Protein AF-0000000084924405 (afdb_homodimer)

pLDDT: mean 91.74, std 14.71, range [24.78, 98.94]

Solvent-accessible surface area (backbone atoms only — not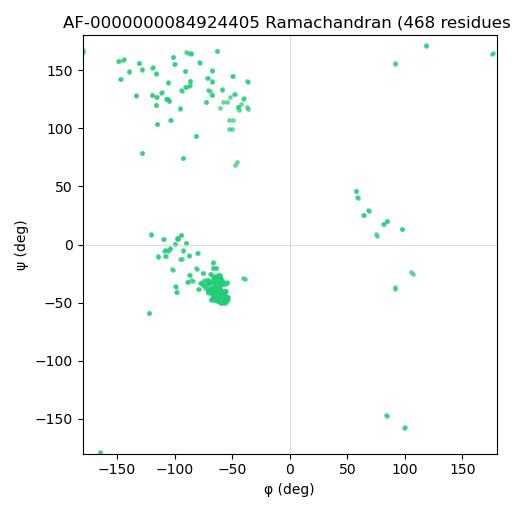 comparable to full-atom values): 24258 Å² total; per-residue (Å²): 131,81,75,77,71,76,72,62,66,61,52,50,54,47,44,51,50,48,37,52,49,35,51,50,25,23,70,67,46,31,28,62,62,25,42,47,56,46,47,57,48,17,74,77,63,33,46,70,47,29,40,65,67,34,47,48,56,41,51,49,50,51,52,53,29,45,78,66,66,70,52,50,70,39,39,49,50,31,46,23,51,35,38,33,53,52,50,52,49,36,56,69,67,32,59,90,88,64,54,77,81,64,38,74,36,34,34,34,32,18,32,45,88,24,77,79,52,65,64,54,53,47,29,52,42,34,30,35,34,70,42,34,41,75,44,74,64,46,53,48,35,46,38,66,56,56,53,51,50,25,63,76,65,63,24,28,34,38,36,41,32,27,56,47,64,78,39,40,58,53,44,28,48,34,40,52,50,30,51,76,68,70,34,59,48,44,40,29,37,35,36,36,47,63,37,44,73,78,36,58,70,50,41,61,73,27,55,36,74,44,68,51,95,43,43,86,42,36,46,61,51,52,52,54,41,39,54,51,14,58,60,53,53,68,75,109,130,80,76,78,74,78,72,61,66,61,51,50,54,48,45,52,49,48,37,52,49,34,52,51,24,23,70,69,46,29,29,64,63,25,43,48,56,47,47,58,48,16,73,76,64,33,47,71,48,28,40,66,67,32,50,49,55,45,50,50,50,50,51,54,30,45,78,66,67,69,52,51,70,39,37,48,48,33,45,23,50,35,40,34,51,52,51,52,50,35,56,69,66,32,59,89,88,65,56,77,81,65,40,74,36,34,34,35,33,19,32,45,87,25,77,78,52,64,64,54,53,45,29,52,42,33,30,36,35,69,43,34,41,74,45,76,65,48,54,48,34,46,39,65,55,56,53,50,50,23,64,76,66,65,24,27,34,38,36,41,32,28,56,46,66,78,39,39,58,54,45,28,46,35,39,52,49,30,50,76,66,69,33,60,49,43,41,29,36,35,38,36,46,62,38,44,72,78,36,57,68,48,41,62,73,27,54,36,74,44,68,51,94,43,44,86,43,35,46,62,50,53,52,54,41,39,56,50,14,58,60,53,52,69,77,107

Organism: Geobacter metallireducens (strain ATCC 53774 / DSM 7210 / GS-15) (NCBI:txid269799)

Sequence (472 aa):
MAAPMPDMTGEGTTLQKLVAEVLRRINDADRDGASRLVDQWAAVHGYGDAIAEILEPVLRTVGDRWEREAISLAQGFVAGKVAEDILNKALAAAPKGVFGEVKGPVVIGNIEDDYHSLGRGMVGTFLRAAGWAVIDMGNDVSPAEFVDRAVETGARVIGVSAMMFVTARGIRGVRDELDRRGLSGRIMLAVGGAVFKVRPELVAEVGGDGTAGSAMDAPVLFKSLWERSLDAGGEQMAAPMPDMTGEGTTLQKLVAEVLRRINDADRDGASRLVDQWAAVHGYGDAIAEILEPVLRTVGDRWEREAISLAQGFVAGKVAEDILNKALAAAPKGVFGEVKGPVVIGNIEDDYHSLGRGMVGTFLRAAGWAVIDMGNDVSPAEFVDRAVETGARVIGVSAMMFVTARGIRGVRDELDRRGLSGRIMLAVGGAVFKVRPELVAEVGGDGTAGSAMDAPVLFKSLWERSLDAGGEQ

Nearest PDB structures (foldseek):
  7xcn-assembly1_R  TM=7.344E-01  e=2.562E-12  Methanosarcina barkeri MS
  8sse-assembly1_E  TM=8.129E-01  e=1.221E-10  Thermus thermophilus HB8
  8sse-assembly1_D  TM=8.140E-01  e=5.127E-10  Thermus thermophilus HB8
  8sse-assembly1_F  TM=8.163E-01  e=5.725E-10  Thermus thermophilus HB8
  8ssd-assembly1_C  TM=7.868E-01  e=5.418E-10  Thermus thermophilus HB8

Secondary structure (DSSP, 8-state):
-------HHHHHHHHHHHHHHHHHHHHTT-HHHHHHHHHHHHHHH-HHHHIIIIIHHHHHHHHHHHHTT-S-HHHHHHHHHHHHHHHHHHHHHS-TTTS---EEEEEEEEBTT----HHHHHHHHHHHHTTEEEEE--SSB-HHHHHHHHHHHT-SEEEEE--SHHHHGGGHHHHHHHHHTT-BTTBEEEEESHHHHH-TTHHHHTT-SB--SSGGGHHHHHHHHHHHHHHHGGG-/-------HHHHHHHHHHHHHHHHHHHHTT-HHHHHHHHHHHHHHH-HHHHIIIIIHHHHHHHHHHHHTT-S-HHHHHHHHHHHHHHHHHHHHHS-TTTS---EEEEEEEEBTT----HHHHHHHHHHHHTTEEEEE--SSB-HHHHHHHHHHHT-SEEEEE-SSHHHHGGGHHHHHHHHHTT-BTTBEEEEESHHHHH-TTHHHHTT-SB--SSGGGHHHHHHHHHHHHHHHGGG-

Radius of gyration: 25.7 Å; Cα contacts (8 Å, |Δi|>4): 786; chains: 2; bounding box: 75×74×83 Å

InterPro domains:
  IPR003759 Cobalamin (vitamin B12)-binding module, cap domain [PF02607] (20-87)
  IPR006158 Cobalamin (vitamin B12)-binding domain [PF02310] (106-217)
  IPR006158 Cobalamin (vitamin B12)-binding domain [PS51332] (103-236)
  IPR036594 Methionine synthase domain [G3DSA:1.10.1240.10] (16-92)
  IPR036724 Cobalamin-binding domain superfamily [SSF52242] (101-228)
  IPR050554 Methionine Synthase/Corrinoid [PTHR45833] (25-196)

Structure (mmCIF, N/CA/C/O backbone):
data_AF-0000000084924405-model_v1
#
loop_
_entity.id
_entity.type
_entity.pdbx_description
1 polymer 'Corrinoid-binding domain protein'
#
loop_
_atom_site.group_PDB
_atom_site.id
_atom_site.type_symbol
_atom_site.label_atom_id
_atom_site.label_alt_id
_atom_site.label_comp_id
_atom_site.label_asym_id
_atom_site.label_entity_id
_atom_site.label_seq_id
_atom_site.pdbx_PDB_ins_code
_atom_site.Cartn_x
_atom_site.Cartn_y
_atom_site.Cartn_z
_atom_site.occupancy
_atom_site.B_iso_or_equiv
_atom_site.auth_seq_id
_atom_site.auth_comp_id
_atom_site.auth_asym_id
_atom_site.auth_atom_id
_atom_site.pdbx_PDB_model_num
ATOM 1 N N . MET A 1 1 ? 19.656 4.844 -54.031 1 29.75 1 MET A N 1
ATOM 2 C CA . MET A 1 1 ? 19.547 5.816 -52.938 1 29.75 1 MET A CA 1
ATOM 3 C C . MET A 1 1 ? 18.859 5.207 -51.719 1 29.75 1 MET A C 1
ATOM 5 O O . MET A 1 1 ? 17.75 4.688 -51.844 1 29.75 1 MET A O 1
ATOM 9 N N . ALA A 1 2 ? 19.641 4.797 -50.75 1 36.47 2 ALA A N 1
ATOM 10 C CA . ALA A 1 2 ? 19.203 3.984 -49.625 1 36.47 2 ALA A CA 1
ATOM 11 C C . ALA A 1 2 ? 18.125 4.707 -48.812 1 36.47 2 ALA A C 1
ATOM 13 O O . ALA A 1 2 ? 18.188 5.926 -48.625 1 36.47 2 ALA A O 1
ATOM 14 N N . ALA A 1 3 ? 17 4.188 -48.75 1 41.31 3 ALA A N 1
ATOM 15 C CA . ALA A 1 3 ? 15.859 4.684 -48 1 41.31 3 ALA A CA 1
ATOM 16 C C . ALA A 1 3 ? 16.297 5.125 -46.594 1 41.31 3 ALA A C 1
ATOM 18 O O . ALA A 1 3 ? 17.062 4.43 -45.938 1 41.31 3 ALA A O 1
ATOM 19 N N . PRO A 1 4 ? 16.188 6.422 -46.25 1 39.47 4 PRO A N 1
ATOM 20 C CA . PRO A 1 4 ? 16.703 6.855 -44.969 1 39.47 4 PRO A CA 1
ATOM 21 C C . PRO A 1 4 ? 16.125 6.043 -43.781 1 39.47 4 PRO A C 1
ATOM 23 O O . PRO A 1 4 ? 15.008 5.531 -43.875 1 39.47 4 PRO A O 1
ATOM 26 N N . MET A 1 5 ? 16.875 5.434 -43 1 39.12 5 MET A N 1
ATOM 27 C CA . MET A 1 5 ? 16.562 4.633 -41.812 1 39.12 5 MET A CA 1
ATOM 28 C C . MET A 1 5 ? 15.617 5.387 -40.875 1 39.12 5 MET A C 1
ATOM 30 O O . MET A 1 5 ? 15.812 6.574 -40.625 1 39.12 5 MET A O 1
ATOM 34 N N . PRO A 1 6 ? 14.367 5.066 -40.75 1 42.5 6 PRO A N 1
ATOM 35 C CA . PRO A 1 6 ? 13.469 5.805 -39.875 1 42.5 6 PRO A CA 1
ATOM 36 C C . PRO A 1 6 ? 14.148 6.27 -38.594 1 42.5 6 PRO A C 1
ATOM 38 O O . PRO A 1 6 ? 15.062 5.605 -38.094 1 42.5 6 PRO A O 1
ATOM 41 N N . ASP A 1 7 ? 14.297 7.461 -38.25 1 41.09 7 ASP A N 1
ATOM 42 C CA . ASP A 1 7 ? 14.992 8.125 -37.156 1 41.09 7 ASP A CA 1
ATOM 43 C C . ASP A 1 7 ? 14.672 7.461 -35.812 1 41.09 7 ASP A C 1
ATOM 45 O O . ASP A 1 7 ? 13.57 7.641 -35.281 1 41.09 7 ASP A O 1
ATOM 49 N N . MET A 1 8 ? 15 6.289 -35.344 1 47.31 8 MET A N 1
ATOM 50 C CA . MET A 1 8 ? 14.992 5.438 -34.156 1 47.31 8 MET A CA 1
ATOM 51 C C . MET A 1 8 ? 15.297 6.25 -32.906 1 47.31 8 MET A C 1
ATOM 53 O O . MET A 1 8 ? 14.953 5.844 -31.797 1 47.31 8 MET A O 1
ATOM 57 N N . THR A 1 9 ? 16.047 7.285 -33.062 1 52 9 THR A N 1
ATOM 58 C CA . THR A 1 9 ? 16.469 8.094 -31.922 1 52 9 THR A CA 1
ATOM 59 C C . THR A 1 9 ? 15.297 8.836 -31.297 1 52 9 THR A C 1
ATOM 61 O O . THR A 1 9 ? 15.164 8.898 -30.078 1 52 9 THR A O 1
ATOM 64 N N . GLY A 1 10 ? 14.406 9.328 -32.125 1 53.53 10 GLY A N 1
ATOM 65 C CA . GLY A 1 10 ? 13.258 10.094 -31.672 1 53.53 10 GLY A CA 1
ATOM 66 C C . GLY A 1 10 ? 12.234 9.242 -30.938 1 53.53 10 GLY A C 1
ATOM 67 O O . GLY A 1 10 ? 11.695 9.664 -29.922 1 53.53 10 GLY A O 1
ATOM 68 N N . GLU A 1 11 ? 12.031 8.094 -31.438 1 58.34 11 GLU A N 1
ATOM 69 C CA . GLU A 1 11 ? 11.078 7.176 -30.828 1 58.34 11 GLU A CA 1
ATOM 70 C C . GLU A 1 11 ? 11.578 6.652 -29.484 1 58.34 11 GLU A C 1
ATOM 72 O O . GLU A 1 11 ? 10.805 6.508 -28.547 1 58.34 11 GLU A O 1
ATOM 77 N N . GLY A 1 12 ? 12.891 6.43 -29.5 1 68.62 12 GLY A N 1
ATOM 78 C CA . GLY A 1 12 ? 13.484 5.977 -28.25 1 68.62 12 GLY A CA 1
ATOM 79 C C . GLY A 1 12 ? 13.328 6.98 -27.125 1 68.62 12 GLY A C 1
ATOM 80 O O . GLY A 1 12 ? 12.984 6.609 -26 1 68.62 12 GLY A O 1
ATOM 81 N N . THR A 1 13 ? 13.555 8.219 -27.578 1 75.94 13 THR A N 1
ATOM 82 C CA . THR A 1 13 ? 13.398 9.289 -26.594 1 75.94 13 THR A CA 1
ATOM 83 C C . THR A 1 13 ? 11.938 9.406 -26.156 1 75.94 13 THR A C 1
ATOM 85 O O . THR A 1 13 ? 11.648 9.609 -24.969 1 75.94 13 THR A O 1
ATOM 88 N N . THR A 1 14 ? 11.086 9.133 -27.172 1 87.56 14 THR A N 1
ATOM 89 C CA . THR A 1 14 ? 9.656 9.203 -26.875 1 87.56 14 THR A CA 1
ATOM 90 C C . THR A 1 14 ? 9.234 8.062 -25.953 1 87.56 14 THR A C 1
ATOM 92 O O . THR A 1 14 ? 8.477 8.273 -25 1 87.56 14 THR A O 1
ATOM 95 N N . LEU A 1 15 ? 9.836 6.902 -26.25 1 93.25 15 LEU A N 1
ATOM 96 C CA . LEU A 1 15 ? 9.5 5.73 -25.453 1 93.25 15 LEU A CA 1
ATOM 97 C C . LEU A 1 15 ? 10.008 5.883 -24.016 1 93.25 15 LEU A C 1
ATOM 99 O O . LEU A 1 15 ? 9.305 5.535 -23.062 1 93.25 15 LEU A O 1
ATOM 103 N N . GLN A 1 16 ? 11.133 6.387 -23.906 1 94.31 16 GLN A N 1
ATOM 104 C CA . GLN A 1 16 ? 11.695 6.602 -22.578 1 94.31 16 GLN A CA 1
ATOM 105 C C . GLN A 1 16 ? 10.859 7.59 -21.766 1 94.31 16 GLN A C 1
ATOM 107 O O . GLN A 1 16 ? 10.641 7.395 -20.578 1 94.31 16 GLN A O 1
ATOM 112 N N . LYS A 1 17 ? 10.43 8.602 -22.453 1 95.88 17 LYS A N 1
ATOM 113 C CA . LYS A 1 17 ? 9.578 9.594 -21.797 1 95.88 17 LYS A CA 1
ATOM 114 C C . LYS A 1 17 ? 8.242 8.992 -21.391 1 95.88 17 LYS A C 1
ATOM 116 O O . LYS A 1 17 ? 7.699 9.32 -20.328 1 95.88 17 LYS A O 1
ATOM 121 N N . LEU A 1 18 ? 7.758 8.156 -22.266 1 97 18 LEU A N 1
ATOM 122 C CA . LEU A 1 18 ? 6.484 7.508 -21.969 1 97 18 LEU A CA 1
ATOM 123 C C . LEU A 1 18 ? 6.609 6.574 -20.781 1 97 18 LEU A C 1
ATOM 125 O O . LEU A 1 18 ? 5.762 6.594 -19.875 1 97 18 LEU A O 1
ATOM 129 N N . VAL A 1 19 ? 7.664 5.809 -20.703 1 98 19 VAL A N 1
ATOM 130 C CA . VAL A 1 19 ? 7.918 4.91 -19.578 1 98 19 VAL A CA 1
ATOM 131 C C . VAL A 1 19 ? 8.031 5.719 -18.297 1 98 19 VAL A C 1
ATOM 133 O O . VAL A 1 19 ? 7.438 5.359 -17.266 1 98 19 VAL A O 1
ATOM 136 N N . ALA A 1 20 ? 8.695 6.84 -18.375 1 97.75 20 ALA A N 1
ATOM 137 C CA . ALA A 1 20 ? 8.859 7.707 -17.203 1 97.75 20 ALA A CA 1
ATOM 138 C C . ALA A 1 20 ? 7.52 8.266 -16.75 1 97.75 20 ALA A C 1
ATOM 140 O O . ALA A 1 20 ? 7.266 8.383 -15.547 1 97.75 20 ALA A O 1
ATOM 141 N N . GLU A 1 21 ? 6.73 8.594 -17.688 1 97.94 21 GLU A N 1
ATOM 142 C CA . GLU A 1 21 ? 5.422 9.148 -17.344 1 97.94 21 GLU A CA 1
ATOM 143 C C . GLU A 1 21 ? 4.516 8.094 -16.719 1 97.94 21 GLU A C 1
ATOM 145 O O . GLU A 1 21 ? 3.766 8.383 -15.789 1 97.94 21 GLU A O 1
ATOM 150 N N . VAL A 1 22 ? 4.574 6.895 -17.25 1 98.44 22 VAL A N 1
ATOM 151 C CA . VAL A 1 22 ? 3.797 5.801 -16.672 1 98.44 22 VAL A CA 1
ATOM 152 C C . VAL A 1 22 ? 4.227 5.566 -15.219 1 98.44 22 VAL A C 1
ATOM 154 O O . VAL A 1 22 ? 3.383 5.418 -14.336 1 98.44 22 VAL A O 1
ATOM 157 N N . LEU A 1 23 ? 5.527 5.586 -14.969 1 98.19 23 LEU A N 1
ATOM 158 C CA . LEU A 1 23 ? 6.059 5.398 -13.617 1 98.19 23 LEU A CA 1
ATOM 159 C C . LEU A 1 23 ? 5.594 6.52 -12.695 1 98.19 23 LEU A C 1
ATOM 161 O O . LEU A 1 23 ? 5.246 6.273 -11.539 1 98.19 23 LEU A O 1
ATOM 165 N N . ARG A 1 24 ? 5.551 7.703 -13.211 1 97.5 24 ARG A N 1
ATOM 166 C CA . ARG A 1 24 ? 5.09 8.836 -12.422 1 97.5 24 ARG A CA 1
ATOM 167 C C . ARG A 1 24 ? 3.633 8.664 -12.008 1 97.5 24 ARG A C 1
ATOM 169 O O . ARG A 1 24 ? 3.27 8.938 -10.859 1 97.5 24 ARG A O 1
ATOM 176 N N . ARG A 1 25 ? 2.836 8.18 -12.938 1 97.12 25 ARG A N 1
ATOM 177 C CA . ARG A 1 25 ? 1.423 7.961 -12.648 1 97.12 25 ARG A CA 1
ATOM 178 C C . ARG A 1 25 ? 1.243 6.883 -11.586 1 97.12 25 ARG A C 1
ATOM 180 O O . ARG A 1 25 ? 0.405 7.02 -10.688 1 97.12 25 ARG A O 1
ATOM 187 N N . ILE A 1 26 ? 2.02 5.879 -11.648 1 96.62 26 ILE A N 1
ATOM 188 C CA . ILE A 1 26 ? 1.974 4.789 -10.68 1 96.62 26 ILE A CA 1
ATOM 189 C C . ILE A 1 26 ? 2.354 5.309 -9.297 1 96.62 26 ILE A C 1
ATOM 191 O O . ILE A 1 26 ? 1.676 5.02 -8.312 1 96.62 26 ILE A O 1
ATOM 195 N N . ASN A 1 27 ? 3.348 6.148 -9.273 1 94.31 27 ASN A N 1
ATOM 196 C CA . ASN A 1 27 ? 3.807 6.723 -8.016 1 94.31 27 ASN A CA 1
ATOM 197 C C . ASN A 1 27 ? 2.721 7.57 -7.359 1 94.31 27 ASN A C 1
ATOM 199 O O . ASN A 1 27 ? 2.639 7.637 -6.133 1 94.31 27 ASN A O 1
ATOM 203 N N . ASP A 1 28 ? 1.901 8.125 -8.195 1 94.38 28 ASP A N 1
ATOM 204 C CA . ASP A 1 28 ? 0.846 9 -7.707 1 94.38 28 ASP A CA 1
ATOM 205 C C . ASP A 1 28 ? -0.462 8.242 -7.516 1 94.38 28 ASP A C 1
ATOM 207 O O . ASP A 1 28 ? -1.521 8.844 -7.332 1 94.38 28 ASP A O 1
ATOM 211 N N . ALA A 1 29 ? -0.4 6.918 -7.641 1 95.69 29 ALA A N 1
ATOM 212 C CA . ALA A 1 29 ? -1.551 6.031 -7.508 1 95.69 29 ALA A CA 1
ATOM 213 C C . ALA A 1 29 ? -2.58 6.301 -8.602 1 95.69 29 ALA A C 1
ATOM 215 O O . ALA A 1 29 ? -3.783 6.129 -8.391 1 95.69 29 ALA A O 1
ATOM 216 N N . ASP A 1 30 ? -2.082 6.832 -9.719 1 96 30 ASP A N 1
ATOM 217 C CA . ASP A 1 30 ? -2.959 7.102 -10.859 1 96 30 ASP A CA 1
ATOM 218 C C . ASP A 1 30 ? -2.984 5.918 -11.82 1 96 30 ASP A C 1
ATOM 220 O O . ASP A 1 30 ? -2.479 6.012 -12.945 1 96 30 ASP A O 1
ATOM 224 N N . ARG A 1 31 ? -3.688 4.828 -11.422 1 97.44 31 ARG A N 1
ATOM 225 C CA . ARG A 1 31 ? -3.787 3.592 -12.195 1 97.44 31 ARG A CA 1
ATOM 226 C C . ARG A 1 31 ? -4.383 3.855 -13.578 1 97.44 31 ARG A C 1
ATOM 228 O O . ARG A 1 31 ? -3.84 3.412 -14.586 1 97.44 31 ARG A O 1
ATOM 235 N N . ASP A 1 32 ? -5.449 4.613 -13.68 1 96.69 32 ASP A N 1
ATOM 236 C CA . ASP A 1 32 ? -6.145 4.848 -14.945 1 96.69 32 ASP A CA 1
ATOM 237 C C . ASP A 1 32 ? -5.277 5.66 -15.898 1 96.69 32 ASP A C 1
ATOM 239 O O . ASP A 1 32 ? -5.238 5.379 -17.094 1 96.69 32 ASP A O 1
ATOM 243 N N . GLY A 1 33 ? -4.621 6.703 -15.281 1 96.94 33 GLY A N 1
ATOM 244 C CA . GLY A 1 33 ? -3.717 7.48 -16.109 1 96.94 33 GLY A CA 1
ATOM 245 C C . GLY A 1 33 ? -2.584 6.66 -16.688 1 96.94 33 GLY A C 1
ATOM 246 O O . GLY A 1 33 ? -2.244 6.812 -17.875 1 96.94 33 GLY A O 1
ATOM 247 N N . ALA A 1 34 ? -2.068 5.805 -15.875 1 98.12 34 ALA A N 1
ATOM 248 C CA . ALA A 1 34 ? -1.002 4.926 -16.344 1 98.12 34 ALA A CA 1
ATOM 249 C C . ALA A 1 34 ? -1.505 3.984 -17.438 1 98.12 34 ALA A C 1
ATOM 251 O O . ALA A 1 34 ? -0.885 3.865 -18.484 1 98.12 34 ALA A O 1
ATOM 252 N N . SER A 1 35 ? -2.639 3.348 -17.203 1 97.94 35 SER A N 1
ATOM 253 C CA . SER A 1 35 ? -3.207 2.406 -18.156 1 97.94 35 SER A CA 1
ATOM 254 C C . SER A 1 35 ? -3.541 3.096 -19.469 1 97.94 35 SER A C 1
ATOM 256 O O . SER A 1 35 ? -3.32 2.529 -20.547 1 97.94 35 SER A O 1
ATOM 258 N N . ARG A 1 36 ? -4.023 4.289 -19.406 1 97.56 36 ARG A N 1
ATOM 259 C CA . ARG A 1 36 ? -4.395 5.039 -20.609 1 97.56 36 ARG A CA 1
ATOM 260 C C . ARG A 1 36 ? -3.178 5.301 -21.484 1 97.56 36 ARG A C 1
ATOM 262 O O . ARG A 1 36 ? -3.262 5.215 -22.703 1 97.56 36 ARG A O 1
ATOM 269 N N . LEU A 1 37 ? -2.076 5.66 -20.828 1 98.06 37 LEU A N 1
ATOM 270 C CA . LEU A 1 37 ? -0.853 5.91 -21.578 1 98.06 37 LEU A CA 1
ATOM 271 C C . LEU A 1 37 ? -0.413 4.66 -22.328 1 98.06 37 LEU A C 1
ATOM 273 O O . LEU A 1 37 ? -0.046 4.734 -23.516 1 98.06 37 LEU A O 1
ATOM 277 N N . VAL A 1 38 ? -0.529 3.512 -21.734 1 98.06 38 VAL A N 1
ATOM 278 C CA . VAL A 1 38 ? -0.153 2.248 -22.359 1 98.06 38 VAL A CA 1
ATOM 279 C C . VAL A 1 38 ? -1.147 1.9 -23.469 1 98.06 38 VAL A C 1
ATOM 281 O O . VAL A 1 38 ? -0.751 1.471 -24.547 1 98.06 38 VAL A O 1
ATOM 284 N N . ASP A 1 39 ? -2.4 2.158 -23.219 1 97.88 39 ASP A N 1
ATOM 285 C CA . ASP A 1 39 ? -3.451 1.894 -24.203 1 97.88 39 ASP A CA 1
ATOM 286 C C . ASP A 1 39 ? -3.252 2.73 -25.453 1 97.88 39 ASP A C 1
ATOM 288 O O . ASP A 1 39 ? -3.484 2.252 -26.578 1 97.88 39 ASP A O 1
ATOM 292 N N . GLN A 1 40 ? -2.924 3.961 -25.25 1 97.81 40 GLN A N 1
ATOM 293 C CA . GLN A 1 40 ? -2.703 4.844 -26.391 1 97.81 40 GLN A CA 1
ATOM 294 C C . GLN A 1 40 ? -1.59 4.312 -27.281 1 97.81 40 GLN A C 1
ATOM 296 O O . GLN A 1 40 ? -1.701 4.355 -28.516 1 97.81 40 GLN A O 1
ATOM 301 N N . TRP A 1 41 ? -0.579 3.818 -26.703 1 97.38 41 TRP A N 1
ATOM 302 C CA . TRP A 1 41 ? 0.495 3.201 -27.469 1 97.38 41 TRP A CA 1
ATOM 303 C C . TRP A 1 41 ? 0.01 1.933 -28.172 1 97.38 41 TRP A C 1
ATOM 305 O O . TRP A 1 41 ? 0.299 1.711 -29.344 1 97.38 41 TRP A O 1
ATOM 315 N N . ALA A 1 42 ? -0.755 1.158 -27.5 1 96.81 42 ALA A N 1
ATOM 316 C CA . ALA A 1 42 ? -1.262 -0.11 -28.031 1 96.81 42 ALA A CA 1
ATOM 317 C C . ALA A 1 42 ? -2.189 0.117 -29.219 1 96.81 42 ALA A C 1
ATOM 319 O O . ALA A 1 42 ? -2.246 -0.708 -30.141 1 96.81 42 ALA A O 1
ATOM 320 N N . ALA A 1 43 ? -2.887 1.203 -29.156 1 96.62 43 ALA A N 1
ATOM 321 C CA . ALA A 1 43 ? -3.832 1.509 -30.234 1 96.62 43 ALA A CA 1
ATOM 322 C C . ALA A 1 43 ? -3.119 1.649 -31.562 1 96.62 43 ALA A C 1
ATOM 324 O O . ALA A 1 43 ? -3.689 1.345 -32.625 1 96.62 43 ALA A O 1
ATOM 325 N N . VAL A 1 44 ? -1.909 2.043 -31.547 1 96.5 44 VAL A N 1
ATOM 326 C CA . VAL A 1 44 ? -1.151 2.279 -32.781 1 96.5 44 VAL A CA 1
ATOM 327 C C . VAL A 1 44 ? -0.268 1.07 -33.062 1 96.5 44 VAL A C 1
ATOM 329 O O . VAL A 1 44 ? -0.164 0.642 -34.219 1 96.5 44 VAL A O 1
ATOM 332 N N . HIS A 1 45 ? 0.273 0.438 -32 1 95.56 45 HIS A N 1
ATOM 333 C CA . HIS A 1 45 ? 1.345 -0.527 -32.219 1 95.56 45 HIS A CA 1
ATOM 334 C C . HIS A 1 45 ? 0.902 -1.936 -31.844 1 95.56 45 HIS A C 1
ATOM 336 O O . HIS A 1 45 ? 1.599 -2.91 -32.156 1 95.56 45 HIS A O 1
ATOM 342 N N . GLY A 1 46 ? -0.27 -2.027 -31.188 1 94.5 46 GLY A N 1
ATOM 343 C CA . GLY A 1 46 ? -0.711 -3.309 -30.656 1 94.5 46 GLY A CA 1
ATOM 344 C C . GLY A 1 46 ? -0.271 -3.541 -29.219 1 94.5 46 GLY A C 1
ATOM 345 O O . GLY A 1 46 ? 0.73 -2.979 -28.781 1 94.5 46 GLY A O 1
ATOM 346 N N . TYR A 1 47 ? -0.969 -4.391 -28.484 1 95.5 47 TYR A N 1
ATOM 347 C CA . TYR A 1 47 ? -0.687 -4.629 -27.078 1 95.5 47 TYR A CA 1
ATOM 348 C C . TYR A 1 47 ? 0.609 -5.414 -26.906 1 95.5 47 TYR A C 1
ATOM 350 O O . TYR A 1 47 ? 1.306 -5.262 -25.891 1 95.5 47 TYR A O 1
ATOM 358 N N . GLY A 1 48 ? 0.901 -6.285 -27.875 1 93 48 GLY A N 1
ATOM 359 C CA . GLY A 1 48 ? 2.189 -6.957 -27.812 1 93 48 GLY A CA 1
ATOM 360 C C . GLY A 1 48 ? 3.357 -5.996 -27.688 1 93 48 GLY A C 1
ATOM 361 O O . GLY A 1 48 ? 4.215 -6.156 -26.828 1 93 48 GLY A O 1
ATOM 362 N N . ASP A 1 49 ? 3.33 -5.008 -28.516 1 95.19 49 ASP A N 1
ATOM 363 C CA . ASP A 1 49 ? 4.379 -3.994 -28.484 1 95.19 49 ASP A CA 1
ATOM 364 C C . ASP A 1 49 ? 4.293 -3.15 -27.203 1 95.19 49 ASP A C 1
ATOM 366 O O . ASP A 1 49 ? 5.32 -2.793 -26.625 1 95.19 49 ASP A O 1
ATOM 370 N N . ALA A 1 50 ? 3.111 -2.836 -26.797 1 96.69 50 ALA A N 1
ATOM 371 C CA . ALA A 1 50 ? 2.939 -2.055 -25.578 1 96.69 50 ALA A CA 1
ATOM 372 C C . ALA A 1 50 ? 3.525 -2.785 -24.375 1 96.69 50 ALA A C 1
ATOM 374 O O . ALA A 1 50 ? 4.156 -2.166 -23.516 1 96.69 50 ALA A O 1
ATOM 375 N N . ILE A 1 51 ? 3.326 -4.043 -24.391 1 96.19 51 ILE A N 1
ATOM 376 C CA . ILE A 1 51 ? 3.85 -4.855 -23.297 1 96.19 51 ILE A CA 1
ATOM 377 C C . ILE A 1 51 ? 5.375 -4.883 -23.359 1 96.19 51 ILE A C 1
ATOM 379 O O . ILE A 1 51 ? 6.051 -4.582 -22.359 1 96.19 51 ILE A O 1
ATOM 383 N N . ALA A 1 52 ? 5.934 -5.117 -24.453 1 96 52 ALA A N 1
ATOM 384 C CA . ALA A 1 52 ? 7.375 -5.281 -24.609 1 96 52 ALA A CA 1
ATOM 385 C C . ALA A 1 52 ? 8.102 -3.955 -24.438 1 96 52 ALA A C 1
ATOM 387 O O . ALA A 1 52 ? 9.188 -3.912 -23.844 1 96 52 ALA A O 1
ATOM 388 N N . GLU A 1 53 ? 7.461 -2.891 -24.844 1 96.94 53 GLU A N 1
ATOM 389 C CA . GLU A 1 53 ? 8.188 -1.631 -24.953 1 96.94 53 GLU A CA 1
ATOM 390 C C . GLU A 1 53 ? 7.891 -0.712 -23.781 1 96.94 53 GLU A C 1
ATOM 392 O O . GLU A 1 53 ? 8.664 0.206 -23.484 1 96.94 53 GLU A O 1
ATOM 397 N N . ILE A 1 54 ? 6.789 -0.928 -23.109 1 97.94 54 ILE A N 1
ATOM 398 C CA . ILE A 1 54 ? 6.418 -0.014 -22.047 1 97.94 54 ILE A CA 1
ATOM 399 C C . ILE A 1 54 ? 6.27 -0.788 -20.734 1 97.94 54 ILE A C 1
ATOM 401 O O . ILE A 1 54 ? 7.012 -0.55 -19.781 1 97.94 54 ILE A O 1
ATOM 405 N N . LEU A 1 55 ? 5.406 -1.739 -20.719 1 97.88 55 LEU A N 1
ATOM 406 C CA . LEU A 1 55 ? 5.051 -2.398 -19.469 1 97.88 55 LEU A CA 1
ATOM 407 C C . LEU A 1 55 ? 6.25 -3.125 -18.875 1 97.88 55 LEU A C 1
ATOM 409 O O . LEU A 1 55 ? 6.527 -2.996 -17.672 1 97.88 55 LEU A O 1
ATOM 413 N N . GLU A 1 56 ? 6.965 -3.895 -19.703 1 97.19 56 GLU A N 1
ATOM 414 C CA . GLU A 1 56 ? 8.086 -4.672 -19.188 1 97.19 56 GLU A CA 1
ATOM 415 C C . GLU A 1 56 ? 9.172 -3.762 -18.609 1 97.19 56 GLU A C 1
ATOM 417 O O . GLU A 1 56 ? 9.641 -3.984 -17.5 1 97.19 56 GLU A O 1
ATOM 422 N N . PRO A 1 57 ? 9.539 -2.66 -19.344 1 97.88 57 PRO A N 1
ATOM 423 C CA . PRO A 1 57 ? 10.5 -1.726 -18.75 1 97.88 57 PRO A CA 1
ATOM 424 C C . PRO A 1 57 ? 9.977 -1.091 -17.469 1 97.88 57 PRO A C 1
ATOM 426 O O . PRO A 1 57 ? 10.75 -0.887 -16.516 1 97.88 57 PRO A O 1
ATOM 429 N N . VAL A 1 58 ? 8.719 -0.789 -17.391 1 98.19 58 VAL A N 1
ATOM 430 C CA . VAL A 1 58 ? 8.117 -0.22 -16.188 1 98.19 58 VAL A CA 1
ATOM 431 C C . VAL A 1 58 ? 8.234 -1.211 -15.023 1 98.19 58 VAL A C 1
ATOM 433 O O . VAL A 1 58 ? 8.695 -0.854 -13.938 1 98.19 58 VAL A O 1
ATOM 436 N N . LEU A 1 59 ? 7.891 -2.436 -15.273 1 97.56 59 LEU A N 1
ATOM 437 C CA . LEU A 1 59 ? 7.902 -3.443 -14.219 1 97.56 59 LEU A CA 1
ATOM 438 C C . LEU A 1 59 ? 9.328 -3.775 -13.805 1 97.56 59 LEU A C 1
ATOM 440 O O . LEU A 1 59 ? 9.586 -4.066 -12.633 1 97.56 59 LEU A O 1
ATOM 444 N N . ARG A 1 60 ? 10.219 -3.729 -14.719 1 96.88 60 ARG A N 1
ATOM 445 C CA . ARG A 1 60 ? 11.625 -3.902 -14.375 1 96.88 60 ARG A CA 1
ATOM 446 C C . ARG A 1 60 ? 12.102 -2.803 -13.43 1 96.88 60 ARG A C 1
ATOM 448 O O . ARG A 1 60 ? 12.766 -3.078 -12.43 1 96.88 60 ARG A O 1
ATOM 455 N N . THR A 1 61 ? 11.727 -1.613 -13.75 1 97.62 61 THR A N 1
ATOM 456 C CA . THR A 1 61 ? 12.094 -0.478 -12.914 1 97.62 61 THR A CA 1
ATOM 457 C C . THR A 1 61 ? 11.461 -0.602 -11.531 1 97.62 61 THR A C 1
ATOM 459 O O . THR A 1 61 ? 12.117 -0.371 -10.516 1 97.62 61 THR A O 1
ATOM 462 N N . VAL A 1 62 ? 10.25 -0.999 -11.5 1 97.62 62 VAL A N 1
ATOM 463 C CA . VAL A 1 62 ? 9.547 -1.186 -10.234 1 97.62 62 VAL A CA 1
ATOM 464 C C . VAL A 1 62 ? 10.234 -2.268 -9.414 1 97.62 62 VAL A C 1
ATOM 466 O O . VAL A 1 62 ? 10.445 -2.102 -8.211 1 97.62 62 VAL A O 1
ATOM 469 N N . GLY A 1 63 ? 10.555 -3.375 -10.102 1 96.5 63 GLY A N 1
ATOM 470 C CA . GLY A 1 63 ? 11.281 -4.438 -9.43 1 96.5 63 GLY A CA 1
ATOM 471 C C . GLY A 1 63 ? 12.609 -3.982 -8.852 1 96.5 63 GLY A C 1
ATOM 472 O O . GLY A 1 63 ? 12.938 -4.297 -7.703 1 96.5 63 GLY A O 1
ATOM 473 N N . ASP A 1 64 ? 13.359 -3.199 -9.578 1 97 64 ASP A N 1
ATOM 474 C CA . ASP A 1 64 ? 14.641 -2.666 -9.141 1 97 64 ASP A CA 1
ATOM 475 C C . ASP A 1 64 ? 14.469 -1.747 -7.93 1 97 64 ASP A C 1
ATOM 477 O O . ASP A 1 64 ? 15.234 -1.833 -6.965 1 97 64 ASP A O 1
ATOM 481 N N . ARG A 1 65 ? 13.531 -0.931 -8.008 1 96.38 65 ARG A N 1
ATOM 482 C CA . ARG A 1 65 ? 13.273 0.011 -6.926 1 96.38 65 ARG A CA 1
ATOM 483 C C . ARG A 1 65 ? 12.82 -0.716 -5.664 1 96.38 65 ARG A C 1
ATOM 485 O O . ARG A 1 65 ? 13.148 -0.301 -4.551 1 96.38 65 ARG A O 1
ATOM 492 N N . TRP A 1 66 ? 12.055 -1.722 -5.824 1 95.56 66 TRP A N 1
ATOM 493 C CA . TRP A 1 66 ? 11.633 -2.533 -4.684 1 95.56 66 TRP A CA 1
ATOM 494 C C . TRP A 1 66 ? 12.836 -3.154 -3.982 1 95.56 66 TRP A C 1
ATOM 496 O O . TRP A 1 66 ? 12.961 -3.076 -2.758 1 95.56 66 TRP A O 1
ATOM 506 N N . GLU A 1 67 ? 13.781 -3.758 -4.754 1 93.5 67 GLU A N 1
ATOM 507 C CA . GLU A 1 67 ? 14.969 -4.391 -4.191 1 93.5 67 GLU A CA 1
ATOM 508 C C . GLU A 1 67 ? 15.812 -3.383 -3.412 1 93.5 67 GLU A C 1
ATOM 510 O O . GLU A 1 67 ? 16.453 -3.736 -2.416 1 93.5 67 GLU A O 1
ATOM 515 N N . ARG A 1 68 ? 15.711 -2.102 -3.844 1 93.69 68 ARG A N 1
ATOM 516 C CA . ARG A 1 68 ? 16.5 -1.051 -3.209 1 93.69 68 ARG A CA 1
ATOM 517 C C . ARG A 1 68 ? 15.688 -0.311 -2.156 1 93.69 68 ARG A C 1
ATOM 519 O O . ARG A 1 68 ? 16.109 0.731 -1.652 1 93.69 68 ARG A O 1
ATOM 526 N N . GLU A 1 69 ? 14.484 -0.821 -1.932 1 91.12 69 GLU A N 1
ATOM 527 C CA . GLU A 1 69 ? 13.578 -0.205 -0.964 1 91.12 69 GLU A CA 1
ATOM 528 C C . GLU A 1 69 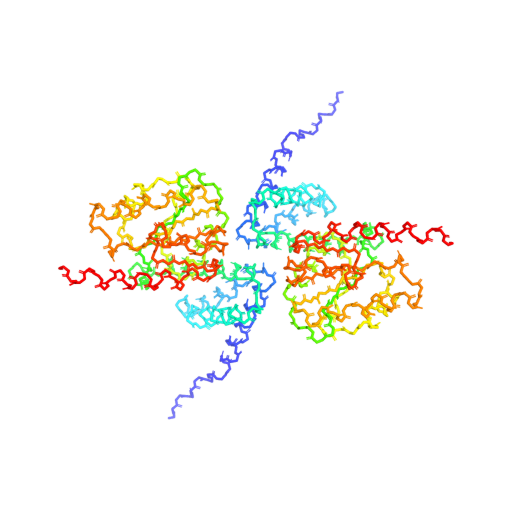? 13.297 1.251 -1.324 1 91.12 69 GLU A C 1
ATOM 530 O O . GLU A 1 69 ? 13.281 2.121 -0.451 1 91.12 69 GLU A O 1
ATOM 535 N N . ALA A 1 70 ? 13.117 1.476 -2.57 1 93.44 70 ALA A N 1
ATOM 536 C CA . ALA A 1 70 ? 12.898 2.826 -3.082 1 93.44 70 ALA A CA 1
ATOM 537 C C . ALA A 1 70 ? 11.461 3.01 -3.557 1 93.44 70 ALA A C 1
ATOM 539 O O . ALA A 1 70 ? 11.125 4.043 -4.141 1 93.44 70 ALA A O 1
ATOM 540 N N . ILE A 1 71 ? 10.633 2.041 -3.363 1 94.25 71 ILE A N 1
ATOM 541 C CA . ILE A 1 71 ? 9.203 2.15 -3.619 1 94.25 71 ILE A CA 1
ATOM 542 C C . ILE A 1 71 ? 8.422 1.433 -2.518 1 94.25 71 ILE A C 1
ATOM 544 O O . ILE A 1 71 ? 8.93 0.479 -1.917 1 94.25 71 ILE A O 1
ATOM 548 N N . SER A 1 72 ? 7.285 1.939 -2.279 1 93.31 72 SER A N 1
ATOM 549 C CA . SER A 1 72 ? 6.434 1.321 -1.267 1 93.31 72 SER A CA 1
ATOM 550 C C . SER A 1 72 ? 5.602 0.19 -1.859 1 93.31 72 SER A C 1
ATOM 552 O O . SER A 1 72 ? 5.469 0.083 -3.08 1 93.31 72 SER A O 1
ATOM 554 N N . LEU A 1 73 ? 5.035 -0.662 -0.956 1 92.62 73 LEU A N 1
ATOM 555 C CA . LEU A 1 73 ? 4.125 -1.721 -1.38 1 92.62 73 LEU A CA 1
ATOM 556 C C . LEU A 1 73 ? 2.889 -1.138 -2.055 1 92.62 73 LEU A C 1
ATOM 558 O O . LEU A 1 73 ? 2.344 -1.736 -2.984 1 92.62 73 LEU A O 1
ATOM 562 N N . ALA A 1 74 ? 2.486 0.013 -1.639 1 94.25 74 ALA A N 1
ATOM 563 C CA . ALA A 1 74 ? 1.328 0.676 -2.23 1 94.25 74 ALA A CA 1
ATOM 564 C C . ALA A 1 74 ? 1.576 1.006 -3.701 1 94.25 74 ALA A C 1
ATOM 566 O O . ALA A 1 74 ? 0.734 0.727 -4.559 1 94.25 74 ALA A O 1
ATOM 567 N N . GLN A 1 75 ? 2.711 1.546 -3.904 1 94.94 75 GLN A N 1
ATOM 568 C CA . GLN A 1 75 ? 3.078 1.875 -5.277 1 94.94 75 GLN A CA 1
ATOM 569 C C . GLN A 1 75 ? 3.25 0.613 -6.117 1 94.94 75 GLN A C 1
ATOM 571 O O . GLN A 1 75 ? 2.818 0.566 -7.273 1 94.94 75 GLN A O 1
ATOM 576 N N . GLY A 1 76 ? 3.84 -0.402 -5.508 1 96.81 76 GLY A N 1
ATOM 577 C CA . GLY A 1 76 ? 3.912 -1.693 -6.172 1 96.81 76 GLY A CA 1
ATOM 578 C C . GLY A 1 76 ? 2.549 -2.268 -6.512 1 96.81 76 GLY A C 1
ATOM 579 O O . GLY A 1 76 ? 2.357 -2.834 -7.59 1 96.81 76 GLY A O 1
ATOM 580 N N . PHE A 1 77 ? 1.658 -2.145 -5.582 1 96.44 77 PHE A N 1
ATOM 581 C CA . PHE A 1 77 ? 0.3 -2.637 -5.773 1 96.44 77 PHE A CA 1
ATOM 582 C C . PHE A 1 77 ? -0.356 -1.955 -6.969 1 96.44 77 PHE A C 1
ATOM 584 O O . PHE A 1 77 ? -0.974 -2.617 -7.805 1 96.44 77 PHE A O 1
ATOM 591 N N . VAL A 1 78 ? -0.203 -0.684 -7.125 1 96.56 78 VAL A N 1
ATOM 592 C CA . VAL A 1 78 ? -0.75 0.053 -8.258 1 96.56 78 VAL A CA 1
ATOM 593 C C . VAL A 1 78 ? -0.108 -0.44 -9.555 1 96.56 78 VAL A C 1
ATOM 595 O O . VAL A 1 78 ? -0.798 -0.659 -10.555 1 96.56 78 VAL A O 1
ATOM 598 N N . ALA A 1 79 ? 1.192 -0.608 -9.492 1 97.88 79 ALA A N 1
ATOM 599 C CA . ALA A 1 79 ? 1.892 -1.156 -10.648 1 97.88 79 ALA A CA 1
ATOM 600 C C . ALA A 1 79 ? 1.328 -2.521 -11.039 1 97.88 79 ALA A C 1
ATOM 602 O O . ALA A 1 79 ? 1.118 -2.801 -12.219 1 97.88 79 ALA A O 1
ATOM 603 N N . GLY A 1 80 ? 1.098 -3.365 -10.055 1 97.56 80 GLY A N 1
ATOM 604 C CA . GLY A 1 80 ? 0.516 -4.676 -10.297 1 97.56 80 GLY A CA 1
ATOM 605 C C . GLY A 1 80 ? -0.851 -4.609 -10.953 1 97.56 80 GLY A C 1
ATOM 606 O O . GLY A 1 80 ? -1.139 -5.367 -11.883 1 97.56 80 GLY A O 1
ATOM 607 N N . LYS A 1 81 ? -1.629 -3.689 -10.492 1 97.56 81 LYS A N 1
ATOM 608 C CA . LYS A 1 81 ? -2.967 -3.537 -11.055 1 97.56 81 LYS A CA 1
ATOM 609 C C . LYS A 1 81 ? -2.902 -3.043 -12.5 1 97.56 81 LYS A C 1
ATOM 611 O O . LYS A 1 81 ? -3.68 -3.486 -13.344 1 97.56 81 LYS A O 1
ATOM 616 N N . VAL A 1 82 ? -2.043 -2.119 -12.781 1 98 82 VAL A N 1
ATOM 617 C CA . VAL A 1 82 ? -1.849 -1.646 -14.148 1 98 82 VAL A CA 1
ATOM 618 C C . VAL A 1 82 ? -1.445 -2.812 -15.047 1 98 82 VAL A C 1
ATOM 620 O O . VAL A 1 82 ? -2 -2.986 -16.141 1 98 82 VAL A O 1
ATOM 623 N N . ALA A 1 83 ? -0.506 -3.596 -14.609 1 97.75 83 ALA A N 1
ATOM 624 C CA . ALA A 1 83 ? -0.039 -4.75 -15.367 1 97.75 83 ALA A CA 1
ATOM 625 C C . ALA A 1 83 ? -1.178 -5.73 -15.633 1 97.75 83 ALA A C 1
ATOM 627 O O . ALA A 1 83 ? -1.36 -6.195 -16.766 1 97.75 83 ALA A O 1
ATOM 628 N N . GLU A 1 84 ? -1.922 -6.031 -14.602 1 95.69 84 GLU A N 1
ATOM 629 C CA . GLU A 1 84 ? -3.064 -6.93 -14.734 1 95.69 84 GLU A CA 1
ATOM 630 C C . GLU A 1 84 ? -4.047 -6.422 -15.789 1 95.69 84 GLU A C 1
ATOM 632 O O . GLU A 1 84 ? -4.512 -7.195 -16.625 1 95.69 84 GLU A O 1
ATOM 637 N N . ASP A 1 85 ? -4.293 -5.129 -15.742 1 96.25 85 ASP A N 1
ATOM 638 C CA . ASP A 1 85 ? -5.207 -4.52 -16.703 1 96.25 85 ASP A CA 1
ATOM 639 C C . ASP A 1 85 ? -4.707 -4.703 -18.125 1 96.25 85 ASP A C 1
ATOM 641 O O . ASP A 1 85 ? -5.461 -5.133 -19.016 1 96.25 85 ASP A O 1
ATOM 645 N N . ILE A 1 86 ? -3.475 -4.398 -18.312 1 96.75 86 ILE A N 1
ATOM 646 C CA . ILE A 1 86 ? -2.9 -4.41 -19.656 1 96.75 86 ILE A CA 1
ATOM 647 C C . ILE A 1 86 ? -2.842 -5.844 -20.172 1 96.75 86 ILE A C 1
ATOM 649 O O . ILE A 1 86 ? -3.168 -6.102 -21.328 1 96.75 86 ILE A O 1
ATOM 653 N N . LEU A 1 87 ? -2.506 -6.758 -19.359 1 94.31 87 LEU A N 1
ATOM 654 C CA . LEU A 1 87 ? -2.434 -8.156 -19.766 1 94.31 87 LEU A CA 1
ATOM 655 C C . LEU A 1 87 ? -3.814 -8.695 -20.125 1 94.31 87 LEU A C 1
ATOM 657 O O . LEU A 1 87 ? -3.961 -9.438 -21.094 1 94.31 87 LEU A O 1
ATOM 661 N N . ASN A 1 88 ? -4.781 -8.336 -19.328 1 93.56 88 ASN A N 1
ATOM 662 C CA . ASN A 1 88 ? -6.145 -8.75 -19.641 1 93.56 88 ASN A CA 1
ATOM 663 C C . ASN A 1 88 ? -6.613 -8.203 -20.984 1 93.56 88 ASN A C 1
ATOM 665 O O . ASN A 1 88 ? -7.27 -8.906 -21.75 1 93.56 88 ASN A O 1
ATOM 669 N N . LYS A 1 89 ? -6.27 -7.023 -21.281 1 94.5 89 LYS A N 1
ATOM 670 C CA . LYS A 1 89 ? -6.633 -6.422 -22.562 1 94.5 89 LYS A CA 1
ATOM 671 C C . LYS A 1 89 ? -5.898 -7.102 -23.703 1 94.5 89 LYS A C 1
ATOM 673 O O . LYS A 1 89 ? -6.473 -7.316 -24.781 1 94.5 89 LYS A O 1
ATOM 678 N N . ALA A 1 90 ? -4.664 -7.375 -23.484 1 93.25 90 ALA A N 1
ATOM 679 C CA . ALA A 1 90 ? -3.885 -8.086 -24.5 1 93.25 90 ALA A CA 1
ATOM 680 C C . ALA A 1 90 ? -4.5 -9.445 -24.812 1 93.25 90 ALA A C 1
ATOM 682 O O . ALA A 1 90 ? -4.605 -9.828 -25.984 1 93.25 90 ALA A O 1
ATOM 683 N N . LEU A 1 91 ? -4.926 -10.125 -23.766 1 89.5 91 LEU A N 1
ATOM 684 C CA . LEU A 1 91 ? -5.551 -11.438 -23.938 1 89.5 91 LEU A CA 1
ATOM 685 C C . LEU A 1 91 ? -6.859 -11.312 -24.719 1 89.5 91 LEU A C 1
ATOM 687 O O . LEU A 1 91 ? -7.141 -12.125 -25.594 1 89.5 91 LEU A O 1
ATOM 691 N N . ALA A 1 92 ? -7.562 -10.266 -24.438 1 89.88 92 ALA A N 1
ATOM 692 C CA . ALA A 1 92 ? -8.844 -10.047 -25.109 1 89.88 92 ALA A CA 1
ATOM 693 C C . ALA A 1 92 ? -8.648 -9.672 -26.578 1 89.88 92 ALA A C 1
ATOM 695 O O . ALA A 1 92 ? -9.484 -10 -27.422 1 89.88 92 ALA A O 1
ATOM 696 N N . ALA A 1 93 ? -7.574 -9.039 -26.875 1 88.44 93 ALA A N 1
ATOM 697 C CA . ALA A 1 93 ? -7.312 -8.555 -28.234 1 88.44 93 ALA A CA 1
ATOM 698 C C . ALA A 1 93 ? -6.656 -9.641 -29.078 1 88.44 93 ALA A C 1
ATOM 700 O O . ALA A 1 93 ? -6.625 -9.539 -30.312 1 88.44 93 ALA A O 1
ATOM 701 N N . ALA A 1 94 ? -6.008 -10.5 -28.438 1 83.12 94 ALA A N 1
ATOM 702 C CA . ALA A 1 94 ? -5.281 -11.539 -29.172 1 83.12 94 ALA A CA 1
ATOM 703 C C . ALA A 1 94 ? -6.242 -12.492 -29.875 1 83.12 94 ALA A C 1
ATOM 705 O O . ALA A 1 94 ? -7.312 -12.805 -29.344 1 83.12 94 ALA A O 1
ATOM 706 N N . PRO A 1 95 ? -5.875 -12.609 -31.25 1 71.56 95 PRO A N 1
ATOM 707 C CA . PRO A 1 95 ? -6.668 -13.648 -31.906 1 71.56 95 PRO A CA 1
ATOM 708 C C . PRO A 1 95 ? -6.684 -14.961 -31.125 1 71.56 95 PRO A C 1
ATOM 710 O O . PRO A 1 95 ? -5.77 -15.219 -30.344 1 71.56 95 PRO A O 1
ATOM 713 N N . LYS A 1 96 ? -7.758 -15.555 -31.203 1 62.94 96 LYS A N 1
ATOM 714 C CA . LYS A 1 96 ? -7.898 -16.828 -30.5 1 62.94 96 LYS A CA 1
ATOM 715 C C . LYS A 1 96 ? -6.684 -17.719 -30.719 1 62.94 96 LYS A C 1
ATOM 717 O O . LYS A 1 96 ? -6.27 -17.938 -31.859 1 62.94 96 LYS A O 1
ATOM 722 N N . GLY A 1 97 ? -5.906 -18.125 -29.797 1 56.06 97 GLY A N 1
ATOM 723 C CA . GLY A 1 97 ? -4.797 -19.062 -29.906 1 56.06 97 GLY A CA 1
ATOM 724 C C . GLY A 1 97 ? -3.439 -18.391 -29.797 1 56.06 97 GLY A C 1
ATOM 725 O O . GLY A 1 97 ? -2.414 -19.062 -29.688 1 56.06 97 GLY A O 1
ATOM 726 N N . VAL A 1 98 ? -3.238 -17.078 -30.125 1 52 98 VAL A N 1
ATOM 727 C CA . VAL A 1 98 ? -1.918 -16.5 -30.328 1 52 98 VAL A CA 1
ATOM 728 C C . VAL A 1 98 ? -1.37 -15.977 -29.016 1 52 98 VAL A C 1
ATOM 730 O O . VAL A 1 98 ? -0.195 -15.609 -28.922 1 52 98 VAL A O 1
ATOM 733 N N . PHE A 1 99 ? -2.111 -15.492 -28.094 1 54 99 PHE A N 1
ATOM 734 C CA . PHE A 1 99 ? -1.391 -14.766 -27.047 1 54 99 PHE A CA 1
ATOM 735 C C . PHE A 1 99 ? -0.567 -15.727 -26.203 1 54 99 PHE A C 1
ATOM 737 O O . PHE A 1 99 ? -0.922 -16.906 -26.062 1 54 99 PHE A O 1
ATOM 744 N N . GLY A 1 100 ? 0.705 -15.352 -25.984 1 57.5 100 GLY A N 1
ATOM 745 C CA . GLY A 1 100 ? 1.655 -16.109 -25.188 1 57.5 100 GLY A CA 1
ATOM 746 C C . GLY A 1 100 ? 1.022 -16.781 -23.984 1 57.5 100 GLY A C 1
ATOM 747 O O . GLY A 1 100 ? -0.088 -16.438 -23.578 1 57.5 100 GLY A O 1
ATOM 748 N N . GLU A 1 101 ? 1.449 -18.031 -23.703 1 61.81 101 GLU A N 1
ATOM 749 C CA . GLU A 1 101 ? 1.005 -19.047 -22.734 1 61.81 101 GLU A CA 1
ATOM 750 C C . GLU A 1 101 ? 0.893 -18.453 -21.344 1 61.81 101 GLU A C 1
ATOM 752 O O . GLU A 1 101 ? 1.846 -17.859 -20.828 1 61.81 101 GLU A O 1
ATOM 757 N N . VAL A 1 102 ? -0.36 -18.094 -20.922 1 73.75 102 VAL A N 1
ATOM 758 C CA . VAL A 1 102 ? -0.616 -17.875 -19.5 1 73.75 102 VAL A CA 1
ATOM 759 C C . VAL A 1 102 ? 0.101 -18.938 -18.672 1 73.75 102 VAL A C 1
ATOM 761 O O . VAL A 1 102 ? 0.031 -20.125 -18.984 1 73.75 102 VAL A O 1
ATOM 764 N N . LYS A 1 103 ? 0.874 -18.328 -17.766 1 87.12 103 LYS A N 1
ATOM 765 C CA . LYS A 1 103 ? 1.548 -19.266 -16.875 1 87.12 103 LYS A CA 1
ATOM 766 C C . LYS A 1 103 ? 0.559 -19.906 -15.914 1 87.12 103 LYS A C 1
ATOM 768 O O . LYS A 1 103 ? -0.402 -19.281 -15.477 1 87.12 103 LYS A O 1
ATOM 773 N N . GLY A 1 104 ? 0.763 -21.219 -15.586 1 87.88 104 GLY A N 1
ATOM 774 C CA . GLY A 1 104 ? -0.03 -21.875 -14.562 1 87.88 104 GLY A CA 1
ATOM 775 C C . GLY A 1 104 ? -1.144 -22.734 -15.133 1 87.88 104 GLY A C 1
ATOM 776 O O . GLY A 1 104 ? -0.997 -23.312 -16.219 1 87.88 104 GLY A O 1
ATOM 777 N N . PRO A 1 105 ? -2.127 -22.922 -14.281 1 95.94 105 PRO A N 1
ATOM 778 C CA . PRO A 1 105 ? -2.584 -22.109 -13.156 1 95.94 105 PRO A CA 1
ATOM 779 C C . PRO A 1 105 ? -1.867 -22.438 -11.852 1 95.94 105 PRO A C 1
ATOM 781 O O . PRO A 1 105 ? -1.155 -23.438 -11.773 1 95.94 105 PRO A O 1
ATOM 784 N N . VAL A 1 106 ? -2.006 -21.516 -10.852 1 98.5 106 VAL A N 1
ATOM 785 C CA . VAL A 1 106 ? -1.642 -21.734 -9.453 1 98.5 106 VAL A CA 1
ATOM 786 C C . VAL A 1 106 ? -2.879 -21.609 -8.57 1 98.5 106 VAL A C 1
ATOM 788 O O . VAL A 1 106 ? -3.828 -20.906 -8.922 1 98.5 106 VAL A O 1
ATOM 791 N N . VAL A 1 107 ? -2.852 -22.297 -7.43 1 98.88 107 VAL A N 1
ATOM 792 C CA . VAL A 1 107 ? -3.947 -22.266 -6.469 1 98.88 107 VAL A CA 1
ATOM 793 C C . VAL A 1 107 ? -3.5 -21.562 -5.195 1 98.88 107 VAL A C 1
ATOM 795 O O . VAL A 1 107 ? -2.424 -21.844 -4.664 1 98.88 107 VAL A O 1
ATOM 798 N N . ILE A 1 108 ? -4.312 -20.609 -4.734 1 98.94 108 ILE A N 1
ATOM 799 C CA . ILE A 1 108 ? -3.982 -19.938 -3.475 1 98.94 108 ILE A CA 1
ATOM 800 C C . ILE A 1 108 ? -5.207 -19.922 -2.566 1 98.94 108 ILE A C 1
ATOM 802 O O . ILE A 1 108 ? -6.344 -20.016 -3.039 1 98.94 108 ILE A O 1
ATOM 806 N N . GLY A 1 109 ? -5 -19.812 -1.258 1 98.81 109 GLY A N 1
ATOM 807 C CA . GLY A 1 109 ? -6.078 -19.734 -0.285 1 98.81 109 GLY A CA 1
ATOM 808 C C . GLY A 1 109 ? -5.586 -19.609 1.144 1 98.81 109 GLY A C 1
ATOM 809 O O . GLY A 1 109 ? -4.391 -19.766 1.409 1 98.81 109 GLY A O 1
ATOM 810 N N . ASN A 1 110 ? -6.527 -19.266 2.029 1 98.88 110 ASN A N 1
ATOM 811 C CA . ASN A 1 110 ? -6.273 -19.344 3.465 1 98.88 110 ASN A CA 1
ATOM 812 C C . ASN A 1 110 ? -6.668 -20.688 4.043 1 98.88 110 ASN A C 1
ATOM 814 O O . ASN A 1 110 ? -7.738 -21.219 3.727 1 98.88 110 ASN A O 1
ATOM 818 N N . ILE A 1 111 ? -5.844 -21.203 4.84 1 98.88 111 ILE A N 1
ATOM 819 C CA . ILE A 1 111 ? -6.055 -22.531 5.434 1 98.88 111 ILE A CA 1
ATOM 820 C C . ILE A 1 111 ? -7.309 -22.5 6.305 1 98.88 111 ILE A C 1
ATOM 822 O O . ILE A 1 111 ? -7.812 -21.438 6.656 1 98.88 111 ILE A O 1
ATOM 826 N N . GLU A 1 112 ? -7.711 -23.656 6.621 1 98.25 112 GLU A N 1
ATOM 827 C CA . GLU A 1 112 ? -8.898 -23.875 7.445 1 98.25 112 GLU A CA 1
ATOM 828 C C . GLU A 1 112 ? -8.883 -22.969 8.68 1 98.25 112 GLU A C 1
ATOM 830 O O . GLU A 1 112 ? -7.844 -22.812 9.328 1 98.25 112 GLU A O 1
ATOM 835 N N . ASP A 1 113 ? -9.961 -22.25 8.93 1 97.75 113 ASP A N 1
ATOM 836 C CA . ASP A 1 113 ? -10.234 -21.406 10.102 1 97.75 113 ASP A CA 1
ATOM 837 C C . ASP A 1 113 ? -9.453 -20.109 10.039 1 97.75 113 ASP A C 1
ATOM 839 O O . ASP A 1 113 ? -9.352 -19.391 11.039 1 97.75 113 ASP A O 1
ATOM 843 N N . ASP A 1 114 ? -8.797 -19.844 8.938 1 97.69 114 ASP A N 1
ATOM 844 C CA . ASP A 1 114 ? -8.078 -18.578 8.766 1 97.69 114 ASP A CA 1
ATOM 845 C C . ASP A 1 114 ? -8.828 -17.641 7.816 1 97.69 114 ASP A C 1
ATOM 847 O O . ASP A 1 114 ? -9.117 -18 6.676 1 97.69 114 ASP A O 1
ATOM 851 N N . TYR A 1 115 ? -9.125 -16.438 8.258 1 95.81 115 TYR A N 1
ATOM 852 C CA . TYR A 1 115 ? -9.953 -15.516 7.496 1 95.81 115 TYR A CA 1
ATOM 853 C C . TYR A 1 115 ? -9.195 -14.227 7.195 1 95.81 115 TYR A C 1
ATOM 855 O O . TYR A 1 115 ? -9.789 -13.234 6.77 1 95.81 115 TYR A O 1
ATOM 863 N N . HIS A 1 116 ? -7.949 -14.211 7.484 1 95.56 116 HIS A N 1
ATOM 864 C CA . HIS A 1 116 ? -7.105 -13.062 7.203 1 95.56 116 HIS A CA 1
ATOM 865 C C . HIS A 1 116 ? -6.645 -13.047 5.75 1 95.56 116 HIS A C 1
ATOM 867 O O . HIS A 1 116 ? -5.562 -13.547 5.434 1 95.56 116 HIS A O 1
ATOM 873 N N . SER A 1 117 ? -7.281 -12.406 4.82 1 95.81 117 SER A N 1
ATOM 874 C CA . SER A 1 117 ? -7.133 -12.594 3.383 1 95.81 117 SER A CA 1
ATOM 875 C C . SER A 1 117 ? -6.32 -11.469 2.756 1 95.81 117 SER A C 1
ATOM 877 O O . SER A 1 117 ? -5.98 -11.523 1.572 1 95.81 117 SER A O 1
ATOM 879 N N . LEU A 1 118 ? -5.941 -10.477 3.559 1 93.88 118 LEU A N 1
ATOM 880 C CA . LEU A 1 118 ? -5.305 -9.297 2.98 1 93.88 118 LEU A CA 1
ATOM 881 C C . LEU A 1 118 ? -4.023 -9.68 2.244 1 93.88 118 LEU A C 1
ATOM 883 O O . LEU A 1 118 ? -3.82 -9.281 1.097 1 93.88 118 LEU A O 1
ATOM 887 N N . GLY A 1 119 ? -3.199 -10.43 2.939 1 95.12 119 GLY A N 1
ATOM 888 C CA . GLY A 1 119 ? -1.946 -10.859 2.34 1 95.12 119 GLY A CA 1
ATOM 889 C C . GLY A 1 119 ? -2.139 -11.672 1.076 1 95.12 119 GLY A C 1
ATOM 890 O O . GLY A 1 119 ? -1.515 -11.398 0.05 1 95.12 119 GLY A O 1
ATOM 891 N N . ARG A 1 120 ? -3.057 -12.578 1.091 1 96.75 120 ARG A N 1
ATOM 892 C CA . ARG A 1 120 ? -3.346 -13.43 -0.062 1 96.75 120 ARG A CA 1
ATOM 893 C C . ARG A 1 120 ? -3.848 -12.602 -1.239 1 96.75 120 ARG A C 1
ATOM 895 O O . ARG A 1 120 ? -3.457 -12.836 -2.385 1 96.75 120 ARG A O 1
ATOM 902 N N . GLY A 1 121 ? -4.699 -11.688 -0.925 1 95.88 121 GLY A N 1
ATOM 903 C CA . GLY A 1 121 ? -5.207 -10.836 -1.986 1 95.88 121 GLY A CA 1
ATOM 904 C C . GLY A 1 121 ? -4.109 -10.109 -2.744 1 95.88 121 GLY A C 1
ATOM 905 O O . GLY A 1 121 ? -4.137 -10.047 -3.977 1 95.88 121 GLY A O 1
ATOM 906 N N . MET A 1 122 ? -3.158 -9.625 -2.021 1 95.56 122 MET A N 1
ATOM 907 C CA . MET A 1 122 ? -2.037 -8.93 -2.646 1 95.56 122 MET A CA 1
ATOM 908 C C . MET A 1 122 ? -1.176 -9.898 -3.451 1 95.56 122 MET A C 1
ATOM 910 O O . MET A 1 122 ? -0.741 -9.578 -4.559 1 95.56 122 MET A O 1
ATOM 914 N N . VAL A 1 123 ? -0.99 -11.039 -2.883 1 98 123 VAL A N 1
ATOM 915 C CA . VAL A 1 123 ? -0.246 -12.078 -3.592 1 98 123 VAL A CA 1
ATOM 916 C C . VAL A 1 123 ? -0.925 -12.383 -4.926 1 98 123 VAL A C 1
ATOM 918 O O . VAL A 1 123 ? -0.264 -12.453 -5.965 1 98 123 VAL A O 1
ATOM 921 N N . GLY A 1 124 ? -2.275 -12.562 -4.926 1 97.94 124 GLY A N 1
ATOM 922 C CA . GLY A 1 124 ? -3.012 -12.797 -6.156 1 97.94 124 GLY A CA 1
ATOM 923 C C . GLY A 1 124 ? -2.809 -11.703 -7.191 1 97.94 124 GLY A C 1
ATOM 924 O O . GLY A 1 124 ? -2.623 -11.992 -8.375 1 97.94 124 GLY A O 1
ATOM 925 N N . THR A 1 125 ? -2.775 -10.523 -6.738 1 95.81 125 THR A N 1
ATOM 926 C CA . THR A 1 125 ? -2.576 -9.391 -7.633 1 95.81 125 THR A CA 1
ATOM 927 C C . THR A 1 125 ? -1.207 -9.461 -8.305 1 95.81 125 THR A C 1
ATOM 929 O O . THR A 1 125 ? -1.098 -9.328 -9.523 1 95.81 125 THR A O 1
ATOM 932 N N . PHE A 1 126 ? -0.175 -9.695 -7.543 1 97.5 126 PHE A N 1
ATOM 933 C CA . PHE A 1 126 ? 1.177 -9.695 -8.086 1 97.5 126 PHE A CA 1
ATOM 934 C C . PHE A 1 126 ? 1.399 -10.898 -8.992 1 97.5 126 PHE A C 1
ATOM 936 O O . PHE A 1 126 ? 2.131 -10.82 -9.977 1 97.5 126 PHE A O 1
ATOM 943 N N . LEU A 1 127 ? 0.753 -12 -8.68 1 97.94 127 LEU A N 1
ATOM 944 C CA . LEU A 1 127 ? 0.839 -13.172 -9.547 1 97.94 127 LEU A CA 1
ATOM 945 C C . LEU A 1 127 ? 0.164 -12.898 -10.891 1 97.94 127 LEU A C 1
ATOM 947 O O . LEU A 1 127 ? 0.73 -13.188 -11.945 1 97.94 127 LEU A O 1
ATOM 951 N N . ARG A 1 128 ? -1.004 -12.336 -10.867 1 96.12 128 ARG A N 1
ATOM 952 C CA . ARG A 1 128 ? -1.692 -11.984 -12.109 1 96.12 128 ARG A CA 1
ATOM 953 C C . ARG A 1 128 ? -0.893 -10.969 -12.914 1 96.12 128 ARG A C 1
ATOM 955 O O . ARG A 1 128 ? -0.793 -11.078 -14.141 1 96.12 128 ARG A O 1
ATOM 962 N N . ALA A 1 129 ? -0.315 -10.039 -12.188 1 94.69 129 ALA A N 1
ATOM 963 C CA . ALA A 1 129 ? 0.525 -9.031 -12.836 1 94.69 129 ALA A CA 1
ATOM 964 C C . ALA A 1 129 ? 1.713 -9.68 -13.539 1 94.69 129 ALA A C 1
ATOM 966 O O . ALA A 1 129 ? 2.201 -9.172 -14.547 1 94.69 129 ALA A O 1
ATOM 967 N N . ALA A 1 130 ? 2.096 -10.766 -13 1 95.12 130 ALA A N 1
ATOM 968 C CA . ALA A 1 130 ? 3.24 -11.477 -13.562 1 95.12 130 ALA A CA 1
ATOM 969 C C . ALA A 1 130 ? 2.797 -12.477 -14.633 1 95.12 130 ALA A C 1
ATOM 971 O O . ALA A 1 130 ? 3.609 -13.242 -15.148 1 95.12 130 ALA A O 1
ATOM 972 N N . GLY A 1 131 ? 1.453 -12.555 -14.93 1 93.81 131 GLY A N 1
ATOM 973 C CA . GLY A 1 131 ? 0.96 -13.336 -16.047 1 93.81 131 GLY A CA 1
ATOM 974 C C . GLY A 1 131 ? 0.469 -14.711 -15.648 1 93.81 131 GLY A C 1
ATOM 975 O O . GLY A 1 131 ? 0.27 -15.578 -16.5 1 93.81 131 GLY A O 1
ATOM 976 N N . TRP A 1 132 ? 0.282 -14.93 -14.375 1 96.38 132 TRP A N 1
ATOM 977 C CA . TRP A 1 132 ? -0.199 -16.219 -13.906 1 96.38 132 TRP A CA 1
ATOM 978 C C . TRP A 1 132 ? -1.724 -16.281 -13.922 1 96.38 132 TRP A C 1
ATOM 980 O O . TRP A 1 132 ? -2.387 -15.305 -13.547 1 96.38 132 TRP A O 1
ATOM 990 N N . ALA A 1 133 ? -2.236 -17.422 -14.391 1 96.06 133 ALA A N 1
ATOM 991 C CA . ALA A 1 133 ? -3.621 -17.734 -14.047 1 96.06 133 ALA A CA 1
ATOM 992 C C . ALA A 1 133 ? -3.744 -18.141 -12.578 1 96.06 133 ALA A C 1
ATOM 994 O O . ALA A 1 133 ? -3.09 -19.078 -12.133 1 96.06 133 ALA A O 1
ATOM 995 N N . VAL A 1 134 ? -4.574 -17.422 -11.844 1 98.06 134 VAL A N 1
ATOM 996 C CA . VAL A 1 134 ? -4.656 -17.641 -10.406 1 98.06 134 VAL A CA 1
ATOM 997 C C . VAL A 1 134 ? -6.047 -18.156 -10.039 1 98.06 134 VAL A C 1
ATOM 999 O O . VAL A 1 134 ? -7.055 -17.547 -10.398 1 98.06 134 VAL A O 1
ATOM 1002 N N . ILE A 1 135 ? -6.07 -19.219 -9.359 1 98.62 135 ILE A N 1
ATOM 1003 C CA . ILE A 1 135 ? -7.293 -19.734 -8.75 1 98.62 135 ILE A CA 1
ATOM 1004 C C . ILE A 1 135 ? -7.289 -19.453 -7.254 1 98.62 135 ILE A C 1
ATOM 1006 O O . ILE A 1 135 ? -6.547 -20.078 -6.496 1 98.62 135 ILE A O 1
ATOM 1010 N N . ASP A 1 136 ? -8.07 -18.547 -6.836 1 98.69 136 ASP A N 1
ATOM 1011 C CA . ASP A 1 136 ? -8.164 -18.141 -5.438 1 98.69 136 ASP A CA 1
ATOM 1012 C C . ASP A 1 136 ? -9.312 -18.875 -4.734 1 98.69 136 ASP A C 1
ATOM 1014 O O . ASP A 1 136 ? -10.484 -18.625 -5.031 1 98.69 136 ASP A O 1
ATOM 1018 N N . MET A 1 137 ? -8.969 -19.672 -3.734 1 98.75 137 MET A N 1
ATOM 1019 C CA . MET A 1 137 ? -9.938 -20.531 -3.074 1 98.75 137 MET A CA 1
ATOM 1020 C C . MET A 1 137 ? -10.641 -19.812 -1.937 1 98.75 137 MET A C 1
ATOM 1022 O O . MET A 1 137 ? -11.609 -20.312 -1.372 1 98.75 137 MET A O 1
ATOM 1026 N N . GLY A 1 138 ? -10.156 -18.672 -1.645 1 98.31 138 GLY A N 1
ATOM 1027 C CA . GLY A 1 138 ? -10.766 -17.906 -0.57 1 98.31 138 GLY A CA 1
ATOM 1028 C C . GLY A 1 138 ? -10.266 -18.297 0.806 1 98.31 138 GLY A C 1
ATOM 1029 O O . GLY A 1 138 ? -9.078 -18.547 0.991 1 98.31 138 GLY A O 1
ATOM 1030 N N . ASN A 1 139 ? -11.148 -18.219 1.812 1 98.31 139 ASN A N 1
ATOM 1031 C CA . ASN A 1 139 ? -10.828 -18.469 3.211 1 98.31 139 ASN A CA 1
ATOM 1032 C C . ASN A 1 139 ? -11.289 -19.859 3.652 1 98.31 139 ASN A C 1
ATOM 1034 O O . ASN A 1 139 ? -12.125 -20.484 2.994 1 98.31 139 ASN A O 1
ATOM 1038 N N . ASP A 1 140 ? -10.711 -20.266 4.734 1 98.5 140 ASP A N 1
ATOM 1039 C CA . ASP A 1 140 ? -11.211 -21.453 5.422 1 98.5 140 ASP A CA 1
ATOM 1040 C C . ASP A 1 140 ? -11.203 -22.656 4.492 1 98.5 140 ASP A C 1
ATOM 1042 O O . ASP A 1 140 ? -12.195 -23.391 4.41 1 98.5 140 ASP A O 1
ATOM 1046 N N . VAL A 1 141 ? -10.141 -22.844 3.793 1 98.88 141 VAL A N 1
ATOM 1047 C CA . VAL A 1 141 ? -10.031 -23.938 2.834 1 98.88 141 VAL A CA 1
ATOM 1048 C C . VAL A 1 141 ? -9.367 -25.156 3.5 1 98.88 141 VAL A C 1
ATOM 1050 O O . VAL A 1 141 ? -8.32 -25.016 4.137 1 98.88 141 VAL A O 1
ATOM 1053 N N . SER A 1 142 ? -9.891 -26.312 3.359 1 98.81 142 SER A N 1
ATOM 1054 C CA . SER A 1 142 ? -9.328 -27.516 3.965 1 98.81 142 SER A CA 1
ATOM 1055 C C . SER A 1 142 ? -8.133 -28.031 3.168 1 98.81 142 SER A C 1
ATOM 1057 O O . SER A 1 142 ? -8.008 -27.75 1.973 1 98.81 142 SER A O 1
ATOM 1059 N N . PRO A 1 143 ? -7.293 -28.781 3.822 1 98.75 143 PRO A N 1
ATOM 1060 C CA . PRO A 1 143 ? -6.145 -29.359 3.125 1 98.75 143 PRO A CA 1
ATOM 1061 C C . PRO A 1 143 ? -6.551 -30.156 1.883 1 98.75 143 PRO A C 1
ATOM 1063 O O . PRO A 1 143 ? -5.965 -29.969 0.812 1 98.75 143 PRO A O 1
ATOM 1066 N N . ALA A 1 144 ? -7.547 -30.953 2.004 1 98.75 144 ALA A N 1
ATOM 1067 C CA . ALA A 1 144 ? -7.973 -31.797 0.887 1 98.75 144 ALA A CA 1
ATOM 1068 C C . ALA A 1 144 ? -8.469 -30.953 -0.281 1 98.75 144 ALA A C 1
ATOM 1070 O O . ALA A 1 144 ? -8.195 -31.266 -1.442 1 98.75 144 ALA A O 1
ATOM 1071 N N . GLU A 1 145 ? -9.164 -29.859 -0.014 1 98.88 145 GLU A N 1
ATOM 1072 C CA . GLU A 1 145 ? -9.711 -29 -1.057 1 98.88 145 GLU A CA 1
ATOM 1073 C C . GLU A 1 145 ? -8.594 -28.328 -1.859 1 98.88 145 GLU A C 1
ATOM 1075 O O . GLU A 1 145 ? -8.711 -28.172 -3.076 1 98.88 145 GLU A O 1
ATOM 1080 N N . PHE A 1 146 ? -7.512 -27.922 -1.157 1 98.88 146 PHE A N 1
ATOM 1081 C CA . PHE A 1 146 ? -6.367 -27.359 -1.864 1 98.88 146 PHE A CA 1
ATOM 1082 C C . PHE A 1 146 ? -5.836 -28.344 -2.9 1 98.88 146 PHE A C 1
ATOM 1084 O O . PHE A 1 146 ? -5.652 -27.984 -4.066 1 98.88 146 PHE A O 1
ATOM 1091 N N . VAL A 1 147 ? -5.625 -29.547 -2.453 1 98.88 147 VAL A N 1
ATOM 1092 C CA . VAL A 1 147 ? -4.988 -30.562 -3.293 1 98.88 147 VAL A CA 1
ATOM 1093 C C . VAL A 1 147 ? -5.949 -30.984 -4.398 1 98.88 147 VAL A C 1
ATOM 1095 O O . VAL A 1 147 ? -5.547 -31.125 -5.559 1 98.88 147 VAL A O 1
ATOM 1098 N N . ASP A 1 148 ? -7.254 -31.156 -4.043 1 98.88 148 ASP A N 1
ATOM 1099 C CA . ASP A 1 148 ? -8.258 -31.5 -5.043 1 98.88 148 ASP A CA 1
ATOM 1100 C C . ASP A 1 148 ? -8.273 -30.484 -6.18 1 98.88 148 ASP A C 1
ATOM 1102 O O . ASP A 1 148 ? -8.266 -30.859 -7.355 1 98.88 148 ASP A O 1
ATOM 1106 N N . ARG A 1 149 ? -8.258 -29.234 -5.832 1 98.81 149 ARG A N 1
ATOM 1107 C CA . ARG A 1 149 ? -8.344 -28.188 -6.844 1 98.81 149 ARG A CA 1
ATOM 1108 C C . ARG A 1 149 ? -7.094 -28.156 -7.715 1 98.81 149 ARG A C 1
ATOM 1110 O O . ARG A 1 149 ? -7.18 -27.953 -8.93 1 98.81 149 ARG A O 1
ATOM 1117 N N . ALA A 1 150 ? -5.953 -28.344 -7.094 1 98.75 150 ALA A N 1
ATOM 1118 C CA . ALA A 1 150 ? -4.711 -28.375 -7.859 1 98.75 150 ALA A CA 1
ATOM 1119 C C . ALA A 1 150 ? -4.727 -29.516 -8.875 1 98.75 150 ALA A C 1
ATOM 1121 O O . ALA A 1 150 ? -4.359 -29.328 -10.039 1 98.75 150 ALA A O 1
ATOM 1122 N N . VAL A 1 151 ? -5.168 -30.688 -8.43 1 98.44 151 VAL A N 1
ATOM 1123 C CA . VAL A 1 151 ? -5.223 -31.844 -9.305 1 98.44 151 VAL A CA 1
ATOM 1124 C C . VAL A 1 151 ? -6.227 -31.594 -10.43 1 98.44 151 VAL A C 1
ATOM 1126 O O . VAL A 1 151 ? -5.922 -31.828 -11.602 1 98.44 151 VAL A O 1
ATOM 1129 N N . GLU A 1 152 ? -7.406 -31.078 -10.094 1 98.44 152 GLU A N 1
ATOM 1130 C CA . GLU A 1 152 ? -8.469 -30.828 -11.055 1 98.44 152 GLU A CA 1
ATOM 1131 C C . GLU A 1 152 ? -8.016 -29.859 -12.148 1 98.44 152 GLU A C 1
ATOM 1133 O O . GLU A 1 152 ? -8.438 -29.969 -13.305 1 98.44 152 GLU A O 1
ATOM 1138 N N . THR A 1 153 ? -7.176 -28.938 -11.836 1 98.12 153 THR A N 1
ATOM 1139 C CA . THR A 1 153 ? -6.867 -27.844 -12.75 1 98.12 153 THR A CA 1
ATOM 1140 C C . THR A 1 153 ? -5.469 -28 -13.336 1 98.12 153 THR A C 1
ATOM 1142 O O . THR A 1 153 ? -5.078 -27.266 -14.234 1 98.12 153 THR A O 1
ATOM 1145 N N . GLY A 1 154 ? -4.711 -28.953 -12.766 1 97.44 154 GLY A N 1
ATOM 1146 C CA . GLY A 1 154 ? -3.352 -29.172 -13.242 1 97.44 154 GLY A CA 1
ATOM 1147 C C . GLY A 1 154 ? -2.355 -28.188 -12.656 1 97.44 154 GLY A C 1
ATOM 1148 O O . GLY A 1 154 ? -1.277 -27.984 -13.219 1 97.44 154 GLY A O 1
ATOM 1149 N N . ALA A 1 155 ? -2.717 -27.516 -11.562 1 98.38 155 ALA A N 1
ATOM 1150 C CA . ALA A 1 155 ? -1.809 -26.578 -10.914 1 98.38 155 ALA A CA 1
ATOM 1151 C C . ALA A 1 155 ? -0.622 -27.297 -10.289 1 98.38 155 ALA A C 1
ATOM 1153 O O . ALA A 1 155 ? -0.792 -28.328 -9.633 1 98.38 155 ALA A O 1
ATOM 1154 N N . ARG A 1 156 ? 0.524 -26.688 -10.422 1 98 156 ARG A N 1
ATOM 1155 C CA . ARG A 1 156 ? 1.735 -27.328 -9.914 1 98 156 ARG A CA 1
ATOM 1156 C C . ARG A 1 156 ? 2.254 -26.625 -8.672 1 98 156 ARG A C 1
ATOM 1158 O O . ARG A 1 156 ? 3.225 -27.062 -8.055 1 98 156 ARG A O 1
ATOM 1165 N N . VAL A 1 157 ? 1.626 -25.531 -8.32 1 98.81 157 VAL A N 1
ATOM 1166 C CA . VAL A 1 157 ? 1.984 -24.812 -7.102 1 98.81 157 VAL A CA 1
ATOM 1167 C C . VAL A 1 157 ? 0.721 -24.453 -6.324 1 98.81 157 VAL A C 1
ATOM 1169 O O . VAL A 1 157 ? -0.229 -23.906 -6.895 1 98.81 157 VAL A O 1
ATOM 1172 N N . ILE A 1 158 ? 0.703 -24.797 -5.062 1 98.94 158 ILE A N 1
ATOM 1173 C CA . ILE A 1 158 ? -0.302 -24.359 -4.098 1 98.94 158 ILE A CA 1
ATOM 1174 C C . ILE A 1 158 ? 0.312 -23.344 -3.137 1 98.94 158 ILE A C 1
ATOM 1176 O O . ILE A 1 158 ? 1.378 -23.594 -2.566 1 98.94 158 ILE A O 1
ATOM 1180 N N . GLY A 1 159 ? -0.301 -22.203 -3.041 1 98.94 159 GLY A N 1
ATOM 1181 C CA . GLY A 1 159 ? 0.053 -21.234 -2.023 1 98.94 159 GLY A CA 1
ATOM 1182 C C . GLY A 1 159 ? -0.953 -21.156 -0.89 1 98.94 159 GLY A C 1
ATOM 1183 O O . GLY A 1 159 ? -2.123 -20.844 -1.11 1 98.94 159 GLY A O 1
ATOM 1184 N N . VAL A 1 160 ? -0.495 -21.359 0.312 1 98.94 160 VAL A N 1
ATOM 1185 C CA . VAL A 1 160 ? -1.391 -21.391 1.464 1 98.94 160 VAL A CA 1
ATOM 1186 C C . VAL A 1 160 ? -1.003 -20.281 2.445 1 98.94 160 VAL A C 1
ATOM 1188 O O . VAL A 1 160 ? 0.165 -20.172 2.824 1 98.94 160 VAL A O 1
ATOM 1191 N N . SER A 1 161 ? -1.983 -19.484 2.826 1 98.5 161 SER A N 1
ATOM 1192 C CA . SER A 1 161 ? -1.781 -18.359 3.736 1 98.5 161 SER A CA 1
ATOM 1193 C C . SER A 1 161 ? -2.332 -18.672 5.125 1 98.5 161 SER A C 1
ATOM 1195 O O . SER A 1 161 ? -3.363 -19.328 5.258 1 98.5 161 SER A O 1
ATOM 1197 N N . ALA A 1 162 ? -1.615 -18.266 6.164 1 98.12 162 ALA A N 1
ATOM 1198 C CA . ALA A 1 162 ? -2.076 -18.266 7.551 1 98.12 162 ALA A CA 1
ATOM 1199 C C . ALA A 1 162 ? -1.477 -17.109 8.328 1 98.12 162 ALA A C 1
ATOM 1201 O O . ALA A 1 162 ? -0.315 -16.75 8.125 1 98.12 162 ALA A O 1
ATOM 1202 N N . MET A 1 163 ? -2.287 -16.562 9.188 1 95 163 MET A N 1
ATOM 1203 C CA . MET A 1 163 ? -1.787 -15.445 9.992 1 95 163 MET A CA 1
ATOM 1204 C C . MET A 1 163 ? -1.36 -15.922 11.375 1 95 163 MET A C 1
ATOM 1206 O O . MET A 1 163 ? -0.311 -15.516 11.883 1 95 163 MET A O 1
ATOM 1210 N N . MET A 1 164 ? -2.105 -16.797 11.969 1 95.12 164 MET A N 1
ATOM 1211 C CA . MET A 1 164 ? -1.878 -17.203 13.352 1 95.12 164 MET A CA 1
ATOM 1212 C C . MET A 1 164 ? -1.137 -18.531 13.414 1 95.12 164 MET A C 1
ATOM 1214 O O . MET A 1 164 ? -1.286 -19.375 12.523 1 95.12 164 MET A O 1
ATOM 1218 N N . PHE A 1 165 ? -0.507 -18.703 14.445 1 96.44 165 PHE A N 1
ATOM 1219 C CA . PHE A 1 165 ? 0.254 -19.922 14.656 1 96.44 165 PHE A CA 1
ATOM 1220 C C . PHE A 1 165 ? -0.67 -21.141 14.68 1 96.44 165 PHE A C 1
ATOM 1222 O O . PHE A 1 165 ? -0.385 -22.156 14.039 1 96.44 165 PHE A O 1
ATOM 1229 N N . VAL A 1 166 ? -1.739 -21.031 15.367 1 96.62 166 VAL A N 1
ATOM 1230 C CA . VAL A 1 166 ? -2.668 -22.141 15.547 1 96.62 166 VAL A CA 1
ATOM 1231 C C . VAL A 1 166 ? -3.178 -22.609 14.188 1 96.62 166 VAL A C 1
ATOM 1233 O O . VAL A 1 166 ? -3.197 -23.812 13.906 1 96.62 166 VAL A O 1
ATOM 1236 N N . THR A 1 167 ? -3.518 -21.75 13.281 1 97.62 167 THR A N 1
ATOM 1237 C CA . THR A 1 167 ? -4.043 -22.125 11.969 1 97.62 167 THR A CA 1
ATOM 1238 C C . THR A 1 167 ? -2.92 -22.594 11.047 1 97.62 167 THR A C 1
ATOM 1240 O O . THR A 1 167 ? -3.113 -23.5 10.227 1 97.62 167 THR A O 1
ATOM 1243 N N . ALA A 1 168 ? -1.749 -21.969 11.242 1 98.06 168 ALA A N 1
ATOM 1244 C CA . ALA A 1 168 ? -0.612 -22.297 10.391 1 98.06 168 ALA A CA 1
ATOM 1245 C C . ALA A 1 168 ? -0.24 -23.781 10.523 1 98.06 168 ALA A C 1
ATOM 1247 O O . ALA A 1 168 ? 0.173 -24.406 9.547 1 98.06 168 ALA A O 1
ATOM 1248 N N . ARG A 1 169 ? -0.416 -24.312 11.648 1 97.62 169 ARG A N 1
ATOM 1249 C CA . ARG A 1 169 ? -0.091 -25.719 11.867 1 97.62 169 ARG A CA 1
ATOM 1250 C C . ARG A 1 169 ? -0.943 -26.625 10.977 1 97.62 169 ARG A C 1
ATOM 1252 O O . ARG A 1 169 ? -0.518 -27.719 10.609 1 97.62 169 ARG A O 1
ATOM 1259 N N . GLY A 1 170 ? -2.121 -26.125 10.625 1 98.31 170 GLY A N 1
ATOM 1260 C CA . GLY A 1 170 ? -3.027 -26.875 9.773 1 98.31 170 GLY A CA 1
ATOM 1261 C C . GLY A 1 170 ? -2.5 -27.062 8.367 1 98.31 170 GLY A C 1
ATOM 1262 O O . GLY A 1 170 ? -2.963 -27.938 7.633 1 98.31 170 GLY A O 1
ATOM 1263 N N . ILE A 1 171 ? -1.511 -26.312 7.977 1 98.88 171 ILE A N 1
ATOM 1264 C CA . ILE A 1 171 ? -0.946 -26.406 6.637 1 98.88 171 ILE A CA 1
ATOM 1265 C C . ILE A 1 171 ? -0.222 -27.734 6.461 1 98.88 171 ILE A C 1
ATOM 1267 O O . ILE A 1 171 ? -0.111 -28.25 5.344 1 98.88 171 ILE A O 1
ATOM 1271 N N . ARG A 1 172 ? 0.234 -28.297 7.566 1 98.81 172 ARG A N 1
ATOM 1272 C CA . ARG A 1 172 ? 0.844 -29.625 7.512 1 98.81 172 ARG A CA 1
ATOM 1273 C C . ARG A 1 172 ? -0.095 -30.641 6.863 1 98.81 172 ARG A C 1
ATOM 1275 O O . ARG A 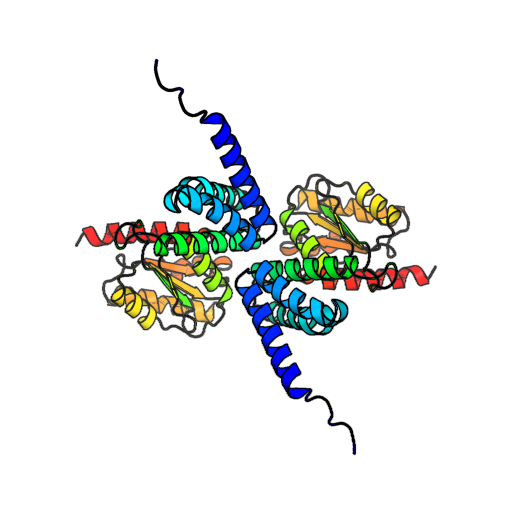1 172 ? 0.353 -31.547 6.164 1 98.81 172 ARG A O 1
ATOM 1282 N N . GLY A 1 173 ? -1.357 -30.422 7.07 1 98.81 173 GLY A N 1
ATOM 1283 C CA . GLY A 1 173 ? -2.35 -31.281 6.453 1 98.81 173 GLY A CA 1
ATOM 1284 C C . GLY A 1 173 ? -2.283 -31.281 4.938 1 98.81 173 GLY A C 1
ATOM 1285 O O . GLY A 1 173 ? -2.586 -32.281 4.293 1 98.81 173 GLY A O 1
ATOM 1286 N N . VAL A 1 174 ? -1.94 -30.125 4.293 1 98.88 174 VAL A N 1
ATOM 1287 C CA . VAL A 1 174 ? -1.799 -30.047 2.846 1 98.88 174 VAL A CA 1
ATOM 1288 C C . VAL A 1 174 ? -0.61 -30.891 2.391 1 98.88 174 VAL 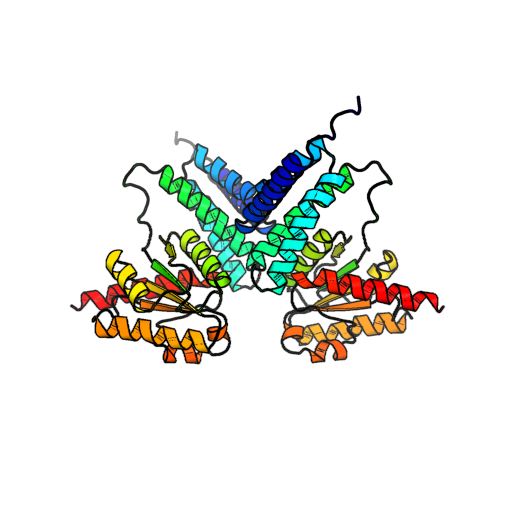A C 1
ATOM 1290 O O . VAL A 1 174 ? -0.719 -31.656 1.436 1 98.88 174 VAL A O 1
ATOM 1293 N N . ARG A 1 175 ? 0.463 -30.781 3.102 1 98.81 175 ARG A N 1
ATOM 1294 C CA . ARG A 1 175 ? 1.637 -31.594 2.803 1 98.81 175 ARG A CA 1
ATOM 1295 C C . ARG A 1 175 ? 1.321 -33.094 2.932 1 98.81 175 ARG A C 1
ATOM 1297 O O . ARG A 1 175 ? 1.653 -33.875 2.047 1 98.81 175 ARG A O 1
ATOM 1304 N N . ASP A 1 176 ? 0.697 -33.406 4.07 1 98.81 176 ASP A N 1
ATOM 1305 C CA . ASP A 1 176 ? 0.342 -34.781 4.297 1 98.81 176 ASP A CA 1
ATOM 1306 C C . ASP A 1 176 ? -0.524 -35.344 3.162 1 98.81 176 ASP A C 1
ATOM 1308 O O . ASP A 1 176 ? -0.34 -36.469 2.719 1 98.81 176 ASP A O 1
ATOM 1312 N N . GLU A 1 177 ? -1.449 -34.531 2.682 1 98.75 177 GLU A N 1
ATOM 1313 C CA . GLU A 1 177 ? -2.318 -34.906 1.579 1 98.75 177 GLU A CA 1
ATOM 1314 C C . GLU A 1 177 ? -1.524 -35.125 0.292 1 98.75 177 GLU A C 1
ATOM 1316 O O . GLU A 1 177 ? -1.746 -36.094 -0.437 1 98.75 177 GLU A O 1
ATOM 1321 N N . LEU A 1 178 ? -0.603 -34.25 0.019 1 98.62 178 LEU A N 1
ATOM 1322 C CA . LEU A 1 178 ? 0.248 -34.375 -1.159 1 98.62 178 LEU A CA 1
ATOM 1323 C C . LEU A 1 178 ? 1.067 -35.656 -1.105 1 98.62 178 LEU A C 1
ATOM 1325 O O . LEU A 1 178 ? 1.157 -36.375 -2.098 1 98.62 178 LEU A O 1
ATOM 1329 N N . ASP A 1 179 ? 1.596 -35.969 0.053 1 98.25 179 ASP A N 1
ATOM 1330 C CA . ASP A 1 179 ? 2.404 -37.156 0.233 1 98.25 179 ASP A CA 1
ATOM 1331 C C . ASP A 1 179 ? 1.561 -38.406 0.064 1 98.25 179 ASP A C 1
ATOM 1333 O O . ASP A 1 179 ? 1.945 -39.344 -0.663 1 98.25 179 ASP A O 1
ATOM 1337 N N . ARG A 1 180 ? 0.464 -38.406 0.697 1 98.19 180 ARG A N 1
ATOM 1338 C CA . ARG A 1 180 ? -0.427 -39.562 0.672 1 98.19 180 ARG A CA 1
ATOM 1339 C C . ARG A 1 180 ? -0.846 -39.906 -0.754 1 98.19 180 ARG A C 1
ATOM 1341 O O . ARG A 1 180 ? -0.988 -41.062 -1.104 1 98.19 180 ARG A O 1
ATOM 1348 N N . ARG A 1 181 ? -0.935 -38.844 -1.583 1 97.94 181 ARG A N 1
ATOM 1349 C CA . ARG A 1 181 ? -1.44 -39.031 -2.938 1 97.94 181 ARG A CA 1
ATOM 1350 C C . ARG A 1 181 ? -0.296 -39.156 -3.938 1 97.94 181 ARG A C 1
ATOM 1352 O O . ARG A 1 181 ? -0.525 -39.25 -5.145 1 97.94 181 ARG A O 1
ATOM 1359 N N . GLY A 1 182 ? 0.921 -39.188 -3.412 1 97.44 182 GLY A N 1
ATOM 1360 C CA . GLY A 1 182 ? 2.084 -39.344 -4.273 1 97.44 182 GLY A CA 1
ATOM 1361 C C . GLY A 1 182 ? 2.332 -38.125 -5.156 1 97.44 182 GLY A C 1
ATOM 1362 O O . GLY A 1 182 ? 2.805 -38.281 -6.285 1 97.44 182 GLY A O 1
ATOM 1363 N N . LEU A 1 183 ? 1.938 -36.969 -4.691 1 97.94 183 LEU A N 1
ATOM 1364 C CA . LEU A 1 183 ? 1.987 -35.781 -5.512 1 97.94 183 LEU A CA 1
ATOM 1365 C C . LEU A 1 183 ? 3.133 -34.875 -5.078 1 97.94 183 LEU A C 1
ATOM 1367 O O . LEU A 1 183 ? 3.398 -33.844 -5.719 1 97.94 183 LEU A O 1
ATOM 1371 N N . SER A 1 184 ? 3.807 -35.281 -3.963 1 96.25 184 SER A N 1
ATOM 1372 C CA . SER A 1 184 ? 4.934 -34.469 -3.494 1 96.25 184 SER A CA 1
ATOM 1373 C C . SER A 1 184 ? 6.008 -34.344 -4.57 1 96.25 184 SER A C 1
ATOM 1375 O O . SER A 1 184 ? 6.355 -35.344 -5.227 1 96.25 184 SER A O 1
ATOM 1377 N N . GLY A 1 185 ? 6.484 -33.125 -4.777 1 95.75 185 GLY A N 1
ATOM 1378 C CA . GLY A 1 185 ? 7.434 -32.875 -5.848 1 95.75 185 GLY A CA 1
ATOM 1379 C C . GLY A 1 185 ? 6.77 -32.469 -7.148 1 95.75 185 GLY A C 1
ATOM 1380 O O . GLY A 1 185 ? 7.289 -31.625 -7.879 1 95.75 185 GLY A O 1
ATOM 1381 N N . ARG A 1 186 ? 5.656 -33.062 -7.469 1 97.12 186 ARG A N 1
ATOM 1382 C CA . ARG A 1 186 ? 4.891 -32.688 -8.656 1 97.12 186 ARG A CA 1
ATOM 1383 C C . ARG A 1 186 ? 4.074 -31.422 -8.414 1 97.12 186 ARG A C 1
ATOM 1385 O O . ARG A 1 186 ? 3.885 -30.609 -9.328 1 97.12 186 ARG A O 1
ATOM 1392 N N . ILE A 1 187 ? 3.549 -31.328 -7.242 1 98.62 187 ILE A N 1
ATOM 1393 C CA . ILE A 1 187 ? 2.871 -30.125 -6.785 1 98.62 187 ILE A CA 1
ATOM 1394 C C . ILE A 1 187 ? 3.633 -29.531 -5.609 1 98.62 187 ILE A C 1
ATOM 1396 O O . ILE A 1 187 ? 3.818 -30.172 -4.578 1 98.62 187 ILE A O 1
ATOM 1400 N N . MET A 1 188 ? 4.102 -28.266 -5.781 1 98.81 188 MET A N 1
ATOM 1401 C CA . MET A 1 188 ? 4.895 -27.578 -4.77 1 98.81 188 MET A CA 1
ATOM 1402 C C . MET A 1 188 ? 4.004 -26.781 -3.83 1 98.81 188 MET A C 1
ATOM 1404 O O . MET A 1 188 ? 2.953 -26.281 -4.238 1 98.81 188 MET 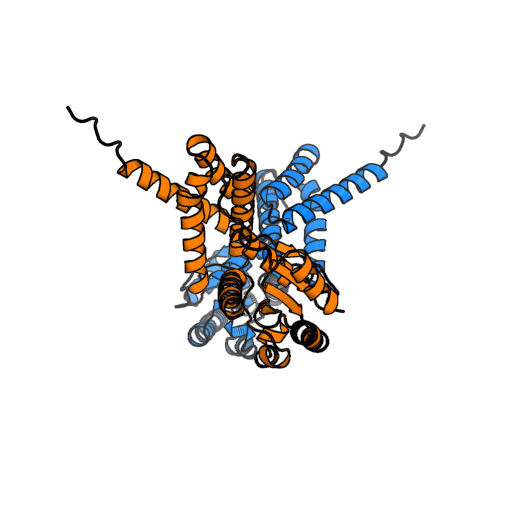A O 1
ATOM 1408 N N . LEU A 1 189 ? 4.457 -26.641 -2.57 1 98.88 189 LEU A N 1
ATOM 1409 C CA . LEU A 1 189 ? 3.682 -25.969 -1.532 1 98.88 189 LEU A CA 1
ATOM 1410 C C . LEU A 1 189 ? 4.387 -24.703 -1.061 1 98.88 189 LEU A C 1
ATOM 1412 O O . LEU A 1 189 ? 5.359 -24.781 -0.309 1 98.88 189 LEU A O 1
ATOM 1416 N N . ALA A 1 190 ? 3.902 -23.578 -1.49 1 98.88 190 ALA A N 1
ATOM 1417 C CA . ALA A 1 190 ? 4.316 -22.281 -0.944 1 98.88 190 ALA A CA 1
ATOM 1418 C C . ALA A 1 190 ? 3.479 -21.922 0.277 1 98.88 190 ALA A C 1
ATOM 1420 O O . ALA A 1 190 ? 2.266 -22.141 0.299 1 98.88 190 ALA A O 1
ATOM 1421 N N . VAL A 1 191 ? 4.129 -21.344 1.283 1 98.88 191 VAL A N 1
ATOM 1422 C CA . VAL A 1 191 ? 3.412 -20.938 2.488 1 98.88 191 VAL A CA 1
ATOM 1423 C C . VAL A 1 191 ? 3.727 -19.484 2.811 1 98.88 191 VAL A C 1
ATOM 1425 O O . VAL A 1 191 ? 4.785 -18.969 2.441 1 98.88 191 VAL A O 1
ATOM 1428 N N . GLY A 1 192 ? 2.787 -18.828 3.416 1 98.12 192 GLY A N 1
ATOM 1429 C CA . GLY A 1 192 ? 3.012 -17.438 3.76 1 98.12 192 GLY A CA 1
ATOM 1430 C C . GLY A 1 192 ? 2.016 -16.906 4.773 1 98.12 192 GLY A C 1
ATOM 1431 O O . GLY A 1 192 ? 1.104 -17.609 5.191 1 98.12 192 GLY A O 1
ATOM 1432 N N . GLY A 1 193 ? 2.199 -15.641 5.062 1 96.06 193 GLY A N 1
ATOM 1433 C CA . GLY A 1 193 ? 1.48 -14.938 6.109 1 96.06 193 GLY A CA 1
ATOM 1434 C C . GLY A 1 193 ? 2.387 -14.414 7.207 1 96.06 193 GLY A C 1
ATOM 1435 O O . GLY A 1 193 ? 3.566 -14.766 7.266 1 96.06 193 GLY A O 1
ATOM 1436 N N . ALA A 1 194 ? 1.847 -13.609 8.117 1 92.94 194 ALA A N 1
ATOM 1437 C CA . ALA A 1 194 ? 2.633 -12.898 9.125 1 92.94 194 ALA A CA 1
ATOM 1438 C C . ALA A 1 194 ? 3.363 -13.875 10.039 1 92.94 194 ALA A C 1
ATOM 1440 O O . ALA A 1 194 ? 4.5 -13.625 10.445 1 92.94 194 ALA A O 1
ATOM 1441 N N . VAL A 1 195 ? 2.771 -14.977 10.32 1 96.31 195 VAL A N 1
ATOM 1442 C CA . VAL A 1 195 ? 3.324 -15.914 11.289 1 96.31 195 VAL A CA 1
ATOM 1443 C C . VAL A 1 195 ? 4.637 -16.5 10.758 1 96.31 195 VAL A C 1
ATOM 1445 O O . VAL A 1 195 ? 5.551 -16.781 11.531 1 96.31 195 VAL A O 1
ATOM 1448 N N . PHE A 1 196 ? 4.809 -16.578 9.477 1 97.19 196 PHE A N 1
ATOM 1449 C CA . PHE A 1 196 ? 6.004 -17.172 8.898 1 97.19 196 PHE A CA 1
ATOM 1450 C C . PHE A 1 196 ? 7.156 -16.188 8.883 1 97.19 196 PHE A C 1
ATOM 1452 O O . PHE A 1 196 ? 8.32 -16.562 8.727 1 97.19 196 PHE A O 1
ATOM 1459 N N . LYS A 1 197 ? 6.828 -14.93 8.969 1 92.44 197 LYS A N 1
ATOM 1460 C CA . LYS A 1 197 ? 7.863 -13.914 9.094 1 92.44 197 LYS A CA 1
ATOM 1461 C C . LYS A 1 197 ? 8.445 -13.891 10.5 1 92.44 197 LYS A C 1
ATOM 1463 O O . LYS A 1 197 ? 9.656 -13.703 10.68 1 92.44 197 LYS A O 1
ATOM 1468 N N . VAL A 1 198 ? 7.621 -14.141 11.477 1 92.19 198 VAL A N 1
ATOM 1469 C CA . VAL A 1 198 ? 8.023 -14.078 12.875 1 92.19 198 VAL A CA 1
ATOM 1470 C C . VAL A 1 198 ? 8.664 -15.398 13.289 1 92.19 198 VAL A C 1
ATOM 1472 O O . VAL A 1 198 ? 9.539 -15.43 14.156 1 92.19 198 VAL A O 1
ATOM 1475 N N . ARG A 1 199 ? 8.188 -16.469 12.656 1 95.5 199 ARG A N 1
ATOM 1476 C CA . ARG A 1 199 ? 8.703 -17.797 12.938 1 95.5 199 ARG A CA 1
ATOM 1477 C C . ARG A 1 199 ? 9.117 -18.516 11.656 1 95.5 199 ARG A C 1
ATOM 1479 O O . ARG A 1 199 ? 8.438 -19.438 11.203 1 95.5 199 ARG A O 1
ATOM 1486 N N . PRO A 1 200 ? 10.234 -18.188 11.156 1 95.56 200 PRO A N 1
ATOM 1487 C CA . PRO A 1 200 ? 10.656 -18.75 9.867 1 95.56 200 PRO A CA 1
ATOM 1488 C C . PRO A 1 200 ? 10.789 -20.266 9.898 1 95.56 200 PRO A C 1
ATOM 1490 O O . PRO A 1 200 ? 10.648 -20.922 8.867 1 95.56 200 PRO A O 1
ATOM 1493 N N . GLU A 1 201 ? 11.07 -20.828 11.047 1 97 201 GLU A N 1
ATOM 1494 C CA . GLU A 1 201 ? 11.242 -22.281 11.188 1 97 201 GLU A CA 1
ATOM 1495 C C . GLU A 1 201 ? 9.945 -23.016 10.875 1 97 201 GLU A C 1
ATOM 1497 O O . GLU A 1 201 ? 9.961 -24.219 10.578 1 97 201 GLU A O 1
ATOM 1502 N N . LEU A 1 202 ? 8.836 -22.312 10.938 1 97.88 202 LEU A N 1
ATOM 1503 C CA . LEU A 1 202 ? 7.52 -22.906 10.711 1 97.88 202 LEU A CA 1
ATOM 1504 C C . LEU A 1 202 ? 7.391 -23.406 9.281 1 97.88 202 LEU A C 1
ATOM 1506 O O . LEU A 1 202 ? 6.609 -24.328 9.008 1 97.88 202 LEU A O 1
ATOM 1510 N N . VAL A 1 203 ? 8.109 -22.797 8.32 1 98.5 203 VAL A N 1
ATOM 1511 C CA . VAL A 1 203 ? 8.047 -23.219 6.922 1 98.5 203 VAL A CA 1
ATOM 1512 C C . VAL A 1 203 ? 8.375 -24.703 6.809 1 98.5 203 VAL A C 1
ATOM 1514 O O . VAL A 1 203 ? 7.598 -25.484 6.25 1 98.5 203 VAL A O 1
ATOM 1517 N N . ALA A 1 204 ? 9.43 -25.109 7.406 1 98.19 204 ALA A N 1
ATOM 1518 C CA . ALA A 1 204 ? 9.852 -26.5 7.387 1 98.19 204 ALA A CA 1
ATOM 1519 C C . ALA A 1 204 ? 8.906 -27.359 8.227 1 98.19 204 ALA A C 1
ATOM 1521 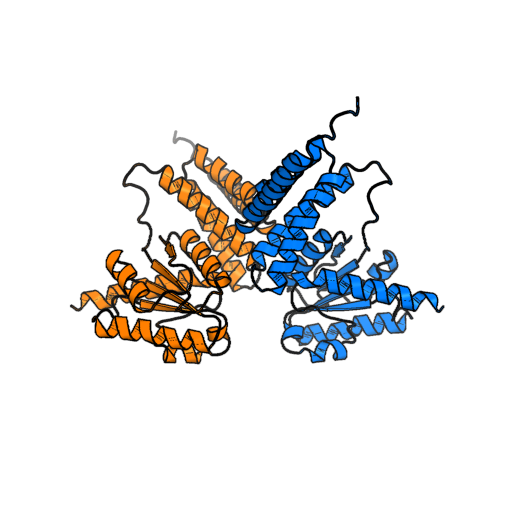O O . ALA A 1 204 ? 8.586 -28.484 7.844 1 98.19 204 ALA A O 1
ATOM 1522 N N . GLU A 1 205 ? 8.508 -26.828 9.328 1 98.31 205 GLU A N 1
ATOM 1523 C CA . GLU A 1 205 ? 7.668 -27.578 10.258 1 98.31 205 GLU A CA 1
ATOM 1524 C C . GLU A 1 205 ? 6.359 -28 9.594 1 98.31 205 GLU A C 1
ATOM 1526 O O . GLU A 1 205 ? 5.863 -29.109 9.844 1 98.31 205 GLU A O 1
ATOM 1531 N N . VAL A 1 206 ? 5.867 -27.172 8.688 1 98.62 206 VAL A N 1
ATOM 1532 C CA . VAL A 1 206 ? 4.566 -27.484 8.102 1 98.62 206 VAL A CA 1
ATOM 1533 C C . VAL A 1 206 ? 4.762 -28.141 6.734 1 98.62 206 VAL A C 1
ATOM 1535 O O . VAL A 1 206 ? 3.789 -28.422 6.027 1 98.62 206 VAL A O 1
ATOM 1538 N N . GLY A 1 207 ? 6.035 -28.312 6.359 1 98.56 207 GLY A N 1
ATOM 1539 C CA . GLY A 1 207 ? 6.344 -29.016 5.133 1 98.56 207 GLY A CA 1
ATOM 1540 C C . GLY A 1 207 ? 6.293 -28.141 3.9 1 98.56 207 GLY A C 1
ATOM 1541 O O . GLY A 1 207 ? 6.059 -28.625 2.791 1 98.56 207 GLY A O 1
ATOM 1542 N N . GLY A 1 208 ? 6.387 -26.812 4.051 1 98.69 208 GLY A N 1
ATOM 1543 C CA . GLY A 1 208 ? 6.414 -25.891 2.922 1 98.69 208 GLY A CA 1
ATOM 1544 C C . GLY A 1 208 ? 7.672 -26.016 2.084 1 98.69 208 GLY A C 1
ATOM 1545 O O . GLY A 1 208 ? 8.75 -26.328 2.607 1 98.69 208 GLY A O 1
ATOM 1546 N N . ASP A 1 209 ? 7.516 -25.719 0.844 1 98.62 209 ASP A N 1
ATOM 1547 C CA . ASP A 1 209 ? 8.648 -25.766 -0.07 1 98.62 209 ASP A CA 1
ATOM 1548 C C . ASP A 1 209 ? 9.297 -24.391 -0.224 1 98.62 209 ASP A C 1
ATOM 1550 O O . ASP A 1 209 ? 10.367 -24.266 -0.824 1 98.62 209 ASP A O 1
ATOM 1554 N N . GLY A 1 210 ? 8.641 -23.344 0.25 1 98.38 210 GLY A N 1
ATOM 1555 C CA . GLY A 1 210 ? 9.18 -21.984 0.194 1 98.38 210 GLY A CA 1
ATOM 1556 C C . GLY A 1 210 ? 8.211 -20.938 0.704 1 98.38 210 GLY A C 1
ATOM 1557 O O . GLY A 1 210 ? 7.023 -21.219 0.895 1 98.38 210 GLY A O 1
ATOM 1558 N N . THR A 1 211 ? 8.742 -19.766 0.981 1 98.5 211 THR A N 1
ATOM 1559 C CA . THR A 1 211 ? 7.973 -18.609 1.412 1 98.5 211 THR A CA 1
ATOM 1560 C C . THR A 1 211 ? 8.57 -17.328 0.835 1 98.5 211 THR A C 1
ATOM 1562 O O . THR A 1 211 ? 9.695 -17.312 0.347 1 98.5 211 THR A O 1
ATOM 1565 N N . ALA A 1 212 ? 7.742 -16.312 0.8 1 96.56 212 ALA A N 1
ATOM 1566 C CA . ALA A 1 212 ? 8.195 -14.984 0.385 1 96.56 212 ALA A CA 1
ATOM 1567 C C . ALA A 1 212 ? 8.07 -13.977 1.525 1 96.56 212 ALA A C 1
ATOM 1569 O O . ALA A 1 212 ? 7.129 -14.055 2.324 1 96.56 212 ALA A O 1
ATOM 1570 N N . GLY A 1 213 ? 8.961 -13.07 1.545 1 92.56 213 GLY A N 1
ATOM 1571 C CA . GLY A 1 213 ? 8.961 -12.07 2.598 1 92.56 213 GLY A CA 1
ATOM 1572 C C . GLY A 1 213 ? 7.879 -11.023 2.42 1 92.56 213 GLY A C 1
ATOM 1573 O O . GLY A 1 213 ? 7.504 -10.344 3.377 1 92.56 213 GLY A O 1
ATOM 1574 N N . SER A 1 214 ? 7.441 -10.812 1.215 1 93.56 214 SER A N 1
ATOM 1575 C CA . SER A 1 214 ? 6.395 -9.859 0.867 1 93.56 214 SER A CA 1
ATOM 1576 C C . SER A 1 214 ? 5.594 -10.336 -0.34 1 93.56 214 SER A C 1
ATOM 1578 O O . SER A 1 214 ? 6.055 -11.188 -1.101 1 93.56 214 SER A O 1
ATOM 1580 N N . ALA A 1 215 ? 4.414 -9.805 -0.437 1 95.75 215 ALA A N 1
ATOM 1581 C CA . ALA A 1 215 ? 3.572 -10.164 -1.578 1 95.75 215 ALA A CA 1
ATOM 1582 C C . ALA A 1 215 ? 4.281 -9.859 -2.895 1 95.75 215 ALA A C 1
ATOM 1584 O O . ALA A 1 215 ? 4.125 -10.594 -3.875 1 95.75 215 ALA A O 1
ATOM 1585 N N . MET A 1 216 ? 5.07 -8.828 -2.936 1 94.38 216 MET A N 1
ATOM 1586 C CA . MET A 1 216 ? 5.742 -8.398 -4.16 1 94.38 216 MET A CA 1
ATOM 1587 C C . MET A 1 216 ? 6.766 -9.438 -4.605 1 94.38 216 MET A C 1
ATOM 1589 O O . MET A 1 216 ? 7.125 -9.5 -5.781 1 94.38 216 MET A O 1
ATOM 1593 N N . ASP A 1 217 ? 7.188 -10.297 -3.68 1 96.75 217 ASP A N 1
ATOM 1594 C CA . ASP A 1 217 ? 8.195 -11.312 -3.971 1 96.75 217 ASP A CA 1
ATOM 1595 C C . ASP A 1 217 ? 7.547 -12.625 -4.391 1 96.75 217 ASP A C 1
ATOM 1597 O O . ASP A 1 217 ? 8.234 -13.562 -4.805 1 96.75 217 ASP A O 1
ATOM 1601 N N . ALA A 1 218 ? 6.301 -12.711 -4.352 1 97.75 218 ALA A N 1
ATOM 1602 C CA . ALA A 1 218 ? 5.578 -13.969 -4.57 1 97.75 218 ALA A CA 1
ATOM 1603 C C . ALA A 1 218 ? 5.801 -14.492 -5.984 1 97.75 218 ALA A C 1
ATOM 1605 O O . ALA A 1 218 ? 6.043 -15.68 -6.18 1 97.75 218 ALA A O 1
ATOM 1606 N N . PRO A 1 219 ? 5.801 -13.664 -7.02 1 97.5 219 PRO A N 1
ATOM 1607 C CA . PRO A 1 219 ? 5.98 -14.188 -8.375 1 97.5 219 PRO A CA 1
ATOM 1608 C C . PRO A 1 219 ? 7.316 -14.914 -8.555 1 97.5 219 PRO A C 1
ATOM 1610 O O . PRO A 1 219 ? 7.375 -15.945 -9.234 1 97.5 219 PRO A O 1
ATOM 1613 N N . VAL A 1 220 ? 8.352 -14.375 -7.941 1 97.25 220 VAL A N 1
ATOM 1614 C CA . VAL A 1 220 ? 9.664 -15.008 -8.039 1 97.25 220 VAL A CA 1
ATOM 1615 C C . VAL A 1 220 ? 9.625 -16.375 -7.367 1 97.25 220 VAL A C 1
ATOM 1617 O O . VAL A 1 220 ? 10.109 -17.359 -7.93 1 97.25 220 VAL A O 1
ATOM 1620 N N . LEU A 1 221 ? 9.039 -16.422 -6.234 1 98.31 221 LEU A N 1
ATOM 1621 C CA . LEU A 1 221 ? 8.922 -17.688 -5.52 1 98.31 221 LEU A CA 1
ATOM 1622 C C . LEU A 1 221 ? 8.109 -18.703 -6.328 1 98.31 221 LEU A C 1
ATOM 1624 O O . LEU A 1 221 ? 8.539 -19.844 -6.508 1 98.31 221 LEU A O 1
ATOM 1628 N N . PHE A 1 222 ? 6.949 -18.328 -6.844 1 98.5 222 PHE A N 1
ATOM 1629 C CA . PHE A 1 222 ? 6.059 -19.234 -7.551 1 98.5 222 PHE A CA 1
ATOM 1630 C C . PHE A 1 222 ? 6.707 -19.75 -8.828 1 98.5 222 PHE A C 1
ATOM 1632 O O . PHE A 1 222 ? 6.559 -20.922 -9.18 1 98.5 222 PHE A O 1
ATOM 1639 N N . LYS A 1 223 ? 7.422 -18.906 -9.516 1 97.62 223 LYS A N 1
ATOM 1640 C CA . LYS A 1 223 ? 8.141 -19.328 -10.711 1 97.62 223 LYS A CA 1
ATOM 1641 C C . LYS A 1 223 ? 9.188 -20.391 -10.367 1 97.62 223 LYS A C 1
ATOM 1643 O O . LYS A 1 223 ? 9.273 -21.422 -11.047 1 97.62 223 LYS A O 1
ATOM 1648 N N . SER A 1 224 ? 9.922 -20.094 -9.336 1 98 224 SER A N 1
ATOM 1649 C CA . SER A 1 224 ? 10.961 -21.031 -8.906 1 98 224 SER A CA 1
ATOM 1650 C C . SER A 1 224 ? 10.367 -22.391 -8.539 1 98 224 SER A C 1
ATOM 1652 O O . SER A 1 224 ? 10.883 -23.438 -8.961 1 98 224 SER A O 1
ATOM 1654 N N . LEU A 1 225 ? 9.305 -22.406 -7.789 1 98.31 225 LEU A N 1
ATOM 1655 C CA . LEU A 1 225 ? 8.664 -23.641 -7.363 1 98.31 225 LEU A CA 1
ATOM 1656 C C . LEU A 1 225 ? 8.047 -24.375 -8.547 1 98.31 225 LEU A C 1
ATOM 1658 O O . LEU A 1 225 ? 8.094 -25.609 -8.617 1 98.31 225 LEU A O 1
ATOM 1662 N N . TRP A 1 226 ? 7.465 -23.625 -9.438 1 97.56 226 TRP A N 1
ATOM 1663 C CA . TRP A 1 226 ? 6.898 -24.203 -10.648 1 97.56 226 TRP A CA 1
ATOM 1664 C C . TRP A 1 226 ? 7.973 -24.938 -11.453 1 97.56 226 TRP A C 1
ATOM 1666 O O . TRP A 1 226 ? 7.773 -26.078 -11.883 1 97.56 226 TRP A O 1
ATOM 1676 N N . GLU A 1 227 ? 9.094 -24.297 -11.641 1 96.62 227 GLU A N 1
ATOM 1677 C CA . GLU A 1 227 ? 10.203 -24.891 -12.375 1 96.62 227 GLU A CA 1
ATOM 1678 C C . GLU A 1 227 ? 10.695 -26.172 -11.688 1 96.62 227 GLU A C 1
ATOM 1680 O O . GLU A 1 227 ? 10.977 -27.172 -12.352 1 96.62 227 GLU A O 1
ATOM 1685 N N . ARG A 1 228 ? 10.758 -26.125 -10.398 1 96.94 228 ARG A N 1
ATOM 1686 C CA . ARG A 1 228 ? 11.18 -27.297 -9.633 1 96.94 228 ARG A CA 1
ATOM 1687 C C . ARG A 1 228 ? 10.195 -28.453 -9.805 1 96.94 228 ARG A C 1
ATOM 1689 O O . ARG A 1 228 ? 10.594 -29.609 -9.844 1 96.94 228 ARG A O 1
ATOM 1696 N N . SER A 1 229 ? 8.945 -28.094 -9.883 1 96.44 229 SER A N 1
ATOM 1697 C CA . SER A 1 229 ? 7.906 -29.109 -10.023 1 96.44 229 SER A CA 1
ATOM 1698 C C . SER A 1 229 ? 8.008 -29.828 -11.367 1 96.44 229 SER A C 1
ATOM 1700 O O . SER A 1 229 ? 7.59 -30.969 -11.492 1 96.44 229 SER A O 1
ATOM 1702 N N . LEU A 1 230 ? 8.5 -29.156 -12.391 1 92.88 230 LEU A N 1
ATOM 1703 C CA . LEU A 1 230 ? 8.656 -29.75 -13.719 1 92.88 230 LEU A CA 1
ATOM 1704 C C . LEU A 1 230 ? 9.82 -30.719 -13.75 1 92.88 230 LEU A C 1
ATOM 1706 O O . LEU A 1 230 ? 9.82 -31.672 -14.539 1 92.88 230 LEU A O 1
ATOM 1710 N N . ASP A 1 231 ? 10.82 -30.484 -12.953 1 87.44 231 ASP A N 1
ATOM 1711 C CA . ASP A 1 231 ? 11.992 -31.359 -12.883 1 87.44 231 ASP A CA 1
ATOM 1712 C C . ASP A 1 231 ? 11.664 -32.656 -12.164 1 87.44 231 ASP A C 1
ATOM 1714 O O . ASP A 1 231 ? 12.227 -33.719 -12.484 1 87.44 231 ASP A O 1
ATOM 1718 N N . ALA A 1 232 ? 10.883 -32.719 -11.156 1 70.06 232 ALA A N 1
ATOM 1719 C CA . ALA A 1 232 ? 10.531 -33.906 -10.391 1 70.06 232 ALA A CA 1
ATOM 1720 C C . ALA A 1 232 ? 9.672 -34.844 -11.211 1 70.06 232 ALA A C 1
ATOM 1722 O O . ALA A 1 232 ? 9.703 -36.062 -10.992 1 70.06 232 ALA A O 1
ATOM 1723 N N . GLY A 1 233 ? 8.758 -34.469 -12.047 1 58.69 233 GLY A N 1
ATOM 1724 C CA . GLY A 1 233 ? 7.938 -35.344 -12.875 1 58.69 233 GLY A CA 1
ATOM 1725 C C . GLY A 1 233 ? 8.727 -36.062 -13.953 1 58.69 233 GLY A C 1
ATOM 1726 O O . GLY A 1 233 ? 8.227 -37 -14.578 1 58.69 233 GLY A O 1
ATOM 1727 N N . GLY A 1 234 ? 9.773 -35.562 -14.562 1 47.31 234 GLY A N 1
ATOM 1728 C CA . GLY A 1 234 ? 10.5 -36.281 -15.602 1 47.31 234 GLY A CA 1
ATOM 1729 C C . GLY A 1 234 ? 11.086 -37.594 -15.125 1 47.31 234 GLY A C 1
ATOM 1730 O O . GLY A 1 234 ? 11.578 -38.406 -15.93 1 47.31 234 GLY A O 1
ATOM 1731 N N . GLU A 1 235 ? 11.367 -37.75 -13.945 1 38.72 235 GLU A N 1
ATOM 1732 C CA . GLU A 1 235 ? 11.984 -39 -13.586 1 38.72 235 GLU A CA 1
ATOM 1733 C C . GLU A 1 235 ? 10.938 -40.125 -13.461 1 38.72 235 GLU A C 1
ATOM 1735 O O . GLU A 1 235 ? 11.273 -41.25 -13.172 1 38.72 235 GLU A O 1
ATOM 1740 N N . GLN A 1 236 ? 9.578 -39.906 -13.523 1 34.28 236 GLN A N 1
ATOM 1741 C CA . GLN A 1 236 ? 8.859 -41.156 -13.648 1 34.28 236 GLN A CA 1
ATOM 1742 C C . GLN A 1 236 ? 8.641 -41.531 -15.117 1 34.28 236 GLN A C 1
ATOM 1744 O O . GLN A 1 236 ? 8.266 -40.688 -15.922 1 34.28 236 GLN A O 1
ATOM 1749 N N . MET B 1 1 ? -52.562 21.906 2.152 1 24.78 1 MET B N 1
ATOM 1750 C CA . MET B 1 1 ? -52 20.609 1.794 1 24.78 1 MET B CA 1
ATOM 1751 C C . MET B 1 1 ? -50.5 20.641 1.793 1 24.78 1 MET B C 1
ATOM 1753 O O . MET B 1 1 ? -49.875 21.469 1.113 1 24.78 1 MET B O 1
ATOM 1757 N N . ALA B 1 2 ? -49.938 20.156 2.9 1 36.34 2 ALA B N 1
ATOM 1758 C CA . ALA B 1 2 ? -48.5 20.266 3.174 1 36.34 2 ALA B CA 1
ATOM 1759 C C . ALA B 1 2 ? -47.688 19.609 2.072 1 36.34 2 ALA B C 1
ATOM 1761 O O . ALA B 1 2 ? -48.094 18.594 1.499 1 36.34 2 ALA B O 1
ATOM 1762 N N . ALA B 1 3 ? -46.812 20.266 1.408 1 43.91 3 ALA B N 1
ATOM 1763 C CA . ALA B 1 3 ? -45.906 19.766 0.365 1 43.91 3 ALA B CA 1
ATOM 1764 C C . ALA B 1 3 ? -45.312 18.422 0.756 1 43.91 3 ALA B C 1
ATOM 1766 O O . ALA B 1 3 ? -44.906 18.234 1.903 1 43.91 3 ALA B O 1
ATOM 1767 N N . PRO B 1 4 ? -45.531 17.359 -0.065 1 39.56 4 PRO B N 1
ATOM 1768 C CA . PRO B 1 4 ? -45 16.062 0.328 1 39.56 4 PRO B CA 1
ATOM 1769 C C . PRO B 1 4 ? -43.531 16.094 0.678 1 39.56 4 PRO B C 1
ATOM 1771 O O . PRO B 1 4 ? -42.781 16.922 0.154 1 39.56 4 PRO B O 1
ATOM 1774 N N . MET B 1 5 ? -43.094 15.625 1.81 1 37.78 5 MET B N 1
ATOM 1775 C CA . MET B 1 5 ? -41.719 15.547 2.275 1 37.78 5 MET B CA 1
ATOM 1776 C C . MET B 1 5 ? -40.844 14.852 1.244 1 37.78 5 MET B C 1
ATOM 1778 O O . MET B 1 5 ? -41.219 13.812 0.698 1 37.78 5 MET B O 1
ATOM 1782 N N . PRO B 1 6 ? -39.969 15.5 0.503 1 43.16 6 PRO B N 1
ATOM 1783 C CA . PRO B 1 6 ? -39.125 14.805 -0.476 1 43.16 6 PRO B CA 1
ATOM 1784 C C . PRO B 1 6 ? -38.688 13.422 0.007 1 43.16 6 PRO B C 1
ATOM 1786 O O . PRO B 1 6 ? -38.5 13.219 1.209 1 43.16 6 PRO B O 1
ATOM 1789 N N . ASP B 1 7 ? -39 12.336 -0.536 1 41.38 7 ASP B N 1
ATOM 1790 C CA . ASP B 1 7 ? -38.781 10.93 -0.218 1 41.38 7 ASP B CA 1
ATOM 1791 C C . ASP B 1 7 ? -37.344 10.688 0.174 1 41.38 7 ASP B C 1
ATOM 1793 O O . ASP B 1 7 ? -36.438 10.664 -0.685 1 41.38 7 ASP B O 1
ATOM 1797 N N . MET B 1 8 ? -36.656 11.031 1.253 1 47.09 8 MET B N 1
ATOM 1798 C CA . MET B 1 8 ? -35.406 10.883 1.961 1 47.09 8 MET B CA 1
ATOM 1799 C C . MET B 1 8 ? -34.906 9.438 1.909 1 47.09 8 MET B C 1
ATOM 1801 O O . MET B 1 8 ? -33.719 9.172 2.08 1 47.09 8 MET B O 1
ATOM 1805 N N . THR B 1 9 ? -35.812 8.508 1.81 1 51.94 9 THR B N 1
ATOM 1806 C CA . THR B 1 9 ? -35.469 7.086 1.84 1 51.94 9 THR B CA 1
ATOM 1807 C C . THR B 1 9 ? -34.719 6.68 0.58 1 51.94 9 THR B C 1
ATOM 1809 O O . THR B 1 9 ? -33.719 5.949 0.654 1 51.94 9 THR B O 1
ATOM 1812 N N . GLY B 1 10 ? -35.125 7.184 -0.547 1 53.38 10 GLY B N 1
ATOM 1813 C CA . GLY B 1 10 ? -34.531 6.863 -1.831 1 53.38 10 GLY B CA 1
ATOM 1814 C C . GLY B 1 10 ? -33.125 7.406 -1.979 1 53.38 10 GLY B C 1
ATOM 1815 O O . GLY B 1 10 ? -32.219 6.715 -2.477 1 53.38 10 GLY B O 1
ATOM 1816 N N . GLU B 1 11 ? -32.938 8.57 -1.501 1 57.97 11 GLU B N 1
ATOM 1817 C CA . GLU B 1 11 ? -31.625 9.219 -1.575 1 57.97 11 GLU B CA 1
ATOM 1818 C C . GLU B 1 11 ? -30.609 8.547 -0.641 1 57.97 11 GLU B C 1
ATOM 1820 O O . GLU B 1 11 ? -29.438 8.391 -0.989 1 57.97 11 GLU B O 1
ATOM 1825 N N . GLY B 1 12 ? -31.188 8.188 0.509 1 68.12 12 GLY B N 1
ATOM 1826 C CA . GLY B 1 12 ? -30.328 7.488 1.453 1 68.12 12 GLY B CA 1
ATOM 1827 C C . GLY B 1 12 ? -29.781 6.18 0.913 1 68.12 12 GLY B C 1
ATOM 1828 O O . GLY B 1 12 ? -28.594 5.883 1.064 1 68.12 12 GLY B O 1
ATOM 1829 N N . THR B 1 13 ? -30.734 5.52 0.243 1 75.31 13 THR B N 1
ATOM 1830 C CA . THR B 1 13 ? -30.328 4.258 -0.364 1 75.31 13 THR B CA 1
ATOM 1831 C C . THR B 1 13 ? -29.328 4.496 -1.495 1 75.31 13 THR B C 1
ATOM 1833 O O . THR B 1 13 ? -28.344 3.758 -1.633 1 75.31 13 THR B O 1
ATOM 1836 N N . THR B 1 14 ? -29.562 5.648 -2.141 1 87.75 14 THR B N 1
ATOM 1837 C CA . THR B 1 14 ? -28.672 6.004 -3.24 1 87.75 14 THR B CA 1
ATOM 1838 C C . THR B 1 14 ? -27.297 6.387 -2.715 1 87.75 14 THR B C 1
ATOM 1840 O O . THR B 1 14 ? -26.281 5.965 -3.264 1 87.75 14 THR B O 1
ATOM 1843 N N . LEU B 1 15 ? -27.359 7.121 -1.591 1 93.25 15 LEU B N 1
ATOM 1844 C CA . LEU B 1 15 ? -26.094 7.566 -1.005 1 93.25 15 LEU B CA 1
ATOM 1845 C C . LEU B 1 15 ? -25.312 6.383 -0.462 1 93.25 15 LEU B C 1
ATOM 1847 O O . LEU B 1 15 ? -24.078 6.32 -0.625 1 93.25 15 LEU B O 1
ATOM 1851 N N . GLN B 1 16 ? -25.969 5.504 0.12 1 94.31 16 GLN B N 1
ATOM 1852 C CA . GLN B 1 16 ? -25.297 4.32 0.653 1 94.31 16 GLN B CA 1
ATOM 1853 C C . GLN B 1 16 ? -24.672 3.492 -0.464 1 94.31 16 GLN B C 1
ATOM 1855 O O . GLN B 1 16 ? -23.562 2.986 -0.313 1 94.31 16 GLN B O 1
ATOM 1860 N N . LYS B 1 17 ? -25.391 3.4 -1.528 1 95.88 17 LYS B N 1
ATOM 1861 C CA . LYS B 1 17 ? -24.875 2.67 -2.682 1 95.88 17 LYS B CA 1
ATOM 1862 C C . LYS B 1 17 ? -23.656 3.373 -3.281 1 95.88 17 LYS B C 1
ATOM 1864 O O . LYS B 1 17 ? -22.719 2.719 -3.719 1 95.88 17 LYS B O 1
ATOM 1869 N N . LEU B 1 18 ? -23.75 4.664 -3.285 1 97 18 LEU B N 1
ATOM 1870 C CA . LEU B 1 18 ? -22.641 5.441 -3.822 1 97 18 LEU B CA 1
ATOM 1871 C C . LEU B 1 18 ? -21.406 5.293 -2.953 1 97 18 LEU B C 1
ATOM 1873 O O . LEU B 1 18 ? -20.297 5.074 -3.467 1 97 18 LEU B O 1
ATOM 1877 N N . VAL B 1 19 ? -21.562 5.344 -1.649 1 98 19 VAL B N 1
ATOM 1878 C CA . VAL B 1 19 ? -20.453 5.164 -0.715 1 98 19 VAL B CA 1
ATOM 1879 C C . VAL B 1 19 ? -19.844 3.779 -0.901 1 98 19 VAL B C 1
ATOM 1881 O O . VAL B 1 19 ? -18.625 3.639 -0.967 1 98 19 VAL B O 1
ATOM 1884 N N . ALA B 1 20 ? -20.688 2.799 -1.103 1 97.75 20 ALA B N 1
ATOM 1885 C CA . ALA B 1 20 ? -20.219 1.431 -1.305 1 97.75 20 ALA B CA 1
ATOM 1886 C C . ALA B 1 20 ? -19.422 1.307 -2.607 1 97.75 20 ALA B C 1
ATOM 1888 O O . ALA B 1 20 ? -18.422 0.596 -2.67 1 97.75 20 ALA B O 1
ATOM 1889 N N . GLU B 1 21 ? -19.891 1.984 -3.564 1 97.94 21 GLU B N 1
ATOM 1890 C CA . GLU B 1 21 ? -19.219 1.928 -4.859 1 97.94 21 GLU B CA 1
ATOM 1891 C C . GLU B 1 21 ? -17.875 2.633 -4.809 1 97.94 21 GLU B C 1
ATOM 1893 O O . GLU B 1 21 ? -16.891 2.164 -5.406 1 97.94 21 GLU B O 1
ATOM 1898 N N . VAL B 1 22 ? -17.812 3.742 -4.121 1 98.44 22 VAL B N 1
ATOM 1899 C CA . VAL B 1 22 ? -16.547 4.449 -3.955 1 98.44 22 VAL B CA 1
ATOM 1900 C C . VAL B 1 22 ? -15.547 3.549 -3.234 1 98.44 22 VAL B C 1
ATOM 1902 O O . VAL B 1 22 ? -14.391 3.443 -3.648 1 98.44 22 VAL B O 1
ATOM 1905 N N . LEU B 1 23 ? -15.984 2.855 -2.191 1 98.19 23 LEU B N 1
ATOM 1906 C CA . LEU B 1 23 ? -15.133 1.943 -1.441 1 98.19 23 LEU B CA 1
ATOM 1907 C C . LEU B 1 23 ? -14.641 0.802 -2.328 1 98.19 23 LEU B C 1
ATOM 1909 O O . LEU B 1 23 ? -13.477 0.403 -2.248 1 98.19 23 LEU B O 1
ATOM 1913 N N . ARG B 1 24 ? -15.5 0.328 -3.172 1 97.56 24 ARG B N 1
ATOM 1914 C CA . ARG B 1 24 ? -15.125 -0.746 -4.086 1 97.56 24 ARG B CA 1
ATOM 1915 C C . ARG B 1 24 ? -14.023 -0.293 -5.039 1 97.56 24 ARG B C 1
ATOM 1917 O O . ARG B 1 24 ? -13.07 -1.035 -5.293 1 97.56 24 ARG B O 1
ATOM 1924 N N . ARG B 1 25 ? -14.164 0.923 -5.527 1 97.12 25 ARG B N 1
ATOM 1925 C CA . ARG B 1 25 ? -13.156 1.466 -6.438 1 97.12 25 ARG B CA 1
ATOM 1926 C C . ARG B 1 25 ? -11.812 1.622 -5.734 1 97.12 25 ARG B C 1
ATOM 1928 O O . ARG B 1 25 ? -10.766 1.323 -6.316 1 97.12 25 ARG B O 1
ATOM 1935 N N . ILE B 1 26 ? -11.836 2.037 -4.531 1 96.62 26 ILE B N 1
ATOM 1936 C CA . ILE B 1 26 ? -10.625 2.207 -3.734 1 96.62 26 ILE B CA 1
ATOM 1937 C C . ILE B 1 26 ? -9.953 0.852 -3.52 1 96.62 26 ILE B C 1
ATOM 1939 O O . ILE B 1 26 ? -8.742 0.716 -3.701 1 96.62 26 ILE B O 1
ATOM 1943 N N . ASN B 1 27 ? -10.758 -0.141 -3.262 1 94.38 27 ASN B N 1
ATOM 1944 C CA . ASN B 1 27 ? -10.242 -1.487 -3.041 1 94.38 27 ASN B CA 1
ATOM 1945 C C . ASN B 1 27 ? -9.547 -2.031 -4.285 1 94.38 27 ASN B C 1
ATOM 1947 O O . ASN B 1 27 ? -8.586 -2.793 -4.184 1 94.38 27 ASN B O 1
ATOM 1951 N N . ASP B 1 28 ? -10.016 -1.568 -5.398 1 94.44 28 ASP B N 1
ATOM 1952 C CA . ASP B 1 28 ? -9.477 -2.043 -6.672 1 94.44 28 ASP B CA 1
ATOM 1953 C C . ASP B 1 28 ? -8.383 -1.115 -7.184 1 94.44 28 ASP B C 1
ATOM 1955 O O . ASP B 1 28 ? -7.969 -1.212 -8.344 1 94.44 28 ASP B O 1
ATOM 1959 N N . ALA B 1 29 ? -7.98 -0.158 -6.355 1 95.62 29 ALA B N 1
ATOM 1960 C CA . ALA B 1 29 ? -6.953 0.829 -6.684 1 95.62 29 ALA B CA 1
ATOM 1961 C C . ALA B 1 29 ? -7.398 1.729 -7.828 1 95.62 29 ALA B C 1
ATOM 1963 O O . ALA B 1 29 ? -6.574 2.197 -8.617 1 95.62 29 ALA B O 1
ATOM 1964 N N . ASP B 1 30 ? -8.719 1.852 -7.953 1 96 30 ASP B N 1
ATOM 1965 C CA . ASP B 1 30 ? -9.273 2.717 -8.992 1 96 30 ASP B CA 1
ATOM 1966 C C . ASP B 1 30 ? -9.531 4.121 -8.453 1 96 30 ASP B C 1
ATOM 1968 O O . ASP B 1 30 ? -10.68 4.539 -8.312 1 96 30 ASP B O 1
ATOM 1972 N N . ARG B 1 31 ? -8.438 4.906 -8.266 1 97.38 31 ARG B N 1
ATOM 1973 C CA . ARG B 1 31 ? -8.484 6.258 -7.719 1 97.38 31 ARG B CA 1
ATOM 1974 C C . ARG B 1 31 ? -9.359 7.164 -8.578 1 97.38 31 ARG B C 1
ATOM 1976 O O . ARG B 1 31 ? -10.227 7.871 -8.055 1 97.38 31 ARG B O 1
ATOM 1983 N N . ASP B 1 32 ? -9.219 7.148 -9.883 1 96.69 32 ASP B N 1
ATOM 1984 C CA . ASP B 1 32 ? -9.945 8.039 -10.781 1 96.69 32 ASP B CA 1
ATOM 1985 C C . ASP B 1 32 ? -11.445 7.727 -10.773 1 96.69 32 ASP B C 1
ATOM 1987 O O . ASP B 1 32 ? -12.273 8.641 -10.773 1 96.69 32 ASP B O 1
ATOM 1991 N N . GLY B 1 33 ? -11.727 6.371 -10.781 1 97 33 GLY B N 1
ATOM 1992 C CA . GLY B 1 33 ? -13.125 5.988 -10.695 1 97 33 GLY B CA 1
ATOM 1993 C C . GLY B 1 33 ? -13.797 6.449 -9.422 1 97 33 GLY B C 1
ATOM 1994 O O . GLY B 1 33 ? -14.93 6.93 -9.445 1 97 33 GLY B O 1
ATOM 1995 N N . ALA B 1 34 ? -13.062 6.316 -8.359 1 98.12 34 ALA B N 1
ATOM 1996 C CA . ALA B 1 34 ? -13.586 6.773 -7.074 1 98.12 34 ALA B CA 1
ATOM 1997 C C . ALA B 1 34 ? -13.805 8.281 -7.078 1 98.12 34 ALA B C 1
ATOM 1999 O O . ALA B 1 34 ? -14.875 8.766 -6.699 1 98.12 34 ALA B O 1
ATOM 2000 N N . SER B 1 35 ? -12.812 9.039 -7.531 1 98 35 SER B N 1
ATOM 2001 C CA . SER B 1 35 ? -12.891 10.492 -7.559 1 98 35 SER B CA 1
ATOM 2002 C C . SER B 1 35 ? -14.023 10.969 -8.461 1 98 35 SER B C 1
ATOM 2004 O O . SER B 1 35 ? -14.727 11.922 -8.125 1 98 35 SER B O 1
ATOM 2006 N N . ARG B 1 36 ? -14.219 10.297 -9.547 1 97.56 36 ARG B N 1
ATOM 2007 C CA . ARG B 1 36 ? -15.266 10.664 -10.5 1 97.56 36 ARG B CA 1
ATOM 2008 C C . ARG B 1 36 ? -16.656 10.539 -9.867 1 97.56 36 ARG B C 1
ATOM 2010 O O . ARG B 1 36 ? -17.516 11.383 -10.086 1 97.56 36 ARG B O 1
ATOM 2017 N N . LEU B 1 37 ? -16.828 9.453 -9.133 1 98.06 37 LEU B N 1
ATOM 2018 C CA . LEU B 1 37 ? -18.109 9.25 -8.469 1 98.06 37 LEU B CA 1
ATOM 2019 C C . LEU B 1 37 ? -18.406 10.383 -7.492 1 98.06 37 LEU B C 1
ATOM 2021 O O . LEU B 1 37 ? -19.531 10.906 -7.457 1 98.06 37 LEU B O 1
ATOM 2025 N N . VAL B 1 38 ? -17.406 10.844 -6.762 1 98.06 38 VAL B N 1
ATOM 2026 C CA . VAL B 1 38 ? -17.562 11.93 -5.805 1 98.06 38 VAL B CA 1
ATOM 2027 C C . VAL B 1 38 ? -17.797 13.242 -6.551 1 98.06 38 VAL B C 1
ATOM 2029 O O . VAL B 1 38 ? -18.656 14.039 -6.168 1 98.06 38 VAL B O 1
ATOM 2032 N N . ASP B 1 39 ? -17.094 13.43 -7.637 1 97.88 39 ASP B N 1
ATOM 2033 C CA . ASP B 1 39 ? -17.234 14.633 -8.453 1 97.88 39 ASP B CA 1
ATOM 2034 C C . ASP B 1 39 ? -18.641 14.758 -9.023 1 97.88 39 ASP B C 1
ATOM 2036 O O . ASP B 1 39 ? -19.203 15.859 -9.102 1 97.88 39 ASP B O 1
ATOM 2040 N N . GLN B 1 40 ? -19.141 13.648 -9.492 1 97.81 40 GLN B N 1
ATOM 2041 C CA . GLN B 1 40 ? -20.484 13.656 -10.055 1 97.81 40 GLN B CA 1
ATOM 2042 C C . GLN B 1 40 ? -21.516 14.117 -9.023 1 97.81 40 GLN B C 1
ATOM 2044 O O . GLN B 1 40 ? -22.422 14.883 -9.344 1 97.81 40 GLN B O 1
ATOM 2049 N N . TRP B 1 41 ? -21.359 13.688 -7.844 1 97.38 41 TRP B N 1
ATOM 2050 C CA . TRP B 1 41 ? -22.234 14.148 -6.77 1 97.38 41 TRP B CA 1
ATOM 2051 C C . TRP B 1 41 ? -22.016 15.633 -6.488 1 97.38 41 TRP B C 1
ATOM 2053 O O . TRP B 1 41 ? -22.984 16.391 -6.328 1 97.38 41 TRP B O 1
ATOM 2063 N N . ALA B 1 42 ? -20.828 16.062 -6.473 1 96.81 42 ALA B N 1
ATOM 2064 C CA . ALA B 1 42 ? -20.469 17.453 -6.172 1 96.81 42 ALA B CA 1
ATOM 2065 C C . ALA B 1 42 ? -21.016 18.406 -7.23 1 96.81 42 ALA B C 1
ATOM 2067 O O . ALA B 1 42 ? -21.359 19.547 -6.922 1 96.81 42 ALA B O 1
ATOM 2068 N N . ALA B 1 43 ? -21.062 17.906 -8.43 1 96.62 43 ALA B N 1
ATOM 2069 C CA . ALA B 1 43 ? -21.547 18.734 -9.531 1 96.62 43 ALA B CA 1
ATOM 2070 C C . ALA B 1 43 ? -22.984 19.172 -9.297 1 96.62 43 ALA B C 1
ATOM 2072 O O . ALA B 1 43 ? -23.391 20.266 -9.727 1 96.62 43 ALA B O 1
ATOM 2073 N N . VAL B 1 44 ? -23.719 18.406 -8.594 1 96.5 44 VAL B N 1
ATOM 2074 C CA . VAL B 1 44 ? -25.125 18.688 -8.359 1 96.5 44 VAL B CA 1
ATOM 2075 C C . VAL B 1 44 ? -25.312 19.344 -6.988 1 96.5 44 VAL B C 1
ATOM 2077 O O . VAL B 1 44 ? -26.078 20.297 -6.84 1 96.5 44 VAL B O 1
ATOM 2080 N N . HIS B 1 45 ? -24.516 18.906 -6.004 1 95.56 45 HIS B N 1
ATOM 2081 C CA . HIS B 1 45 ? -24.812 19.266 -4.625 1 95.56 45 HIS B CA 1
ATOM 2082 C C . HIS B 1 45 ? -23.734 20.156 -4.035 1 95.56 45 HIS B C 1
ATOM 2084 O O . HIS B 1 45 ? -23.906 20.719 -2.949 1 95.56 45 HIS B O 1
ATOM 2090 N N . GLY B 1 46 ? -22.609 20.297 -4.773 1 94.44 46 GLY B N 1
ATOM 2091 C CA . GLY B 1 46 ? -21.469 21.016 -4.238 1 94.44 46 GLY B CA 1
ATOM 2092 C C . GLY B 1 46 ? -20.484 20.125 -3.518 1 94.44 46 GLY B C 1
ATOM 2093 O O . GLY B 1 46 ? -20.859 19.062 -3.012 1 94.44 46 GLY B O 1
ATOM 2094 N N . TYR B 1 47 ? -19.219 20.5 -3.422 1 95.5 47 TYR B N 1
ATOM 2095 C CA . TYR B 1 47 ? -18.172 19.688 -2.816 1 95.5 47 TYR B CA 1
ATOM 2096 C C . TYR B 1 47 ? -18.359 19.594 -1.308 1 95.5 47 TYR B C 1
ATOM 2098 O O . TYR B 1 47 ? -17.984 18.594 -0.693 1 95.5 47 TYR B O 1
ATOM 2106 N N . GLY B 1 48 ? -18.906 20.672 -0.703 1 93 48 GLY B N 1
ATOM 2107 C CA . GLY B 1 48 ? -19.203 20.578 0.715 1 93 48 GLY B CA 1
ATOM 2108 C C . GLY B 1 48 ? -20.078 19.375 1.05 1 93 48 GLY B C 1
ATOM 2109 O O . GLY B 1 48 ? -19.75 18.609 1.954 1 93 48 GLY B O 1
ATOM 2110 N N . ASP B 1 49 ? -21.094 19.219 0.277 1 95.25 49 ASP B N 1
ATOM 2111 C CA . ASP B 1 49 ? -22 18.078 0.468 1 95.25 49 ASP B CA 1
ATOM 2112 C C . ASP B 1 49 ? -21.312 16.766 0.102 1 95.25 49 ASP B C 1
ATOM 2114 O O . ASP B 1 49 ? -21.516 15.75 0.772 1 95.25 49 ASP B O 1
ATOM 2118 N N . ALA B 1 50 ? -20.547 16.781 -0.927 1 96.69 50 ALA B N 1
ATOM 2119 C CA . ALA B 1 50 ? -19.828 15.57 -1.332 1 96.69 50 ALA B CA 1
ATOM 2120 C C . ALA B 1 50 ? -18.891 15.094 -0.227 1 96.69 50 ALA B C 1
ATOM 2122 O O . ALA B 1 50 ? -18.781 13.891 0.027 1 96.69 50 ALA B O 1
ATOM 2123 N N . ILE B 1 51 ? -18.281 16.031 0.392 1 96.19 51 ILE B N 1
ATOM 2124 C CA . ILE B 1 51 ? -17.359 15.703 1.479 1 96.19 51 ILE B CA 1
ATOM 2125 C C . ILE B 1 51 ? -18.141 15.148 2.664 1 96.19 51 ILE B C 1
ATOM 2127 O O . ILE B 1 51 ? -17.844 14.062 3.17 1 96.19 51 ILE B O 1
ATOM 2131 N N . ALA B 1 52 ? -19.188 15.75 3.053 1 95.94 52 ALA B N 1
ATOM 2132 C CA . ALA B 1 52 ? -19.938 15.383 4.242 1 95.94 52 ALA B CA 1
ATOM 2133 C C . ALA B 1 52 ? -20.688 14.07 4.027 1 95.94 52 ALA B C 1
ATOM 2135 O O . ALA B 1 52 ? -20.797 13.25 4.938 1 95.94 52 ALA B O 1
ATOM 2136 N N . GLU B 1 53 ? -21.125 13.867 2.807 1 97 53 GLU B N 1
ATOM 2137 C CA . GLU B 1 53 ? -22.078 12.781 2.58 1 97 53 GLU B CA 1
ATOM 2138 C C . GLU B 1 53 ? -21.391 11.555 1.99 1 97 53 GLU B C 1
ATOM 2140 O O . GLU B 1 53 ? -21.922 10.445 2.076 1 97 53 GLU B O 1
ATOM 2145 N N . ILE B 1 54 ? -20.266 11.742 1.383 1 97.94 54 ILE B N 1
ATOM 2146 C CA . ILE B 1 54 ? -19.625 10.617 0.722 1 97.94 54 ILE B CA 1
ATOM 2147 C C . ILE B 1 54 ? -18.219 10.406 1.303 1 97.94 54 ILE B C 1
ATOM 2149 O O . ILE B 1 54 ? -17.938 9.359 1.89 1 97.94 54 ILE B O 1
ATOM 2153 N N . LEU B 1 55 ? -17.391 11.383 1.216 1 97.88 55 LEU B N 1
ATOM 2154 C CA . LEU B 1 55 ? -15.984 11.211 1.553 1 97.88 55 LEU B CA 1
ATOM 2155 C C . LEU B 1 55 ? -15.82 10.859 3.027 1 97.88 55 LEU B C 1
ATOM 2157 O O . LEU B 1 55 ? -15.086 9.93 3.365 1 97.88 55 LEU B O 1
ATOM 2161 N N . GLU B 1 56 ? -16.5 11.609 3.912 1 97.19 56 GLU B N 1
ATOM 2162 C CA . GLU B 1 56 ? -16.344 11.367 5.344 1 97.19 56 GLU B CA 1
ATOM 2163 C C . GLU B 1 56 ? -16.797 9.961 5.723 1 97.19 56 GLU B C 1
ATOM 2165 O O . GLU B 1 56 ? -16.078 9.234 6.414 1 97.19 56 GLU B O 1
ATOM 2170 N N . PRO B 1 57 ? -18 9.508 5.207 1 97.94 57 PRO B N 1
ATOM 2171 C CA . PRO B 1 57 ? -18.375 8.125 5.477 1 97.94 57 PRO B CA 1
ATOM 2172 C C . PRO B 1 57 ? -17.391 7.113 4.906 1 97.94 57 PRO B C 1
ATOM 2174 O O . PRO B 1 57 ? -17.109 6.09 5.531 1 97.94 57 PRO B O 1
ATOM 2177 N N . VAL B 1 58 ? -16.828 7.371 3.754 1 98.25 58 VAL B N 1
ATOM 2178 C CA . VAL B 1 58 ? -15.836 6.492 3.145 1 98.25 58 VAL B CA 1
ATOM 2179 C C . VAL B 1 58 ? -14.602 6.41 4.039 1 98.25 58 VAL B C 1
ATOM 2181 O O . VAL B 1 58 ? -14.133 5.316 4.359 1 98.25 58 VAL B O 1
ATOM 2184 N N . LEU B 1 59 ? -14.133 7.535 4.484 1 97.56 59 LEU B N 1
ATOM 2185 C CA . LEU B 1 59 ? -12.914 7.574 5.285 1 97.56 59 LEU B CA 1
ATOM 2186 C C . LEU B 1 59 ? -13.156 6.965 6.664 1 97.56 59 LEU B C 1
ATOM 2188 O O . LEU B 1 59 ? -12.258 6.348 7.238 1 97.56 59 LEU B O 1
ATOM 2192 N N . ARG B 1 60 ? -14.328 7.133 7.168 1 96.88 60 ARG B N 1
ATOM 2193 C CA . ARG B 1 60 ? -14.672 6.473 8.422 1 96.88 60 ARG B CA 1
ATOM 2194 C C . ARG B 1 60 ? -14.625 4.953 8.273 1 96.88 60 ARG B C 1
ATOM 2196 O O . ARG B 1 60 ? -14.062 4.262 9.125 1 96.88 60 ARG B O 1
ATOM 2203 N N . THR B 1 61 ? -15.164 4.492 7.207 1 97.69 61 THR B N 1
ATOM 2204 C CA . THR B 1 61 ? -15.148 3.057 6.938 1 97.69 61 THR B CA 1
ATOM 2205 C C . THR B 1 61 ? -13.719 2.553 6.754 1 97.69 61 THR B C 1
ATOM 2207 O O . THR B 1 61 ? -13.352 1.51 7.297 1 97.69 61 THR B O 1
ATOM 2210 N N . VAL B 1 62 ? -12.961 3.291 6.055 1 97.62 62 VAL B N 1
ATOM 2211 C CA . VAL B 1 62 ? -11.562 2.932 5.84 1 97.62 62 VAL B CA 1
ATOM 2212 C C . VAL B 1 62 ? -10.828 2.879 7.176 1 97.62 62 VAL B C 1
ATOM 2214 O O . VAL B 1 62 ? -10.062 1.944 7.438 1 97.62 62 VAL B O 1
ATOM 2217 N N . GLY B 1 63 ? -11.078 3.926 7.996 1 96.56 63 GLY B N 1
ATOM 2218 C CA . GLY B 1 63 ? -10.477 3.939 9.32 1 96.56 63 GLY B CA 1
ATOM 2219 C C . GLY B 1 63 ? -10.867 2.74 10.164 1 96.56 63 GLY B C 1
ATOM 2220 O O . GLY B 1 63 ? -10.016 2.121 10.805 1 96.56 63 GLY B O 1
ATOM 2221 N N . ASP B 1 64 ? -12.117 2.352 10.148 1 97.06 64 ASP B N 1
ATOM 2222 C CA . ASP B 1 64 ? -12.625 1.199 10.883 1 97.06 64 ASP B CA 1
ATOM 2223 C C . ASP B 1 64 ? -11.984 -0.095 10.391 1 97.06 64 ASP B C 1
ATOM 2225 O O . ASP B 1 64 ? -11.57 -0.936 11.195 1 97.06 64 ASP B O 1
ATOM 2229 N N . ARG B 1 65 ? -11.898 -0.224 9.141 1 96.38 65 ARG B N 1
ATOM 2230 C CA . ARG B 1 65 ? -11.32 -1.424 8.555 1 96.38 65 ARG B CA 1
ATOM 2231 C C . ARG B 1 65 ? -9.828 -1.52 8.867 1 96.38 65 ARG B C 1
ATOM 2233 O O . ARG B 1 65 ? -9.297 -2.615 9.055 1 96.38 65 ARG B O 1
ATOM 2240 N N . TRP B 1 66 ? -9.172 -0.423 8.867 1 95.62 66 TRP B N 1
ATOM 2241 C CA . TRP B 1 66 ? -7.758 -0.396 9.234 1 95.62 66 TRP B CA 1
ATOM 2242 C C . TRP B 1 66 ? -7.551 -0.894 10.656 1 95.62 66 TRP B C 1
ATOM 2244 O O . TRP B 1 66 ? -6.691 -1.745 10.906 1 95.62 66 TRP B O 1
ATOM 2254 N N . GLU B 1 67 ? -8.367 -0.402 11.625 1 93.56 67 GLU B N 1
ATOM 2255 C CA . GLU B 1 67 ? -8.258 -0.802 13.023 1 93.56 67 GLU B CA 1
ATOM 2256 C C . GLU B 1 67 ? -8.477 -2.303 13.188 1 93.56 67 GLU B C 1
ATOM 2258 O O . GLU B 1 67 ? -7.875 -2.93 14.062 1 93.56 67 GLU B O 1
ATOM 2263 N N . ARG B 1 68 ? -9.281 -2.863 12.258 1 93.88 68 ARG B N 1
ATOM 2264 C CA . ARG B 1 68 ? -9.602 -4.285 12.336 1 93.88 68 ARG B CA 1
ATOM 2265 C C . ARG B 1 68 ? -8.688 -5.098 11.43 1 93.88 68 ARG B C 1
ATOM 2267 O O . ARG B 1 68 ? -8.922 -6.289 11.203 1 93.88 68 ARG B O 1
ATOM 2274 N N . GLU B 1 69 ? -7.727 -4.418 10.836 1 91.19 69 GLU B N 1
ATOM 2275 C CA . GLU B 1 69 ? -6.781 -5.062 9.93 1 91.19 69 GLU B CA 1
ATOM 2276 C C . GLU B 1 69 ? -7.504 -5.715 8.75 1 91.19 69 GLU B C 1
ATOM 2278 O O . GLU B 1 69 ? -7.172 -6.832 8.359 1 91.19 69 GLU B O 1
ATOM 2283 N N . ALA B 1 70 ? -8.477 -5.02 8.273 1 93.56 70 ALA B N 1
ATOM 2284 C CA . ALA B 1 70 ? -9.305 -5.535 7.188 1 93.56 70 ALA B CA 1
ATOM 2285 C C . ALA B 1 70 ? -9.039 -4.781 5.887 1 93.56 70 ALA B C 1
ATOM 2287 O O . ALA B 1 70 ? -9.742 -4.984 4.891 1 93.56 70 ALA B O 1
ATOM 2288 N N . ILE B 1 71 ? -8.109 -3.906 5.875 1 94.19 71 ILE B N 1
ATOM 2289 C CA . ILE B 1 71 ? -7.641 -3.238 4.66 1 94.19 71 ILE B CA 1
ATOM 2290 C C . ILE B 1 71 ? -6.121 -3.113 4.691 1 94.19 71 ILE B C 1
ATOM 2292 O O . ILE B 1 71 ? -5.52 -3.029 5.766 1 94.19 71 ILE B O 1
ATOM 2296 N N . SER B 1 72 ? -5.574 -3.158 3.529 1 93.31 72 SER B N 1
ATOM 2297 C CA . SER B 1 72 ? -4.125 -3.01 3.432 1 93.31 72 SER B CA 1
ATOM 2298 C C . SER B 1 72 ? -3.721 -1.54 3.379 1 93.31 72 SER B C 1
ATOM 2300 O O . SER B 1 72 ? -4.559 -0.67 3.127 1 93.31 72 SER B O 1
ATOM 2302 N N . LEU B 1 73 ? -2.404 -1.28 3.615 1 92.62 73 LEU B N 1
ATOM 2303 C CA . LEU B 1 73 ? -1.858 0.067 3.492 1 92.62 73 LEU B CA 1
ATOM 2304 C C . LEU B 1 73 ? -2.002 0.583 2.064 1 92.62 73 LEU B C 1
ATOM 2306 O O . LEU B 1 73 ? -2.211 1.779 1.851 1 92.62 73 LEU B O 1
ATOM 2310 N N . ALA B 1 74 ? -1.942 -0.294 1.119 1 94.19 74 ALA B N 1
ATOM 2311 C CA . ALA B 1 74 ? -2.094 0.086 -0.283 1 94.19 74 ALA B CA 1
ATOM 2312 C C . ALA B 1 74 ? -3.482 0.66 -0.548 1 94.19 74 ALA B C 1
ATOM 2314 O O . ALA B 1 74 ? -3.615 1.711 -1.181 1 94.19 74 ALA B O 1
ATOM 2315 N N . GLN B 1 75 ? -4.414 -0.039 -0.035 1 95 75 GLN B N 1
ATOM 2316 C CA . GLN B 1 75 ? -5.785 0.431 -0.195 1 95 75 GLN B CA 1
ATOM 2317 C C . GLN B 1 75 ? -6.012 1.734 0.566 1 95 75 GLN B C 1
ATOM 2319 O O . GLN B 1 75 ? -6.676 2.645 0.064 1 95 75 GLN B O 1
ATOM 2324 N N . GLY B 1 76 ? -5.418 1.82 1.732 1 96.88 76 GLY B N 1
ATOM 2325 C CA . GLY B 1 76 ? -5.449 3.076 2.465 1 96.88 76 GLY B CA 1
ATOM 2326 C C . GLY B 1 76 ? -4.809 4.223 1.708 1 96.88 76 GLY B C 1
ATOM 2327 O O . GLY B 1 76 ? -5.316 5.348 1.726 1 96.88 76 GLY B O 1
ATOM 2328 N N . PHE B 1 77 ? -3.723 3.914 1.117 1 96.12 77 PHE B N 1
ATOM 2329 C CA . PHE B 1 77 ? -3.006 4.914 0.336 1 96.12 77 PHE B CA 1
ATOM 2330 C C . PHE B 1 77 ? -3.879 5.445 -0.795 1 96.12 77 PHE B C 1
ATOM 2332 O O . PHE B 1 77 ? -3.957 6.656 -1.009 1 96.12 77 PHE B O 1
ATOM 2339 N N . VAL B 1 78 ? -4.594 4.637 -1.491 1 96.81 78 VAL B N 1
ATOM 2340 C CA . VAL B 1 78 ? -5.5 5.047 -2.559 1 96.81 78 VAL B CA 1
ATOM 2341 C C . VAL B 1 78 ? -6.617 5.914 -1.98 1 96.81 78 VAL B C 1
ATOM 2343 O O . VAL B 1 78 ? -6.961 6.953 -2.549 1 96.81 78 VAL B O 1
ATOM 2346 N N . ALA B 1 79 ? -7.129 5.449 -0.852 1 97.94 79 ALA B N 1
ATOM 2347 C CA . ALA B 1 79 ? -8.148 6.25 -0.173 1 97.94 79 ALA B CA 1
ATOM 2348 C C . ALA B 1 79 ? -7.617 7.641 0.159 1 97.94 79 ALA B C 1
ATOM 2350 O O . ALA B 1 79 ? -8.32 8.641 -0.033 1 97.94 79 ALA B O 1
ATOM 2351 N N . GLY B 1 80 ? -6.402 7.715 0.677 1 97.56 80 GLY B N 1
ATOM 2352 C CA . GLY B 1 80 ? -5.781 8.992 0.989 1 97.56 80 GLY B CA 1
ATOM 2353 C C . GLY B 1 80 ? -5.641 9.898 -0.218 1 97.56 80 GLY B C 1
ATOM 2354 O O . GLY B 1 80 ? -5.914 11.102 -0.134 1 97.56 80 GLY B O 1
ATOM 2355 N N . LYS B 1 81 ? -5.27 9.305 -1.316 1 97.56 81 LYS B N 1
ATOM 2356 C CA . LYS B 1 81 ? -5.109 10.086 -2.539 1 97.56 81 LYS B CA 1
ATOM 2357 C C . LYS B 1 81 ? -6.457 10.602 -3.039 1 97.56 81 LYS B C 1
ATOM 2359 O O . LYS B 1 81 ? -6.555 11.734 -3.52 1 97.56 81 LYS B O 1
ATOM 2364 N N . VAL B 1 82 ? -7.465 9.805 -2.977 1 98 82 VAL B N 1
ATOM 2365 C CA . VAL B 1 82 ? -8.805 10.234 -3.35 1 98 82 VAL B CA 1
ATOM 2366 C C . VAL B 1 82 ? -9.234 11.414 -2.48 1 98 82 VAL B C 1
ATOM 2368 O O . VAL B 1 82 ? -9.734 12.422 -2.988 1 98 82 VAL B O 1
ATOM 2371 N N . ALA B 1 83 ? -9.039 11.297 -1.202 1 97.81 83 ALA B N 1
ATOM 2372 C CA . ALA B 1 83 ? -9.391 12.359 -0.268 1 97.81 83 ALA B CA 1
ATOM 2373 C C . ALA B 1 83 ? -8.641 13.648 -0.594 1 97.81 83 ALA B C 1
ATOM 2375 O O . ALA B 1 83 ? -9.234 14.727 -0.646 1 97.81 83 ALA B O 1
ATOM 2376 N N . GLU B 1 84 ? -7.359 13.531 -0.805 1 95.69 84 GLU B N 1
ATOM 2377 C CA . GLU B 1 84 ? -6.539 14.688 -1.159 1 95.69 84 GLU B CA 1
ATOM 2378 C C . GLU B 1 84 ? -7.074 15.383 -2.408 1 95.69 84 GLU B C 1
ATOM 2380 O O . GLU B 1 84 ? -7.188 16.609 -2.439 1 95.69 84 GLU B O 1
ATOM 2385 N N . ASP B 1 85 ? -7.438 14.57 -3.373 1 96.25 85 ASP B N 1
ATOM 2386 C CA . ASP B 1 85 ? -7.977 15.109 -4.617 1 96.25 85 ASP B CA 1
ATOM 2387 C C . ASP B 1 85 ? -9.258 15.906 -4.363 1 96.25 85 ASP B C 1
ATOM 2389 O O . ASP B 1 85 ? -9.391 17.031 -4.836 1 96.25 85 ASP B O 1
ATOM 2393 N N . ILE B 1 86 ? -10.109 15.305 -3.627 1 96.75 86 ILE B N 1
ATOM 2394 C CA . ILE B 1 86 ? -11.422 15.898 -3.402 1 96.75 86 ILE B CA 1
ATOM 2395 C C . ILE B 1 86 ? -11.273 17.172 -2.574 1 96.75 86 ILE B C 1
ATOM 2397 O O . ILE B 1 86 ? -11.906 18.188 -2.869 1 96.75 86 ILE B O 1
ATOM 2401 N N . LEU B 1 87 ? -10.453 17.172 -1.612 1 94.31 87 LEU B N 1
ATOM 2402 C CA . LEU B 1 87 ? -10.234 18.344 -0.77 1 94.31 87 LEU B CA 1
ATOM 2403 C C . LEU B 1 87 ? -9.625 19.484 -1.575 1 94.31 87 LEU B C 1
ATOM 2405 O O . LEU B 1 87 ? -10 20.641 -1.399 1 94.31 87 LEU B O 1
ATOM 2409 N N . ASN B 1 88 ? -8.68 19.141 -2.396 1 93.56 88 ASN B N 1
ATOM 2410 C CA . ASN B 1 88 ? -8.078 20.156 -3.246 1 93.56 88 ASN B CA 1
ATOM 2411 C C . ASN B 1 88 ? -9.109 20.797 -4.176 1 93.56 88 ASN B C 1
ATOM 2413 O O . ASN B 1 88 ? -9.102 22.016 -4.379 1 93.56 88 ASN B O 1
ATOM 2417 N N . LYS B 1 89 ? -9.984 20.047 -4.688 1 94.5 89 LYS B N 1
ATOM 2418 C CA . LYS B 1 89 ? -11.039 20.562 -5.555 1 94.5 89 LYS B CA 1
ATOM 2419 C C . LYS B 1 89 ? -12.016 21.438 -4.77 1 94.5 89 LYS B C 1
ATOM 2421 O O . LYS B 1 89 ? -12.469 22.469 -5.266 1 94.5 89 LYS B O 1
ATOM 2426 N N . ALA B 1 90 ? -12.336 20.984 -3.613 1 93.25 90 ALA B N 1
ATOM 2427 C CA . ALA B 1 90 ? -13.219 21.766 -2.752 1 93.25 90 ALA B CA 1
ATOM 2428 C C . ALA B 1 90 ? -12.609 23.125 -2.445 1 93.25 90 ALA B C 1
ATOM 2430 O O . ALA B 1 90 ? -13.305 24.156 -2.488 1 93.25 90 ALA B O 1
ATOM 2431 N N . LEU B 1 91 ? -11.32 23.141 -2.17 1 89.56 91 LEU B N 1
ATOM 2432 C CA . LEU B 1 91 ? -10.617 24.391 -1.884 1 89.56 91 LEU B CA 1
ATOM 2433 C C . LEU B 1 91 ? -10.625 25.312 -3.1 1 89.56 91 LEU B C 1
ATOM 2435 O O . LEU B 1 91 ? -10.844 26.516 -2.971 1 89.56 91 LEU B O 1
ATOM 2439 N N . ALA B 1 92 ? -10.484 24.719 -4.23 1 89.81 92 ALA B N 1
ATOM 2440 C CA . ALA B 1 92 ? -10.461 25.484 -5.473 1 89.81 92 ALA B CA 1
ATOM 2441 C C . ALA B 1 92 ? -11.836 26.047 -5.801 1 89.81 92 ALA B C 1
ATOM 2443 O O . ALA B 1 92 ? -11.945 27.141 -6.383 1 89.81 92 ALA B O 1
ATOM 2444 N N . ALA B 1 93 ? -12.859 25.375 -5.402 1 88.44 93 ALA B N 1
ATOM 2445 C CA . ALA B 1 93 ? -14.234 25.766 -5.73 1 88.44 93 ALA B CA 1
ATOM 2446 C C . ALA B 1 93 ? -14.773 26.75 -4.707 1 88.44 93 ALA B C 1
ATOM 2448 O O . ALA B 1 93 ? -15.781 27.422 -4.953 1 88.44 93 ALA B O 1
ATOM 2449 N N . ALA B 1 94 ? -14.258 26.688 -3.57 1 82.94 94 ALA B N 1
ATOM 2450 C CA . ALA B 1 94 ? -14.766 27.531 -2.498 1 82.94 94 ALA B CA 1
ATOM 2451 C C . ALA B 1 94 ? -14.461 29 -2.777 1 82.94 94 ALA B C 1
ATOM 2453 O O . ALA B 1 94 ? -13.406 29.328 -3.324 1 82.94 94 ALA B O 1
ATOM 2454 N N . PRO B 1 95 ? -15.656 29.781 -2.65 1 71.25 95 PRO B N 1
ATOM 2455 C CA . PRO B 1 95 ? -15.359 31.219 -2.738 1 71.25 95 PRO B CA 1
ATOM 2456 C C . PRO B 1 95 ? -14.219 31.641 -1.812 1 71.25 95 PRO B C 1
ATOM 2458 O O . PRO B 1 95 ? -13.953 30.969 -0.81 1 71.25 95 PRO B O 1
ATOM 2461 N N . LYS B 1 96 ? -13.5 32.531 -2.273 1 62.88 96 LYS B N 1
ATOM 2462 C CA . LYS B 1 96 ? -12.383 33.031 -1.477 1 62.88 96 LYS B CA 1
ATOM 2463 C C . LYS B 1 96 ? -12.805 33.281 -0.031 1 62.88 96 LYS B C 1
ATOM 2465 O O . LYS B 1 96 ? -13.82 33.938 0.222 1 62.88 96 LYS B O 1
ATOM 2470 N N . GLY B 1 97 ? -12.312 32.688 0.98 1 55.72 97 GLY B N 1
ATOM 2471 C CA . GLY B 1 97 ? -12.57 32.906 2.393 1 55.72 97 GLY B CA 1
ATOM 2472 C C . GLY B 1 97 ? -13.43 31.844 3.033 1 55.72 97 GLY B C 1
ATOM 2473 O O . GLY B 1 97 ? -13.586 31.812 4.258 1 55.72 97 GLY B O 1
ATOM 2474 N N . VAL B 1 98 ? -14.297 31.062 2.336 1 52.19 98 VAL B N 1
ATOM 2475 C CA . VAL B 1 98 ? -15.344 30.25 2.947 1 52.19 98 VAL B CA 1
ATOM 2476 C C . VAL B 1 98 ? -14.797 28.875 3.291 1 52.19 98 VAL B C 1
ATOM 2478 O O . VAL B 1 98 ? -15.43 28.109 4.023 1 52.19 98 VAL B O 1
ATOM 2481 N N . PHE B 1 99 ? -13.891 28.297 2.588 1 54.34 99 PHE B N 1
ATOM 2482 C CA . PHE B 1 99 ? -13.727 26.891 2.881 1 54.34 99 PHE B CA 1
ATOM 2483 C C . PHE B 1 99 ? -13.086 26.688 4.25 1 54.34 99 PHE B C 1
ATOM 2485 O O . PHE B 1 99 ? -12.328 27.547 4.715 1 54.34 99 PHE B O 1
ATOM 2492 N N . GLY B 1 100 ? -13.672 25.781 5.043 1 57.53 100 GLY B N 1
ATOM 2493 C CA . GLY B 1 100 ? -13.219 25.422 6.375 1 57.53 100 GLY B CA 1
ATOM 2494 C C . GLY B 1 100 ? -11.703 25.406 6.5 1 57.53 100 GLY B C 1
ATOM 2495 O O . GLY B 1 100 ? -10.992 25.375 5.496 1 57.53 100 GLY B O 1
ATOM 2496 N N . GLU B 1 101 ? -11.195 25.891 7.645 1 61.72 101 GLU B N 1
ATOM 2497 C CA . GLU B 1 101 ? -9.828 26.172 8.07 1 61.72 101 GLU B CA 1
ATOM 2498 C C . GLU B 1 101 ? -8.93 24.953 7.863 1 61.72 101 GLU B C 1
ATOM 2500 O O . GLU B 1 101 ? -9.25 23.859 8.32 1 61.72 101 GLU B O 1
ATOM 2505 N N . VAL B 1 102 ? -8.148 24.953 6.73 1 73.25 102 VAL B N 1
ATOM 2506 C CA . VAL B 1 102 ? -7.02 24.047 6.641 1 73.25 102 VAL B CA 1
ATOM 2507 C C . VAL B 1 102 ? -6.301 23.969 7.984 1 73.25 102 VAL B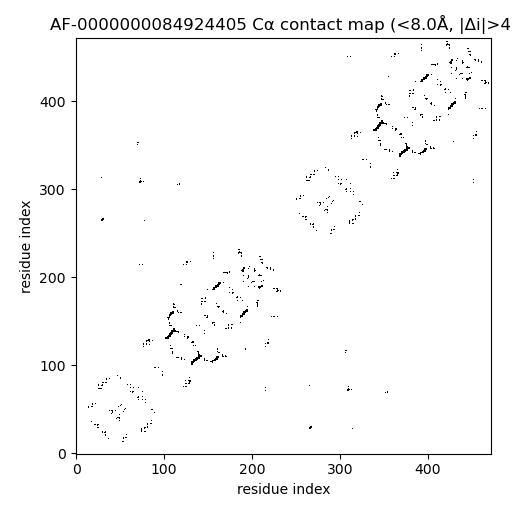 C 1
ATOM 2509 O O . VAL B 1 102 ? -6.031 25 8.609 1 73.25 102 VAL B O 1
ATOM 2512 N N . LYS B 1 103 ? -6.215 22.703 8.352 1 87 103 LYS B N 1
ATOM 2513 C CA . LYS B 1 103 ? -5.477 22.516 9.602 1 87 103 LYS B CA 1
ATOM 2514 C C . LYS B 1 103 ? -3.984 22.766 9.398 1 87 103 LYS B C 1
ATOM 2516 O O . LYS B 1 103 ? -3.436 22.469 8.336 1 87 103 LYS B O 1
ATOM 2521 N N . GLY B 1 104 ? -3.303 23.375 10.406 1 87.31 104 GLY B N 1
ATOM 2522 C CA . GLY B 1 104 ? -1.857 23.531 10.367 1 87.31 104 GLY B CA 1
ATOM 2523 C C . GLY B 1 104 ? -1.411 24.906 9.922 1 87.31 104 GLY B C 1
ATOM 2524 O O . GLY B 1 104 ? -2.088 25.891 10.188 1 87.31 104 GLY B O 1
ATOM 2525 N N . PRO B 1 105 ? -0.187 24.891 9.453 1 95.88 105 PRO B N 1
ATOM 2526 C CA . PRO B 1 105 ? 0.577 23.828 8.797 1 95.88 105 PRO B CA 1
ATOM 2527 C C . PRO B 1 105 ? 1.365 22.969 9.781 1 95.88 105 PRO B C 1
ATOM 2529 O O . PRO B 1 105 ? 1.485 23.328 10.953 1 95.88 105 PRO B O 1
ATOM 2532 N N . VAL B 1 106 ? 1.837 21.781 9.266 1 98.5 106 VAL B N 1
ATOM 2533 C CA . VAL B 1 106 ? 2.828 20.938 9.93 1 98.5 106 VAL B CA 1
ATOM 2534 C C . VAL B 1 106 ? 4.062 20.797 9.039 1 98.5 106 VAL B C 1
ATOM 2536 O O . VAL B 1 106 ? 3.973 20.922 7.816 1 98.5 106 VAL B O 1
ATOM 2539 N N . VAL B 1 107 ? 5.215 20.578 9.68 1 98.88 107 VAL B N 1
ATOM 2540 C CA . VAL B 1 107 ? 6.48 20.406 8.977 1 98.88 107 VAL B CA 1
ATOM 2541 C C . VAL B 1 107 ? 6.957 18.969 9.102 1 98.88 107 VAL B C 1
ATOM 2543 O O . VAL B 1 107 ? 6.957 18.391 10.195 1 98.88 107 VAL B O 1
ATOM 2546 N N . ILE B 1 108 ? 7.332 18.359 7.965 1 98.94 108 ILE B N 1
ATOM 2547 C CA . ILE B 1 108 ? 7.871 17 8.039 1 98.94 108 ILE B CA 1
ATOM 2548 C C . ILE B 1 108 ? 9.164 16.922 7.234 1 98.94 108 ILE B C 1
ATOM 2550 O O . ILE B 1 108 ? 9.398 17.734 6.336 1 98.94 108 ILE B O 1
ATOM 2554 N N . GLY B 1 109 ? 10.023 15.969 7.551 1 98.88 109 GLY B N 1
ATOM 2555 C CA . GLY B 1 109 ? 11.281 15.758 6.844 1 98.88 109 GLY B CA 1
ATOM 2556 C C . GLY B 1 109 ? 12.094 14.602 7.395 1 98.88 109 GLY B C 1
ATOM 2557 O O . GLY B 1 109 ? 11.766 14.055 8.453 1 98.88 109 GLY B O 1
ATOM 2558 N N . ASN B 1 110 ? 13.102 14.188 6.602 1 98.88 110 ASN B N 1
ATOM 2559 C CA . ASN B 1 110 ? 14.109 13.258 7.082 1 98.88 110 ASN B CA 1
ATOM 2560 C C . ASN B 1 110 ? 15.297 13.984 7.711 1 98.88 110 ASN B C 1
ATOM 2562 O O . ASN B 1 110 ? 15.789 14.969 7.152 1 98.88 110 ASN B O 1
ATOM 2566 N N . ILE B 1 111 ? 15.711 13.516 8.789 1 98.88 111 ILE B N 1
ATOM 2567 C CA . ILE B 1 111 ? 16.812 14.133 9.539 1 98.88 111 ILE B CA 1
ATOM 2568 C C . ILE B 1 111 ? 18.078 14.086 8.703 1 98.88 111 ILE B C 1
ATOM 2570 O O . ILE B 1 111 ? 18.172 13.352 7.719 1 98.88 111 ILE B O 1
ATOM 2574 N N . GLU B 1 112 ? 19 14.836 9.172 1 98.25 112 GLU B N 1
ATOM 2575 C CA . GLU B 1 112 ? 20.297 14.953 8.523 1 98.25 112 GLU B CA 1
ATOM 2576 C C . GLU B 1 112 ? 20.875 13.578 8.195 1 98.25 112 GLU B C 1
ATOM 2578 O O . GLU B 1 112 ? 20.812 12.656 9.008 1 98.25 112 GLU B O 1
ATOM 2583 N N . ASP B 1 113 ? 21.312 13.359 6.961 1 97.75 113 ASP B N 1
ATOM 2584 C CA . ASP B 1 113 ? 22 12.188 6.438 1 97.75 113 ASP B CA 1
ATOM 2585 C C . ASP B 1 113 ? 21.047 11.016 6.234 1 97.75 113 ASP B C 1
ATOM 2587 O O . ASP B 1 113 ? 21.469 9.875 6.055 1 97.75 113 ASP B O 1
ATOM 2591 N N . ASP B 1 114 ? 19.75 11.258 6.375 1 97.81 114 ASP B N 1
ATOM 2592 C CA . ASP B 1 114 ? 18.766 10.219 6.133 1 97.81 114 ASP B CA 1
ATOM 2593 C C . ASP B 1 114 ? 18.016 10.461 4.82 1 97.81 114 ASP B C 1
ATOM 2595 O O . ASP B 1 114 ? 17.422 11.523 4.625 1 97.81 114 ASP B O 1
ATOM 2599 N N . TYR B 1 115 ? 18.016 9.492 3.947 1 95.94 115 TYR B N 1
ATOM 2600 C CA . TYR B 1 115 ? 17.453 9.664 2.609 1 95.94 115 TYR B CA 1
ATOM 2601 C C . TYR B 1 115 ? 16.328 8.664 2.361 1 95.94 115 TYR B C 1
ATOM 2603 O O . TYR B 1 115 ? 15.898 8.484 1.223 1 95.94 115 TYR B O 1
ATOM 2611 N N . HIS B 1 116 ? 15.938 7.98 3.361 1 95.62 116 HIS B N 1
ATOM 2612 C CA . HIS B 1 116 ? 14.844 7.02 3.264 1 95.62 116 HIS B CA 1
ATOM 2613 C C . HIS B 1 116 ? 13.492 7.719 3.355 1 95.62 116 HIS B C 1
ATOM 2615 O O . HIS B 1 116 ? 12.906 7.809 4.438 1 95.62 116 HIS B O 1
ATOM 2621 N N . SER B 1 117 ? 12.836 8.109 2.299 1 95.81 117 SER B N 1
ATOM 2622 C CA . SER B 1 117 ? 11.727 9.062 2.275 1 95.81 117 SER B CA 1
ATOM 2623 C C . SER B 1 117 ? 10.391 8.352 2.107 1 95.81 117 SER B C 1
ATOM 2625 O O . SER B 1 117 ? 9.328 8.977 2.197 1 95.81 117 SER B O 1
ATOM 2627 N N . LEU B 1 118 ? 10.414 7.031 1.94 1 93.94 118 LEU B N 1
ATOM 2628 C CA . LEU B 1 118 ? 9.18 6.324 1.618 1 93.94 118 LEU B CA 1
ATOM 2629 C C . LEU B 1 118 ? 8.141 6.523 2.715 1 93.94 118 LEU B C 1
ATOM 2631 O O . LEU B 1 118 ? 6.988 6.867 2.43 1 93.94 118 LEU B O 1
ATOM 2635 N N . GLY B 1 119 ? 8.578 6.281 3.926 1 95.19 119 GLY B N 1
ATOM 2636 C CA . GLY B 1 119 ? 7.672 6.441 5.055 1 95.19 119 GLY B CA 1
ATOM 2637 C C . GLY B 1 119 ? 7.121 7.848 5.188 1 95.19 119 GLY B C 1
ATOM 2638 O O . GLY B 1 119 ? 5.914 8.039 5.324 1 95.19 119 GLY B O 1
ATOM 2639 N N . ARG B 1 120 ? 7.949 8.828 5.035 1 96.88 120 ARG B N 1
ATOM 2640 C CA . ARG B 1 120 ? 7.547 10.227 5.133 1 96.88 120 ARG B CA 1
ATOM 2641 C C . ARG B 1 120 ? 6.551 10.586 4.039 1 96.88 120 ARG B C 1
ATOM 2643 O O . ARG B 1 120 ? 5.574 11.297 4.289 1 96.88 120 ARG B O 1
ATOM 2650 N N . GLY B 1 121 ? 6.844 10.109 2.877 1 95.94 121 GLY B N 1
ATOM 2651 C CA . GLY B 1 121 ? 5.922 10.383 1.783 1 95.94 121 GLY B CA 1
ATOM 2652 C C . GLY B 1 121 ? 4.508 9.914 2.064 1 95.94 121 GLY B C 1
ATOM 2653 O O . GLY B 1 121 ? 3.545 10.641 1.799 1 95.94 121 GLY B O 1
ATOM 2654 N N . MET B 1 122 ? 4.402 8.766 2.627 1 95.69 122 MET B N 1
ATOM 2655 C CA . MET B 1 122 ? 3.088 8.227 2.967 1 95.69 122 MET B CA 1
ATOM 2656 C C . MET B 1 122 ? 2.438 9.031 4.082 1 95.69 122 MET B C 1
ATOM 2658 O O . MET B 1 122 ? 1.241 9.32 4.031 1 95.69 122 MET B O 1
ATOM 2662 N N . VAL B 1 123 ? 3.248 9.391 5.023 1 98 123 VAL B N 1
ATOM 2663 C CA . VAL B 1 123 ? 2.758 10.234 6.109 1 98 123 VAL B CA 1
ATOM 2664 C C . VAL B 1 123 ? 2.186 11.531 5.543 1 98 123 VAL B C 1
ATOM 2666 O O . VAL B 1 123 ? 1.087 11.945 5.918 1 98 123 VAL B O 1
ATOM 2669 N N . GLY B 1 124 ? 2.922 12.188 4.609 1 97.94 124 GLY B N 1
ATOM 2670 C CA . GLY B 1 124 ? 2.428 13.398 3.971 1 97.94 124 GLY B CA 1
ATOM 2671 C C . GLY B 1 124 ? 1.089 13.203 3.285 1 97.94 124 GLY B C 1
ATOM 2672 O O . GLY B 1 124 ? 0.2 14.055 3.402 1 97.94 124 GLY B O 1
ATOM 2673 N N . THR B 1 125 ? 0.94 12.109 2.662 1 95.88 125 THR B N 1
ATOM 2674 C CA . THR B 1 125 ? -0.307 11.805 1.968 1 95.88 125 THR B CA 1
ATOM 2675 C C . THR B 1 125 ? -1.466 11.711 2.955 1 95.88 125 THR B C 1
ATOM 2677 O O . THR B 1 125 ? -2.516 12.32 2.75 1 95.88 125 THR B O 1
ATOM 2680 N N . PHE B 1 126 ? -1.301 10.992 4.02 1 97.5 126 PHE B N 1
ATOM 2681 C CA . PHE B 1 126 ? -2.387 10.781 4.969 1 97.5 126 PHE B CA 1
ATOM 2682 C C . PHE B 1 126 ? -2.705 12.062 5.727 1 97.5 126 PHE B C 1
ATOM 2684 O O . PHE B 1 126 ? -3.859 12.32 6.074 1 97.5 126 PHE B O 1
ATOM 2691 N N . LEU B 1 127 ? -1.693 12.883 5.965 1 97.94 127 LEU B N 1
ATOM 2692 C CA . LEU B 1 127 ? -1.94 14.172 6.598 1 97.94 127 LEU B CA 1
ATOM 2693 C C . LEU B 1 127 ? -2.752 15.086 5.68 1 97.94 127 LEU B C 1
ATOM 2695 O O . LEU B 1 127 ? -3.729 15.695 6.117 1 97.94 127 LEU B O 1
ATOM 2699 N N . ARG B 1 128 ? -2.389 15.164 4.43 1 96.12 128 ARG B N 1
ATOM 2700 C CA . ARG B 1 128 ? -3.146 15.961 3.475 1 96.12 128 ARG B CA 1
ATOM 2701 C C . ARG B 1 128 ? -4.57 15.438 3.328 1 96.12 128 ARG B C 1
ATOM 2703 O O . ARG B 1 128 ? -5.523 16.219 3.262 1 96.12 128 ARG B O 1
ATOM 2710 N N . ALA B 1 129 ? -4.672 14.125 3.33 1 94.69 129 ALA B N 1
ATOM 2711 C CA . ALA B 1 129 ? -5.992 13.5 3.252 1 94.69 129 ALA B CA 1
ATOM 2712 C C . ALA B 1 129 ? -6.855 13.891 4.445 1 94.69 129 ALA B C 1
ATOM 2714 O O . ALA B 1 129 ? -8.078 13.961 4.336 1 94.69 129 ALA B O 1
ATOM 2715 N N . ALA B 1 130 ? -6.184 14.148 5.496 1 95.12 130 ALA B N 1
ATOM 2716 C CA . ALA B 1 130 ? -6.895 14.516 6.719 1 95.12 130 ALA B CA 1
ATOM 2717 C C . ALA B 1 130 ? -7.098 16.016 6.801 1 95.12 130 ALA B C 1
ATOM 2719 O O . ALA B 1 130 ? -7.59 16.531 7.812 1 95.12 130 ALA B O 1
ATOM 2720 N N . GLY B 1 131 ? -6.641 16.797 5.77 1 93.75 131 GLY B N 1
ATOM 2721 C CA . GLY B 1 131 ? -6.953 18.219 5.676 1 93.75 131 GLY B CA 1
ATOM 2722 C C . GLY B 1 131 ? -5.84 19.109 6.207 1 93.75 131 GLY B C 1
ATOM 2723 O O . GLY B 1 131 ? -6.051 20.297 6.441 1 93.75 131 GLY B O 1
ATOM 2724 N N . TRP B 1 132 ? -4.672 18.547 6.41 1 96.38 132 TRP B N 1
ATOM 2725 C CA . TRP B 1 132 ? -3.551 19.328 6.91 1 96.38 132 TRP B CA 1
ATOM 2726 C C . TRP B 1 132 ? -2.791 19.984 5.762 1 96.38 132 TRP B C 1
ATOM 2728 O O . TRP B 1 132 ? -2.57 19.375 4.719 1 96.38 132 TRP B O 1
ATOM 2738 N N . ALA B 1 133 ? -2.441 21.266 5.98 1 96.12 133 ALA B N 1
ATOM 2739 C CA . ALA B 1 133 ? -1.369 21.812 5.164 1 96.12 133 ALA B CA 1
ATOM 2740 C C . ALA B 1 133 ? -0.015 21.25 5.566 1 96.12 133 ALA B C 1
ATOM 2742 O O . ALA B 1 133 ? 0.393 21.359 6.727 1 96.12 133 ALA B O 1
ATOM 2743 N N . VAL B 1 134 ? 0.674 20.641 4.609 1 98.06 134 VAL B N 1
ATOM 2744 C CA . VAL B 1 134 ? 1.916 19.953 4.93 1 98.06 134 VAL B CA 1
ATOM 2745 C C . VAL B 1 134 ? 3.088 20.625 4.227 1 98.06 134 VAL B C 1
ATOM 2747 O O . VAL B 1 134 ? 3.055 20.844 3.012 1 98.06 134 VAL B O 1
ATOM 2750 N N . ILE B 1 135 ? 4.055 20.953 4.984 1 98.62 135 ILE B N 1
ATOM 2751 C CA . ILE B 1 135 ? 5.332 21.422 4.457 1 98.62 135 ILE B CA 1
ATOM 2752 C C . ILE B 1 135 ? 6.371 20.312 4.539 1 98.62 135 ILE B C 1
ATOM 2754 O O . ILE B 1 135 ? 6.848 19.984 5.625 1 98.62 135 ILE B O 1
ATOM 2758 N N . ASP B 1 136 ? 6.715 19.75 3.451 1 98.69 136 ASP B N 1
ATOM 2759 C CA . ASP B 1 136 ? 7.684 18.656 3.367 1 98.69 136 ASP B CA 1
ATOM 2760 C C . ASP B 1 136 ? 9.078 19.188 3.047 1 98.69 136 ASP B C 1
ATOM 2762 O O . ASP B 1 136 ? 9.328 19.688 1.942 1 98.69 136 ASP B O 1
ATOM 2766 N N . MET B 1 137 ? 10 18.984 3.973 1 98.75 137 MET B N 1
ATOM 2767 C CA . MET B 1 137 ? 11.336 19.562 3.871 1 98.75 137 MET B CA 1
ATOM 2768 C C . MET B 1 137 ? 12.266 18.656 3.076 1 98.75 137 MET B C 1
ATOM 2770 O O . MET B 1 137 ? 13.383 19.047 2.732 1 98.75 137 MET B O 1
ATOM 2774 N N . GLY B 1 138 ? 11.789 17.484 2.807 1 98.31 138 GLY B N 1
ATOM 2775 C CA . GLY B 1 138 ? 12.609 16.562 2.051 1 98.31 138 GLY B CA 1
ATOM 2776 C C . GLY B 1 138 ? 13.586 15.789 2.916 1 98.31 138 GLY B C 1
ATOM 2777 O O . GLY B 1 138 ? 13.25 15.375 4.031 1 98.31 138 GLY B O 1
ATOM 2778 N N . ASN B 1 139 ? 14.766 15.469 2.348 1 98.31 139 ASN B N 1
ATOM 2779 C CA . ASN B 1 139 ? 15.789 14.656 2.992 1 98.31 139 ASN B CA 1
ATOM 2780 C C . ASN B 1 139 ? 16.922 15.516 3.559 1 98.31 139 ASN B C 1
ATOM 2782 O O . ASN B 1 139 ? 17.062 16.688 3.176 1 98.31 139 ASN B O 1
ATOM 2786 N N . ASP B 1 140 ? 17.625 14.898 4.445 1 98.5 140 ASP B N 1
ATOM 2787 C CA . ASP B 1 140 ? 18.875 15.484 4.902 1 98.5 140 ASP B CA 1
ATOM 2788 C C . ASP B 1 140 ? 18.656 16.875 5.488 1 98.5 140 ASP B C 1
ATOM 2790 O O . ASP B 1 140 ? 19.359 17.828 5.148 1 98.5 140 ASP B O 1
ATOM 2794 N N . VAL B 1 141 ? 17.672 17 6.305 1 98.88 141 VAL B N 1
ATOM 2795 C CA . VAL B 1 141 ? 17.328 18.297 6.895 1 98.88 141 VAL B CA 1
ATOM 2796 C C . VAL B 1 141 ? 18 18.438 8.258 1 98.88 141 VAL B C 1
ATOM 2798 O O . VAL B 1 141 ? 17.938 17.531 9.094 1 98.88 141 VAL B O 1
ATOM 2801 N N . SER B 1 142 ? 18.625 19.516 8.547 1 98.81 142 SER B N 1
ATOM 2802 C CA . SER B 1 142 ? 19.297 19.75 9.82 1 98.81 142 SER B CA 1
ATOM 2803 C C . SER B 1 142 ? 18.312 20.109 10.914 1 98.81 142 SER B C 1
ATOM 2805 O O . SER B 1 142 ? 17.203 20.594 10.633 1 98.81 142 SER B O 1
ATOM 2807 N N . PRO B 1 143 ? 18.703 19.875 12.148 1 98.69 143 PRO B N 1
ATOM 2808 C CA . PRO B 1 143 ? 17.828 20.25 13.273 1 98.69 143 PRO B CA 1
ATOM 2809 C C . PRO B 1 143 ? 17.391 21.703 13.227 1 98.69 143 PRO B C 1
ATOM 2811 O O . PRO B 1 143 ? 16.203 22 13.383 1 98.69 143 PRO B O 1
ATOM 2814 N N . ALA B 1 144 ? 18.312 22.578 12.969 1 98.75 144 ALA B N 1
ATOM 2815 C CA . ALA B 1 144 ? 18 24.016 12.961 1 98.75 144 ALA B CA 1
ATOM 2816 C C . ALA B 1 144 ? 17 24.344 11.859 1 98.75 144 ALA B C 1
ATOM 2818 O O . ALA B 1 144 ? 16.094 25.156 12.062 1 98.75 144 ALA B O 1
ATOM 2819 N N . GLU B 1 145 ? 17.094 23.719 10.695 1 98.88 145 GLU B N 1
ATOM 2820 C CA . GLU B 1 145 ? 16.203 23.984 9.57 1 98.88 145 GLU B CA 1
ATOM 2821 C C . GLU B 1 145 ? 14.773 23.578 9.891 1 98.88 145 GLU B C 1
ATOM 2823 O O . GLU B 1 145 ? 13.828 24.266 9.492 1 98.88 145 GLU B O 1
ATOM 2828 N N . PHE B 1 146 ? 14.617 22.422 10.586 1 98.88 146 PHE B N 1
ATOM 2829 C CA . PHE B 1 146 ? 13.289 22.016 11.008 1 98.88 146 PHE B CA 1
ATOM 2830 C C . PHE B 1 146 ? 12.625 23.109 11.844 1 98.88 146 PHE B C 1
ATOM 2832 O O . PHE B 1 146 ? 11.492 23.516 11.562 1 98.88 146 PHE B O 1
ATOM 2839 N N . VAL B 1 147 ? 13.352 23.578 12.82 1 98.88 147 VAL B N 1
ATOM 2840 C CA . VAL B 1 147 ? 12.797 24.516 13.781 1 98.88 147 VAL B CA 1
ATOM 2841 C C . VAL B 1 147 ? 12.586 25.875 13.117 1 98.88 147 VAL B C 1
ATOM 2843 O O . VAL B 1 147 ? 11.555 26.516 13.305 1 98.88 147 VAL B O 1
ATOM 2846 N N . ASP B 1 148 ? 13.578 26.297 12.273 1 98.88 148 ASP B N 1
ATOM 2847 C CA . ASP B 1 148 ? 13.438 27.547 11.539 1 98.88 148 ASP B CA 1
ATOM 2848 C C . ASP B 1 148 ? 12.156 27.562 10.711 1 98.88 148 ASP B C 1
ATOM 2850 O O . ASP B 1 148 ? 11.398 28.531 10.742 1 98.88 148 ASP B O 1
ATOM 2854 N N . ARG B 1 149 ? 11.891 26.484 10.008 1 98.81 149 ARG B N 1
ATOM 2855 C CA . ARG B 1 149 ? 10.734 26.422 9.133 1 98.81 149 ARG B CA 1
ATOM 2856 C C . ARG B 1 149 ? 9.438 26.438 9.93 1 98.81 149 ARG B C 1
ATOM 2858 O O . ARG B 1 149 ? 8.453 27.078 9.531 1 98.81 149 ARG B O 1
ATOM 2865 N N . ALA B 1 150 ? 9.43 25.719 11.031 1 98.75 150 ALA B N 1
ATOM 2866 C CA . ALA B 1 150 ? 8.25 25.719 11.883 1 98.75 150 ALA B CA 1
ATOM 2867 C C . ALA B 1 150 ? 7.934 27.125 12.398 1 98.75 150 ALA B C 1
ATOM 2869 O O . ALA B 1 150 ? 6.781 27.562 12.359 1 98.75 150 ALA B O 1
ATOM 2870 N N . VAL B 1 151 ? 8.961 27.828 12.852 1 98.44 151 VAL B N 1
ATOM 2871 C CA . VAL B 1 151 ? 8.781 29.172 13.367 1 98.44 151 VAL B CA 1
ATOM 2872 C C . VAL B 1 151 ? 8.305 30.094 12.25 1 98.44 151 VAL B C 1
ATOM 2874 O O . VAL B 1 151 ? 7.344 30.844 12.422 1 98.44 151 VAL B O 1
ATOM 2877 N N . GLU B 1 152 ? 8.938 30.016 11.07 1 98.44 152 GLU B N 1
ATOM 2878 C CA . GLU B 1 152 ? 8.609 30.859 9.922 1 98.44 152 GLU B CA 1
ATOM 2879 C C . GLU B 1 152 ? 7.156 30.688 9.5 1 98.44 152 GLU B C 1
ATOM 2881 O O . GLU B 1 152 ? 6.516 31.641 9.047 1 98.44 152 GLU B O 1
ATOM 2886 N N . THR B 1 153 ? 6.613 29.516 9.641 1 98.12 153 THR B N 1
ATOM 2887 C CA . THR B 1 153 ? 5.312 29.219 9.055 1 98.12 153 THR B CA 1
ATOM 2888 C C . THR B 1 153 ? 4.238 29.125 10.133 1 98.12 153 THR B C 1
ATOM 2890 O O . THR B 1 153 ? 3.051 29.031 9.828 1 98.12 153 THR B O 1
ATOM 2893 N N . GLY B 1 154 ? 4.703 29.125 11.406 1 97.44 154 GLY B N 1
ATOM 2894 C CA . GLY B 1 154 ? 3.758 29.016 12.5 1 97.44 154 GLY B CA 1
ATOM 2895 C C . GLY B 1 154 ? 3.312 27.594 12.766 1 97.44 154 GLY B C 1
ATOM 2896 O O . GLY B 1 154 ? 2.268 27.359 13.383 1 97.44 154 GLY B O 1
ATOM 2897 N N . ALA B 1 155 ? 4.051 26.594 12.266 1 98.38 155 ALA B N 1
ATOM 2898 C CA . ALA B 1 155 ? 3.727 25.188 12.5 1 98.38 155 ALA B CA 1
ATOM 2899 C C . ALA B 1 155 ? 3.922 24.828 13.969 1 98.38 155 ALA B C 1
ATOM 2901 O O . ALA B 1 155 ? 4.926 25.203 14.578 1 98.38 155 ALA B O 1
ATOM 2902 N N . ARG B 1 156 ? 3.023 24.031 14.453 1 97.94 156 ARG B N 1
ATOM 2903 C CA . ARG B 1 156 ? 3.074 23.672 15.867 1 97.94 156 ARG B CA 1
ATOM 2904 C C . ARG B 1 156 ? 3.494 22.219 16.047 1 97.94 156 ARG B C 1
ATOM 2906 O O . ARG B 1 156 ? 3.67 21.766 17.172 1 97.94 156 ARG B O 1
ATOM 2913 N N . VAL B 1 157 ? 3.635 21.5 14.961 1 98.81 157 VAL B N 1
ATOM 2914 C CA . VAL B 1 157 ? 4.113 20.125 15.016 1 98.81 157 VAL B CA 1
ATOM 2915 C C . VAL B 1 157 ? 5.184 19.906 13.945 1 98.81 157 VAL B C 1
ATOM 2917 O O . VAL B 1 157 ? 4.992 20.281 12.781 1 98.81 157 VAL B O 1
ATOM 2920 N N . ILE B 1 158 ? 6.309 19.391 14.367 1 98.94 158 ILE B N 1
ATOM 2921 C CA . ILE B 1 158 ? 7.371 18.906 13.484 1 98.94 158 ILE B CA 1
ATOM 2922 C C . ILE B 1 158 ? 7.402 17.375 13.508 1 98.94 158 ILE B C 1
ATOM 2924 O O . ILE B 1 158 ? 7.418 16.766 14.57 1 98.94 158 ILE B O 1
ATOM 2928 N N . GLY B 1 159 ? 7.312 16.797 12.344 1 98.94 159 GLY B N 1
ATOM 2929 C CA . GLY B 1 159 ? 7.531 15.367 12.195 1 98.94 159 GLY B CA 1
ATOM 2930 C C . GLY B 1 159 ? 8.867 15.031 11.57 1 98.94 159 GLY B C 1
ATOM 2931 O O . GLY B 1 159 ? 9.148 15.422 10.43 1 98.94 159 GLY B O 1
ATOM 2932 N N . VAL B 1 160 ? 9.648 14.242 12.258 1 98.94 160 VAL B N 1
ATOM 2933 C CA . VAL B 1 160 ? 10.992 13.914 11.781 1 98.94 160 VAL B CA 1
ATOM 2934 C C . VAL B 1 160 ? 11.109 12.406 11.57 1 98.94 160 VAL B C 1
ATOM 2936 O O . VAL B 1 160 ? 10.781 11.625 12.461 1 98.94 160 VAL B O 1
ATOM 2939 N N . SER B 1 161 ? 11.57 12.016 10.375 1 98.5 161 SER B N 1
ATOM 2940 C CA . SER B 1 161 ? 11.719 10.609 10 1 98.5 161 SER B CA 1
ATOM 2941 C C . SER B 1 161 ? 13.188 10.195 10 1 98.5 161 SER B C 1
ATOM 2943 O O . SER B 1 161 ? 14.062 10.977 9.625 1 98.5 161 SER B O 1
ATOM 2945 N N . ALA B 1 162 ? 13.469 9.008 10.492 1 98.12 162 ALA B N 1
ATOM 2946 C CA . ALA B 1 162 ? 14.766 8.344 10.367 1 98.12 162 ALA B CA 1
ATOM 2947 C C . ALA B 1 162 ? 14.602 6.832 10.258 1 98.12 162 ALA B C 1
ATOM 2949 O O . ALA B 1 162 ? 13.734 6.246 10.914 1 98.12 162 ALA B O 1
ATOM 2950 N N . MET B 1 163 ? 15.438 6.266 9.43 1 95.12 163 MET B N 1
ATOM 2951 C CA . MET B 1 163 ? 15.359 4.816 9.273 1 95.12 163 MET B CA 1
ATOM 2952 C C . MET B 1 163 ? 16.406 4.121 10.141 1 95.12 163 MET B C 1
ATOM 2954 O O . MET B 1 163 ? 16.109 3.115 10.789 1 95.12 163 MET B O 1
ATOM 2958 N N . MET B 1 164 ? 17.562 4.656 10.203 1 95.25 164 MET B N 1
ATOM 2959 C CA . MET B 1 164 ? 18.688 3.994 10.859 1 95.25 164 MET B CA 1
ATOM 2960 C C . MET B 1 164 ? 18.922 4.566 12.258 1 95.25 164 MET B C 1
ATOM 2962 O O . MET B 1 164 ? 18.641 5.742 12.5 1 95.25 164 MET B O 1
ATOM 2966 N N . PHE B 1 165 ? 19.484 3.787 13.031 1 96.44 165 PHE B N 1
ATOM 2967 C CA . PHE B 1 165 ? 19.766 4.191 14.406 1 96.44 165 PHE B CA 1
ATOM 2968 C C . PHE B 1 165 ? 20.734 5.367 14.43 1 96.44 165 PHE B C 1
ATOM 2970 O O . PHE B 1 165 ? 20.516 6.336 15.164 1 96.44 165 PHE B O 1
ATOM 2977 N N . VAL B 1 166 ? 21.734 5.301 13.648 1 96.81 166 VAL B N 1
ATOM 2978 C CA . VAL B 1 166 ? 22.781 6.316 13.641 1 96.81 166 VAL B CA 1
ATOM 2979 C C . VAL B 1 166 ? 22.172 7.68 13.305 1 96.81 166 VAL B C 1
ATOM 2981 O O . VAL B 1 166 ? 22.453 8.672 13.977 1 96.81 166 VAL B O 1
ATOM 2984 N N . THR B 1 167 ? 21.297 7.785 12.375 1 97.69 167 THR B N 1
ATOM 2985 C CA . THR B 1 167 ? 20.703 9.062 11.984 1 97.69 167 THR B CA 1
ATOM 2986 C C . THR B 1 167 ? 19.625 9.484 12.977 1 97.69 167 THR B C 1
ATOM 2988 O O . THR B 1 167 ? 19.453 10.68 13.234 1 97.69 167 THR B O 1
ATOM 2991 N N . ALA B 1 168 ? 18.953 8.477 13.523 1 98.12 168 ALA B N 1
ATOM 2992 C CA . ALA B 1 168 ? 17.859 8.773 14.461 1 98.12 168 ALA B CA 1
ATOM 2993 C C . ALA B 1 168 ? 18.375 9.539 15.672 1 98.12 168 ALA B C 1
ATOM 2995 O O . ALA B 1 168 ? 17.688 10.398 16.219 1 98.12 168 ALA B O 1
ATOM 2996 N N . ARG B 1 169 ? 19.547 9.273 16.062 1 97.69 169 ARG B N 1
ATOM 2997 C CA . ARG B 1 169 ? 20.125 9.961 17.203 1 97.69 169 ARG B CA 1
ATOM 2998 C C . ARG B 1 169 ? 20.234 11.461 16.953 1 97.69 169 ARG B C 1
ATOM 3000 O O . ARG B 1 169 ? 20.172 12.258 17.891 1 97.69 169 ARG B O 1
ATOM 3007 N N . GLY B 1 170 ? 20.344 11.82 15.68 1 98.38 170 GLY B N 1
ATOM 3008 C CA . GLY B 1 170 ? 20.438 13.219 15.297 1 98.38 170 GLY B CA 1
ATOM 3009 C C . GLY B 1 170 ? 19.172 14 15.57 1 98.38 170 GLY B C 1
ATOM 3010 O O . GLY B 1 170 ? 19.188 15.234 15.625 1 98.38 170 GLY B O 1
ATOM 3011 N N . ILE B 1 171 ? 18.078 13.328 15.82 1 98.88 171 ILE B N 1
ATOM 3012 C CA . ILE B 1 171 ? 16.797 13.984 16.078 1 98.88 171 ILE B CA 1
ATOM 3013 C C . ILE B 1 171 ? 16.844 14.703 17.422 1 98.88 171 ILE B C 1
ATOM 3015 O O . ILE B 1 171 ? 16.141 15.695 17.625 1 98.88 171 ILE B O 1
ATOM 3019 N N . ARG B 1 172 ? 17.703 14.234 18.312 1 98.75 172 ARG B N 1
ATOM 3020 C CA . ARG B 1 172 ? 17.891 14.922 19.578 1 98.75 172 ARG B CA 1
ATOM 3021 C C . ARG B 1 172 ? 18.25 16.391 19.359 1 98.75 172 ARG B C 1
ATOM 3023 O O . ARG B 1 172 ? 17.875 17.25 20.141 1 98.75 172 ARG B O 1
ATOM 3030 N N . GLY B 1 173 ? 18.953 16.625 18.297 1 98.81 173 GLY B N 1
ATOM 3031 C CA . GLY B 1 173 ? 19.312 18 17.953 1 98.81 173 GLY B CA 1
ATOM 3032 C C . GLY B 1 173 ? 18.109 18.891 17.734 1 98.81 173 GLY B C 1
ATOM 3033 O O . GLY B 1 173 ? 18.156 20.094 18 1 98.81 173 GLY B O 1
ATOM 3034 N N . VAL B 1 174 ? 16.984 18.359 17.188 1 98.88 174 VAL B N 1
ATOM 3035 C CA . VAL B 1 174 ? 15.758 19.125 17 1 98.88 174 VAL B CA 1
ATOM 3036 C C . VAL B 1 174 ? 15.164 19.5 18.344 1 98.88 174 VAL B C 1
ATOM 3038 O O . VAL B 1 174 ? 14.789 20.656 18.578 1 98.88 174 VAL B O 1
ATOM 3041 N N . ARG B 1 175 ? 15.148 18.562 19.25 1 98.81 175 ARG B N 1
ATOM 3042 C CA . ARG B 1 175 ? 14.664 18.828 20.594 1 98.81 175 ARG B CA 1
ATOM 3043 C C . ARG B 1 175 ? 15.523 19.891 21.281 1 98.81 175 ARG B C 1
ATOM 3045 O O . ARG B 1 175 ? 15 20.828 21.875 1 98.81 175 ARG B O 1
ATOM 3052 N N . ASP B 1 176 ? 16.828 19.656 21.188 1 98.81 176 ASP B N 1
ATOM 3053 C CA . ASP B 1 176 ? 17.75 20.609 21.797 1 98.81 176 ASP B CA 1
ATOM 3054 C C . ASP B 1 176 ? 17.516 22.031 21.266 1 98.81 176 ASP B C 1
ATOM 3056 O O . ASP B 1 176 ? 17.547 23 22.031 1 98.81 176 ASP B O 1
ATOM 3060 N N . GLU B 1 177 ? 17.266 22.125 19.969 1 98.75 177 GLU B N 1
ATOM 3061 C CA . GLU B 1 177 ? 17.016 23.422 19.359 1 98.75 177 GLU B CA 1
ATOM 3062 C C . GLU B 1 177 ? 15.711 24.031 19.875 1 98.75 177 GLU B C 1
ATOM 3064 O O . GLU B 1 177 ? 15.648 25.219 20.172 1 98.75 177 GLU B O 1
ATOM 3069 N N . LEU B 1 178 ? 14.688 23.219 20 1 98.62 178 LEU B N 1
ATOM 3070 C CA . LEU B 1 178 ? 13.414 23.688 20.531 1 98.62 178 LEU B CA 1
ATOM 3071 C C . LEU B 1 178 ? 13.57 24.203 21.953 1 98.62 178 LEU B C 1
ATOM 3073 O O . LEU B 1 178 ? 13.055 25.266 22.297 1 98.62 178 LEU B O 1
ATOM 3077 N N . ASP B 1 179 ? 14.336 23.484 22.75 1 98.19 179 ASP B N 1
ATOM 3078 C CA . ASP B 1 179 ? 14.562 23.875 24.141 1 98.19 179 ASP B CA 1
ATOM 3079 C C . ASP B 1 179 ? 15.352 25.172 24.234 1 98.19 179 ASP B C 1
ATOM 3081 O O . ASP B 1 179 ? 14.977 26.094 24.969 1 98.19 179 ASP B O 1
ATOM 3085 N N . ARG B 1 180 ? 16.359 25.219 23.484 1 98.19 180 ARG B N 1
ATOM 3086 C CA . ARG B 1 180 ? 17.25 26.375 23.5 1 98.19 180 ARG B CA 1
ATOM 3087 C C . ARG B 1 180 ? 16.484 27.656 23.141 1 98.19 180 ARG B C 1
ATOM 3089 O O . ARG B 1 180 ? 16.766 28.719 23.672 1 98.19 180 ARG B O 1
ATOM 3096 N N . ARG B 1 181 ? 15.477 27.484 22.297 1 97.94 181 ARG B N 1
ATOM 3097 C CA . ARG B 1 181 ? 14.758 28.641 21.781 1 97.94 181 ARG B CA 1
ATOM 3098 C C . ARG B 1 181 ? 13.477 28.875 22.578 1 97.94 181 ARG B C 1
ATOM 3100 O O . ARG B 1 181 ? 12.695 29.766 22.25 1 97.94 181 ARG B O 1
ATOM 3107 N N . GLY B 1 182 ? 13.297 28.094 23.609 1 97.38 182 GLY B N 1
ATOM 3108 C CA . GLY B 1 182 ? 12.125 28.25 24.453 1 97.38 182 GLY B CA 1
ATOM 3109 C C . GLY B 1 182 ? 10.828 27.875 23.766 1 97.38 182 GLY B C 1
ATOM 3110 O O . GLY B 1 182 ? 9.781 28.469 24.016 1 97.38 182 GLY B O 1
ATOM 3111 N N . LEU B 1 183 ? 10.906 26.953 22.828 1 97.94 183 LEU B N 1
ATOM 3112 C CA . LEU B 1 183 ? 9.758 26.625 21.984 1 97.94 183 LEU B CA 1
ATOM 3113 C C . LEU B 1 183 ? 9.164 25.281 22.391 1 97.94 183 LEU B C 1
ATOM 3115 O O . LEU B 1 183 ? 8.125 24.875 21.875 1 97.94 183 LEU B O 1
ATOM 3119 N N . SER B 1 184 ? 9.859 24.609 23.359 1 96.25 184 SER B N 1
ATOM 3120 C CA . SER B 1 184 ? 9.344 23.312 23.828 1 96.25 184 SER B CA 1
ATOM 3121 C C . SER B 1 184 ? 7.934 23.453 24.391 1 96.25 184 SER B C 1
ATOM 3123 O O . SER B 1 184 ? 7.652 24.391 25.156 1 96.25 184 SER B O 1
ATOM 3125 N N . GLY B 1 185 ? 7.051 22.562 23.969 1 95.75 185 GLY B N 1
ATOM 3126 C CA . GLY B 1 185 ? 5.656 22.656 24.359 1 95.75 185 GLY B CA 1
ATOM 3127 C C . GLY B 1 185 ? 4.812 23.453 23.375 1 95.75 185 GLY B C 1
ATOM 3128 O O . GLY B 1 185 ? 3.646 23.109 23.141 1 95.75 185 GLY B O 1
ATOM 3129 N N . ARG B 1 186 ? 5.355 24.484 22.812 1 97.12 186 ARG B N 1
ATOM 3130 C CA . ARG B 1 186 ? 4.664 25.266 21.797 1 97.12 186 ARG B CA 1
ATOM 3131 C C . ARG B 1 186 ? 4.738 24.594 20.438 1 97.12 186 ARG B C 1
ATOM 3133 O O . ARG B 1 186 ? 3.805 24.688 19.641 1 97.12 186 ARG B O 1
ATOM 3140 N N . ILE B 1 187 ? 5.863 24.031 20.188 1 98.62 187 ILE B N 1
ATOM 3141 C CA . ILE B 1 187 ? 6.062 23.203 19 1 98.62 187 ILE B CA 1
ATOM 3142 C C . ILE B 1 187 ? 6.352 21.75 19.422 1 98.62 187 ILE B C 1
ATOM 3144 O O . ILE B 1 187 ? 7.32 21.5 20.141 1 98.62 187 ILE B O 1
ATOM 3148 N N . MET B 1 188 ? 5.492 20.828 18.984 1 98.81 188 MET B N 1
ATOM 3149 C CA . MET B 1 188 ? 5.602 19.422 19.344 1 98.81 188 MET B CA 1
ATOM 3150 C C . MET B 1 188 ? 6.441 18.656 18.328 1 98.81 188 MET B C 1
ATOM 3152 O O . MET B 1 188 ? 6.445 19 17.141 1 98.81 188 MET B O 1
ATOM 3156 N N . LEU B 1 189 ? 7.129 17.609 18.812 1 98.94 189 LEU B N 1
ATOM 3157 C CA . LEU B 1 189 ? 8.039 16.828 17.984 1 98.94 189 LEU B CA 1
ATOM 3158 C C . LEU B 1 189 ? 7.547 15.391 17.828 1 98.94 189 LEU B C 1
ATOM 3160 O O . LEU B 1 189 ? 7.676 14.578 18.766 1 98.94 189 LEU B O 1
ATOM 3164 N N . ALA B 1 190 ? 6.992 15.086 16.688 1 98.88 190 ALA B N 1
ATOM 3165 C CA . ALA B 1 190 ? 6.691 13.703 16.312 1 98.88 190 ALA B CA 1
ATOM 3166 C C . ALA B 1 190 ? 7.895 13.039 15.656 1 98.88 190 ALA B C 1
ATOM 3168 O O . ALA B 1 190 ? 8.594 13.672 14.859 1 98.88 190 ALA B O 1
ATOM 3169 N N . VAL B 1 191 ? 8.109 11.766 15.984 1 98.88 191 VAL B N 1
ATOM 3170 C CA . VAL B 1 191 ? 9.227 11.047 15.391 1 98.88 191 VAL B CA 1
ATOM 3171 C C . VAL B 1 191 ? 8.734 9.727 14.789 1 98.88 191 VAL B C 1
ATOM 3173 O O . VAL B 1 191 ? 7.73 9.18 15.242 1 98.88 191 VAL B O 1
ATOM 3176 N N . GLY B 1 192 ? 9.414 9.297 13.773 1 98.12 192 GLY B N 1
ATOM 3177 C CA . GLY B 1 192 ? 9.008 8.047 13.148 1 98.12 192 GLY B CA 1
ATOM 3178 C C . GLY B 1 192 ? 10.062 7.461 12.227 1 98.12 192 GLY B C 1
ATOM 3179 O O . GLY B 1 192 ? 11.117 8.062 12.023 1 98.12 192 GLY B O 1
ATOM 3180 N N . GLY B 1 193 ? 9.688 6.34 11.664 1 96.06 193 GLY B N 1
ATOM 3181 C CA . GLY B 1 193 ? 10.562 5.504 10.852 1 96.06 193 GLY B CA 1
ATOM 3182 C C . GLY B 1 193 ? 10.758 4.113 11.422 1 96.06 193 GLY B C 1
ATOM 3183 O O . GLY B 1 193 ? 10.375 3.846 12.562 1 96.06 193 GLY B O 1
ATOM 3184 N N . ALA B 1 194 ? 11.383 3.221 10.664 1 93.06 194 ALA B N 1
ATOM 3185 C CA . ALA B 1 194 ? 11.492 1.807 11.016 1 93.06 194 ALA B CA 1
ATOM 3186 C C . ALA B 1 194 ? 12.234 1.62 12.336 1 93.06 194 ALA B C 1
ATOM 3188 O O . ALA B 1 194 ? 11.891 0.746 13.133 1 93.06 194 ALA B O 1
ATOM 3189 N N . VAL B 1 195 ? 13.18 2.449 12.594 1 96.31 195 VAL B N 1
ATOM 3190 C CA . VAL B 1 195 ? 14.039 2.277 13.766 1 96.31 195 VAL B CA 1
ATOM 3191 C C . VAL B 1 195 ? 13.219 2.473 15.039 1 96.31 195 VAL B C 1
ATOM 3193 O O . VAL B 1 195 ? 13.484 1.834 16.062 1 96.31 195 VAL B O 1
ATOM 3196 N N . PHE B 1 196 ? 12.188 3.246 15.008 1 97.19 196 PHE B N 1
ATOM 3197 C CA . PHE B 1 196 ? 11.398 3.533 16.203 1 97.19 196 PHE B CA 1
ATOM 3198 C C . PHE B 1 196 ? 10.422 2.398 16.484 1 97.19 196 PHE B C 1
ATOM 3200 O O . PHE B 1 196 ? 9.883 2.293 17.594 1 97.19 196 PHE B O 1
ATOM 3207 N N . LYS B 1 197 ? 10.141 1.634 15.484 1 92.56 197 LYS B N 1
ATOM 3208 C CA . LYS B 1 197 ? 9.312 0.447 15.688 1 92.56 197 LYS B CA 1
ATOM 3209 C C . LYS B 1 197 ? 10.102 -0.666 16.359 1 92.56 197 LYS B C 1
ATOM 3211 O O . LYS B 1 197 ? 9.57 -1.384 17.219 1 92.56 197 LYS B O 1
ATOM 3216 N N . VAL B 1 198 ? 11.367 -0.765 16.047 1 92.25 198 VAL B N 1
ATOM 3217 C CA . VAL B 1 198 ? 12.219 -1.83 16.547 1 92.25 198 VAL B CA 1
ATOM 3218 C C . VAL B 1 198 ? 12.773 -1.439 17.922 1 92.25 198 VAL B C 1
ATOM 3220 O O . VAL B 1 198 ? 13.039 -2.303 18.766 1 92.25 198 VAL B O 1
ATOM 3223 N N . ARG B 1 199 ? 12.938 -0.139 18.094 1 95.5 199 ARG B N 1
ATOM 3224 C CA . ARG B 1 199 ? 13.453 0.392 19.359 1 95.5 199 ARG B CA 1
ATOM 3225 C C . ARG B 1 199 ? 12.547 1.496 19.891 1 95.5 199 ARG B C 1
ATOM 3227 O O . ARG B 1 199 ? 12.914 2.674 19.859 1 95.5 199 ARG B O 1
ATOM 3234 N N . PRO B 1 200 ? 11.477 1.138 20.469 1 95.69 200 PRO B N 1
ATOM 3235 C CA . PRO B 1 200 ? 10.5 2.139 20.906 1 95.69 200 PRO B CA 1
ATOM 3236 C C . PRO B 1 200 ? 11.07 3.1 21.953 1 95.69 200 PRO B C 1
ATOM 3238 O O . PRO B 1 200 ? 10.609 4.238 22.062 1 95.69 200 PRO B O 1
ATOM 3241 N N . GLU B 1 201 ? 12.047 2.672 22.703 1 97.06 201 GLU B N 1
ATOM 3242 C CA . GLU B 1 201 ? 12.656 3.5 23.734 1 97.06 201 GLU B CA 1
ATOM 3243 C C . GLU B 1 201 ? 13.352 4.719 23.141 1 97.06 201 GLU B C 1
ATOM 3245 O O . GLU B 1 201 ? 13.594 5.707 23.828 1 97.06 201 GLU B O 1
ATOM 3250 N N . LEU B 1 202 ? 13.664 4.641 21.859 1 97.94 202 LEU B N 1
ATOM 3251 C CA . LEU B 1 202 ? 14.375 5.707 21.172 1 97.94 202 LEU B CA 1
ATOM 3252 C C . LEU B 1 202 ? 13.539 6.98 21.125 1 97.94 202 LEU B C 1
ATOM 3254 O O . LEU B 1 202 ? 14.086 8.086 21.031 1 97.94 202 LEU B O 1
ATOM 3258 N N . VAL B 1 203 ? 12.195 6.863 21.156 1 98.5 203 VAL B N 1
ATOM 3259 C CA . VAL B 1 203 ? 11.32 8.031 21.109 1 98.5 203 VAL B CA 1
ATOM 3260 C C . VAL B 1 203 ? 11.664 8.977 22.266 1 98.5 203 VAL B C 1
ATOM 3262 O O . VAL B 1 203 ? 11.93 10.164 22.031 1 98.5 203 VAL B O 1
ATOM 3265 N N . ALA B 1 204 ? 11.773 8.453 23.422 1 98.19 204 ALA B N 1
ATOM 3266 C CA . ALA B 1 204 ? 12.117 9.25 24.594 1 98.19 204 ALA B CA 1
ATOM 3267 C C . ALA B 1 204 ? 13.57 9.703 24.547 1 98.19 204 ALA B C 1
ATOM 3269 O O . ALA B 1 204 ? 13.891 10.836 24.922 1 98.19 204 ALA B O 1
ATOM 3270 N N . GLU B 1 205 ? 14.406 8.828 24.094 1 98.31 205 GLU B N 1
ATOM 3271 C CA . GLU B 1 205 ? 15.836 9.109 24.062 1 98.31 205 GLU B CA 1
ATOM 3272 C C . GLU B 1 205 ? 16.141 10.336 23.203 1 98.31 205 GLU B C 1
ATOM 3274 O O . GLU B 1 205 ? 17.016 11.125 23.531 1 98.31 205 GLU B O 1
ATOM 3279 N N . VAL B 1 206 ? 15.336 10.516 22.156 1 98.62 206 VAL B N 1
ATOM 3280 C CA . VAL B 1 206 ? 15.648 11.609 21.25 1 98.62 206 VAL B CA 1
ATOM 3281 C C . VAL B 1 206 ? 14.766 12.812 21.562 1 98.62 206 VAL B C 1
ATOM 3283 O O . VAL B 1 206 ? 14.805 13.82 20.844 1 98.62 206 VAL B O 1
ATOM 3286 N N . GLY B 1 207 ? 13.922 12.648 22.578 1 98.62 207 GLY B N 1
ATOM 3287 C CA . GLY B 1 207 ? 13.109 13.758 23.047 1 98.62 207 GLY B CA 1
ATOM 3288 C C . GLY B 1 207 ? 11.82 13.93 22.25 1 98.62 207 GLY B C 1
ATOM 3289 O O . GLY B 1 207 ? 11.281 15.031 22.172 1 98.62 207 GLY B O 1
ATOM 3290 N N . GLY B 1 208 ? 11.359 12.891 21.547 1 98.75 208 GLY B N 1
ATOM 3291 C CA . GLY B 1 208 ? 10.102 12.945 20.812 1 98.75 208 GLY B CA 1
ATOM 3292 C C . GLY B 1 208 ? 8.883 13.039 21.719 1 98.75 208 GLY B C 1
ATOM 3293 O O . GLY B 1 208 ? 8.883 12.492 22.828 1 98.75 208 GLY B O 1
ATOM 3294 N N . ASP B 1 209 ? 7.891 13.68 21.203 1 98.62 209 ASP B N 1
ATOM 3295 C CA . ASP B 1 209 ? 6.648 13.82 21.953 1 98.62 209 ASP B CA 1
ATOM 3296 C C . ASP B 1 209 ? 5.656 12.719 21.594 1 98.62 209 ASP B C 1
ATOM 3298 O O . ASP B 1 209 ? 4.613 12.578 22.234 1 98.62 209 ASP B O 1
ATOM 3302 N N . GLY B 1 210 ? 5.91 11.961 20.516 1 98.44 210 GLY B N 1
ATOM 3303 C CA . GLY B 1 210 ? 5.059 10.859 20.094 1 98.44 210 GLY B CA 1
ATOM 3304 C C . GLY B 1 210 ? 5.508 10.219 18.797 1 98.44 210 GLY B C 1
ATOM 3305 O O . GLY B 1 210 ? 6.355 10.773 18.094 1 98.44 210 GLY B O 1
ATOM 3306 N N . THR B 1 211 ? 4.973 9.039 18.547 1 98.5 211 THR B N 1
ATOM 3307 C CA . THR B 1 211 ? 5.211 8.289 17.312 1 98.5 211 THR B CA 1
ATOM 3308 C C . THR B 1 211 ? 3.957 7.527 16.891 1 98.5 211 THR B C 1
ATOM 3310 O O . THR B 1 211 ? 3.025 7.367 17.672 1 98.5 211 THR B O 1
ATOM 3313 N N . ALA B 1 212 ? 3.928 7.203 15.625 1 96.62 212 ALA B N 1
ATOM 3314 C CA . ALA B 1 212 ? 2.852 6.371 15.094 1 96.62 212 ALA B CA 1
ATOM 3315 C C . ALA B 1 212 ? 3.391 5.043 14.57 1 96.62 212 ALA B C 1
ATOM 3317 O O . ALA B 1 212 ? 4.496 4.984 14.031 1 96.62 212 ALA B O 1
ATOM 3318 N N . GLY B 1 213 ? 2.598 4.055 14.703 1 92.62 213 GLY B N 1
ATOM 3319 C CA . GLY B 1 213 ? 3.008 2.729 14.266 1 92.62 213 GLY B CA 1
ATOM 3320 C C . GLY B 1 213 ? 2.98 2.562 12.758 1 92.62 213 GLY B C 1
ATOM 3321 O O . GLY B 1 213 ? 3.631 1.668 12.211 1 92.62 213 GLY B O 1
ATOM 3322 N N . SER B 1 214 ? 2.188 3.33 12.094 1 93.69 214 SER B N 1
ATOM 3323 C CA . SER B 1 214 ? 2.049 3.314 10.641 1 93.69 214 SER B CA 1
ATOM 3324 C C . SER B 1 214 ? 1.701 4.699 10.102 1 93.69 214 SER B C 1
ATOM 3326 O O . SER B 1 214 ? 1.232 5.559 10.852 1 93.69 214 SER B O 1
ATOM 3328 N N . ALA B 1 215 ? 1.999 4.879 8.852 1 95.81 215 ALA B N 1
ATOM 3329 C CA . ALA B 1 215 ? 1.677 6.156 8.227 1 95.81 215 ALA B CA 1
ATOM 3330 C C . ALA B 1 215 ? 0.189 6.473 8.359 1 95.8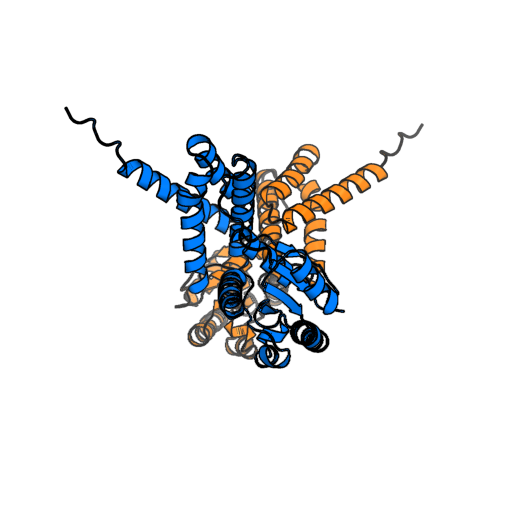1 215 ALA B C 1
ATOM 3332 O O . ALA B 1 215 ? -0.193 7.633 8.516 1 95.81 215 ALA B O 1
ATOM 3333 N N . MET B 1 216 ? -0.648 5.477 8.328 1 94.38 216 MET B N 1
ATOM 3334 C CA . MET B 1 216 ? -2.096 5.668 8.375 1 94.38 216 MET B CA 1
ATOM 3335 C C . MET B 1 216 ? -2.525 6.23 9.727 1 94.38 216 MET B C 1
ATOM 3337 O O . MET B 1 216 ? -3.588 6.844 9.836 1 94.38 216 MET B O 1
ATOM 3341 N N . ASP B 1 217 ? -1.683 6.074 10.734 1 96.75 217 ASP B N 1
ATOM 3342 C CA . ASP B 1 217 ? -1.995 6.535 12.078 1 96.75 217 ASP B CA 1
ATOM 3343 C C . ASP B 1 217 ? -1.472 7.949 12.312 1 96.75 217 ASP B C 1
ATOM 3345 O O . ASP B 1 217 ? -1.752 8.562 13.344 1 96.75 217 ASP B O 1
ATOM 3349 N N . ALA B 1 218 ? -0.781 8.484 11.422 1 97.75 218 ALA B N 1
ATOM 3350 C CA . ALA B 1 218 ? -0.089 9.758 11.594 1 97.75 218 ALA B CA 1
ATOM 3351 C C . ALA B 1 218 ? -1.081 10.891 11.844 1 97.75 218 ALA B C 1
ATOM 3353 O O . ALA B 1 218 ? -0.87 11.727 12.727 1 97.75 218 ALA B O 1
ATOM 3354 N N . PRO B 1 219 ? -2.217 10.961 11.172 1 97.5 219 PRO B N 1
ATOM 3355 C CA . PRO B 1 219 ? -3.141 12.078 11.398 1 97.5 219 PRO B CA 1
ATOM 3356 C C . PRO B 1 219 ? -3.643 12.141 12.836 1 97.5 219 PRO B C 1
ATOM 3358 O O . PRO B 1 219 ? -3.779 13.227 13.406 1 97.5 219 PRO B O 1
ATOM 3361 N N . VAL B 1 220 ? -3.889 10.984 13.414 1 97.25 220 VAL B N 1
ATOM 3362 C CA . VAL B 1 220 ? -4.352 10.938 14.797 1 97.25 220 VAL B CA 1
ATOM 3363 C C . VAL B 1 220 ? -3.264 11.477 15.719 1 97.25 220 VAL B C 1
ATOM 3365 O O . VAL B 1 220 ? -3.539 12.297 16.609 1 97.25 220 VAL B O 1
ATOM 3368 N N . LEU B 1 221 ? -2.08 11.062 15.484 1 98.31 221 LEU B N 1
ATOM 3369 C CA . LEU B 1 221 ? -0.956 11.531 16.281 1 98.31 221 LEU B CA 1
ATOM 3370 C C . LEU B 1 221 ? -0.779 13.039 16.141 1 98.31 221 LEU B C 1
ATOM 3372 O O . LEU B 1 221 ? -0.669 13.758 17.141 1 98.31 221 LEU B O 1
ATOM 3376 N N . PHE B 1 222 ? -0.754 13.555 14.93 1 98.5 222 PHE B N 1
ATOM 3377 C CA . PHE B 1 222 ? -0.493 14.969 14.68 1 98.5 222 PHE B CA 1
ATOM 3378 C C . PHE B 1 222 ? -1.591 15.844 15.273 1 98.5 222 PHE B C 1
ATOM 3380 O O . PHE B 1 222 ? -1.314 16.906 15.812 1 98.5 222 PHE B O 1
ATOM 3387 N N . LYS B 1 223 ? -2.807 15.398 15.188 1 97.62 223 LYS B N 1
ATOM 3388 C CA . LYS B 1 223 ? -3.91 16.141 15.797 1 97.62 223 LYS B CA 1
ATOM 3389 C C . LYS B 1 223 ? -3.732 16.234 17.312 1 97.62 223 LYS B C 1
ATOM 3391 O O . LYS B 1 223 ? -3.881 17.312 17.891 1 97.62 223 LYS B O 1
ATOM 3396 N N . SER B 1 224 ? -3.41 15.102 17.891 1 97.94 224 SER B N 1
ATOM 3397 C CA . SER B 1 224 ? -3.215 15.062 19.328 1 97.94 224 SER B CA 1
ATOM 3398 C C . SER B 1 224 ? -2.094 16 19.766 1 97.94 224 SER B C 1
ATOM 3400 O O . SER B 1 224 ? -2.246 16.766 20.734 1 97.94 224 SER B O 1
ATOM 3402 N N . LEU B 1 225 ? -0.998 15.969 19.078 1 98.31 225 LEU B N 1
ATOM 3403 C CA . LEU B 1 225 ? 0.146 16.812 19.422 1 98.31 225 LEU B CA 1
ATOM 3404 C C . LEU B 1 225 ? -0.178 18.281 19.188 1 98.31 225 LEU B C 1
ATOM 3406 O O . LEU B 1 225 ? 0.239 19.141 19.969 1 98.31 225 LEU B O 1
ATOM 3410 N N . TRP B 1 226 ? -0.868 18.547 18.125 1 97.5 226 TRP B N 1
ATOM 3411 C CA . TRP B 1 226 ? -1.288 19.906 17.828 1 97.5 226 TRP B CA 1
ATOM 3412 C C . TRP B 1 226 ? -2.146 20.469 18.969 1 97.5 226 TRP B C 1
ATOM 3414 O O . TRP B 1 226 ? -1.918 21.594 19.438 1 97.5 226 TRP B O 1
ATOM 3424 N N . GLU B 1 227 ? -3.094 19.703 19.422 1 96.62 227 GLU B N 1
ATOM 3425 C CA . GLU B 1 227 ? -3.965 20.109 20.516 1 96.62 227 GLU B CA 1
ATOM 3426 C C . GLU B 1 227 ? -3.17 20.359 21.781 1 96.62 227 GLU B C 1
ATOM 3428 O O . GLU B 1 227 ? -3.416 21.328 22.5 1 96.62 227 GLU B O 1
ATOM 3433 N N . ARG B 1 228 ? -2.213 19.531 22.031 1 96.88 228 ARG B N 1
ATOM 3434 C CA . ARG B 1 228 ? -1.36 19.688 23.203 1 96.88 228 ARG B CA 1
ATOM 3435 C C . ARG B 1 228 ? -0.541 20.969 23.109 1 96.88 228 ARG B C 1
ATOM 3437 O O . ARG B 1 228 ? -0.294 21.625 24.125 1 96.88 228 ARG B O 1
ATOM 3444 N N . SER B 1 229 ? -0.128 21.281 21.922 1 96.38 229 SER B N 1
ATOM 3445 C CA . SER B 1 229 ? 0.686 22.469 21.703 1 96.38 229 SER B CA 1
ATOM 3446 C C . SER B 1 229 ? -0.11 23.734 22 1 96.38 229 SER B C 1
ATOM 3448 O O . SER B 1 229 ? 0.463 24.781 22.344 1 96.38 229 SER B O 1
ATOM 3450 N N . LEU B 1 230 ? -1.409 23.703 21.812 1 92.75 230 LEU B N 1
ATOM 3451 C CA . LEU B 1 230 ? -2.273 24.859 22.047 1 92.75 230 LEU B CA 1
ATOM 3452 C C . LEU B 1 230 ? -2.473 25.078 23.547 1 92.75 230 LEU B C 1
ATOM 3454 O O . LEU B 1 230 ? -2.701 26.203 23.984 1 92.75 230 LEU B O 1
ATOM 3458 N N . ASP B 1 231 ? -2.469 24.031 24.328 1 87.12 231 ASP B N 1
ATOM 3459 C CA . ASP B 1 231 ? -2.641 24.125 25.766 1 87.12 231 ASP B CA 1
ATOM 3460 C C . ASP B 1 231 ? -1.4 24.703 26.438 1 87.12 231 ASP B C 1
ATOM 3462 O O . ASP B 1 231 ? -1.505 25.391 27.453 1 87.12 231 ASP B O 1
ATOM 3466 N N . ALA B 1 232 ? -0.2 24.453 26.047 1 69.44 232 ALA B N 1
ATOM 3467 C CA . ALA B 1 232 ? 1.042 24.938 26.641 1 69.44 232 ALA B CA 1
ATOM 3468 C C . ALA B 1 232 ? 1.206 26.438 26.422 1 69.44 232 ALA B C 1
ATOM 3470 O O . ALA B 1 232 ? 1.847 27.125 27.219 1 69.44 232 ALA B O 1
ATOM 3471 N N . GLY B 1 233 ? 0.867 27.047 25.328 1 58.28 233 GLY B N 1
ATOM 3472 C CA . GLY B 1 233 ? 0.985 28.469 25.062 1 58.28 233 GLY B CA 1
ATOM 3473 C C . GLY B 1 233 ? 0.061 29.312 25.938 1 58.28 233 GLY B C 1
ATOM 3474 O O . GLY B 1 233 ? 0.21 30.531 26.016 1 58.28 233 GLY B O 1
ATOM 3475 N N . GLY B 1 234 ? -1.105 28.922 26.359 1 47.41 234 GLY B N 1
ATOM 3476 C CA . GLY B 1 234 ? -1.967 29.766 27.172 1 47.41 234 GLY B CA 1
ATOM 3477 C C . GLY B 1 234 ? -1.347 30.141 28.516 1 47.41 234 GLY B C 1
ATOM 3478 O O . GLY B 1 234 ? -1.879 30.984 29.234 1 47.41 234 GLY B O 1
ATOM 3479 N N . GLU B 1 235 ? -0.496 29.391 29.016 1 38.53 235 GLU B N 1
ATOM 3480 C CA . GLU B 1 235 ? -0.009 29.797 30.328 1 38.53 235 GLU B CA 1
ATOM 3481 C C . GLU B 1 235 ? 1.056 30.891 30.203 1 38.53 235 GLU B C 1
ATOM 3483 O O . GLU B 1 235 ? 1.569 31.391 31.203 1 38.53 235 GLU B O 1
ATOM 3488 N N . GLN B 1 236 ? 1.58 31.297 29.016 1 34.16 236 GLN B N 1
ATOM 3489 C CA . GLN B 1 236 ? 2.352 32.531 29.188 1 34.16 236 GLN B CA 1
ATOM 3490 C C . GLN B 1 236 ? 1.48 33.75 28.984 1 34.16 236 GLN B C 1
ATOM 3492 O O . GLN B 1 236 ? 0.691 33.812 28.047 1 34.16 236 GLN B O 1
#

Foldseek 3Di:
DDDPDPPVVVVVVVLVVLLVVLLVCLQVLNLVVNLVSLVVVCVVVNLVCSCVRHLVVNVVVVVVCVVVVNDDVSSVLSNLQSLLVSVVVNVVPDDPPPDPDQPFAEEEEEAAPAQPCPQVVLLVSLQSSVRYNYHYPHYRAALVRQVVVCVVRVGQEYEYEHADPVRLLRLLSNVVNCVVVVNVLLHAYEYDYNVCVVPVVSCVVSPHPYYDPGSNCNNVVSVVSNVSNVVSVVVD/DPDPDPPVVVVVVVLVVLLVVLLVCLQVLNLVVNLVSLVVVCVVVNLVCSCVRHLVVNVVVVVVCVVVVNDDVSSVLSNLQSLLVSVVVNVVPDDPPPDPDQPFAEEEEEAAPAQPCPQVVLLVSLQSSVRYNYHYPHYRAALVRQVVVCVVRVGQEYEYEHADPVRLLRLLSNVVNCVVVVNVLLHAYEYDYPVCVVPVVSCVVSPHPYYDPGSNCNNVVSVVSNVRNVVSVVVD